Protein AF-A0A2D9C4X8-F1 (afdb_monomer)

Foldseek 3Di:
DDDDDDDDPVVVVVVVVVVVVVVVVVVVVVVPVPPVVVVVVVVVLLVVLVVVLVVVVVVVVVVVVCVVPVLPCPQADPVLSVLVVVLVVVLVVQLVVLSVQLSPDDDCPDPSNVVSVVSNVQSVQLVVQLSVLSVVLSVVLVVLVVCVVVVFFFLLDDPVLNVVSCQDSVVDPNHFHWHADSSNWTWTQDPNDTHTSVNRDHGDTQPPVLLVLLVVLLVVLLQVLDADDPVNLVVVLVVLCVQPVDVNNLSNVLGPVDDDPLQHNPVQDCDPVCNVVSSVVNSVRSSRSSRVSNVNSNVVCCVVCVPVPPPPPPPDPFDADPVRDGDDDDPDPDDDPPDDDDDDDDDQLVVQLVLLVQQLVQQVVPWDWDWDWDQDPVRDTDTFIWTKGWGDWDDDPNWIKIKIATDGPPDDDDLQRIWIWTQDPPPRDIDIDGNVRSSVVSNVD

Nearest PDB structures (foldseek):
  4x2x-assembly1_A  TM=3.245E-01  e=1.559E+00  Murine norovirus 1
  3r42-assembly1_A  TM=3.635E-01  e=3.452E+00  Saccharomyces cerevisiae
  7o5y-assembly1_B  TM=2.317E-01  e=1.901E+00  Streptococcus sanguinis
  3clo-assembly2_C-2  TM=1.667E-01  e=1.343E+00  Bacteroides thetaiotaomicron VPI-5482
  3s84-assembly1_A  TM=1.620E-01  e=3.452E+00  Homo sapiens

Mean predicted aligned error: 19.65 Å

Structure (mmCIF, N/CA/C/O backbone):
data_AF-A0A2D9C4X8-F1
#
_entry.id   AF-A0A2D9C4X8-F1
#
loop_
_atom_site.group_PDB
_atom_site.id
_atom_site.type_symbol
_atom_site.label_atom_id
_atom_site.label_alt_id
_atom_site.label_comp_id
_atom_site.label_asym_id
_atom_site.label_entity_id
_atom_site.label_seq_id
_atom_site.pdbx_PDB_ins_code
_atom_site.Cartn_x
_atom_site.Cartn_y
_atom_site.Cartn_z
_atom_site.occupancy
_atom_site.B_iso_or_equiv
_atom_site.auth_seq_id
_atom_site.auth_comp_id
_atom_site.auth_asym_id
_atom_site.auth_atom_id
_atom_site.pdbx_PDB_model_num
ATOM 1 N N . MET A 1 1 ? 7.630 -9.279 120.474 1.00 41.59 1 MET A N 1
ATOM 2 C CA . MET A 1 1 ? 6.868 -8.124 119.950 1.00 41.59 1 MET A CA 1
ATOM 3 C C . MET A 1 1 ? 6.991 -8.110 118.432 1.00 41.59 1 MET A C 1
ATOM 5 O O . MET A 1 1 ? 8.093 -7.926 117.944 1.00 41.59 1 MET A O 1
ATOM 9 N N . ALA A 1 2 ? 5.901 -8.329 117.695 1.00 39.38 2 ALA A N 1
ATOM 10 C CA . ALA A 1 2 ? 5.823 -8.071 116.254 1.00 39.38 2 ALA A CA 1
ATOM 11 C C . ALA A 1 2 ? 4.389 -7.614 115.939 1.00 39.38 2 ALA A C 1
ATOM 13 O O . ALA A 1 2 ? 3.435 -8.362 116.146 1.00 39.38 2 ALA A O 1
ATOM 14 N N . LYS A 1 3 ? 4.237 -6.346 115.542 1.00 38.97 3 LYS A N 1
ATOM 15 C CA . LYS A 1 3 ? 2.954 -5.714 115.204 1.00 38.97 3 LYS A CA 1
ATOM 16 C C . LYS A 1 3 ? 2.494 -6.203 113.825 1.00 38.97 3 LYS A C 1
ATOM 18 O O . LYS A 1 3 ? 3.209 -6.009 112.848 1.00 38.97 3 LYS A O 1
ATOM 23 N N . LYS A 1 4 ? 1.290 -6.778 113.738 1.00 39.62 4 LYS A N 1
ATOM 24 C CA . LYS A 1 4 ? 0.553 -6.924 112.473 1.00 39.62 4 LYS A CA 1
ATOM 25 C C . LYS A 1 4 ? -0.030 -5.561 112.089 1.00 39.62 4 LYS A C 1
ATOM 27 O O . LYS A 1 4 ? -0.768 -4.968 112.870 1.00 39.62 4 LYS A O 1
ATOM 32 N N . GLN A 1 5 ? 0.317 -5.073 110.902 1.00 41.16 5 GLN A N 1
ATOM 33 C CA . GLN A 1 5 ? -0.277 -3.893 110.278 1.00 41.16 5 GLN A CA 1
ATOM 34 C C . GLN A 1 5 ? -1.594 -4.309 109.608 1.00 41.16 5 GLN A C 1
ATOM 36 O O . GLN A 1 5 ? -1.617 -5.203 108.765 1.00 41.16 5 GLN A O 1
ATOM 41 N N . GLN A 1 6 ? -2.693 -3.693 110.032 1.00 39.34 6 GLN A N 1
ATOM 42 C CA . GLN A 1 6 ? -4.042 -3.907 109.515 1.00 39.34 6 GLN A CA 1
ATOM 43 C C . GLN A 1 6 ? -4.273 -2.900 108.376 1.00 39.34 6 GLN A C 1
ATOM 45 O O . GLN A 1 6 ? -4.170 -1.692 108.593 1.00 39.34 6 GLN A O 1
ATOM 50 N N . ALA A 1 7 ? -4.514 -3.381 107.155 1.00 42.59 7 ALA A N 1
ATOM 51 C CA . ALA A 1 7 ? -4.793 -2.532 105.998 1.00 42.59 7 ALA A CA 1
ATOM 52 C C . ALA A 1 7 ? -6.215 -1.948 106.086 1.00 42.59 7 ALA A C 1
ATOM 54 O O . ALA A 1 7 ? -7.179 -2.663 106.357 1.00 42.59 7 ALA A O 1
ATOM 55 N N . ASN A 1 8 ? -6.326 -0.638 105.870 1.00 46.34 8 ASN A N 1
ATOM 56 C CA . ASN A 1 8 ? -7.557 0.143 105.961 1.00 46.34 8 ASN A CA 1
ATOM 57 C C . ASN A 1 8 ? -8.432 -0.052 104.694 1.00 46.34 8 ASN A C 1
ATOM 59 O O . ASN A 1 8 ? -7.957 0.242 103.594 1.00 46.34 8 ASN A O 1
ATOM 63 N N . PRO A 1 9 ? -9.694 -0.516 104.800 1.00 49.56 9 PRO A N 1
ATOM 64 C CA . PRO A 1 9 ? -10.560 -0.812 103.649 1.00 49.56 9 PRO A CA 1
ATOM 65 C C . PRO A 1 9 ? -11.068 0.426 102.883 1.00 49.56 9 PRO A C 1
ATOM 67 O O . PRO A 1 9 ? -11.592 0.285 101.778 1.00 49.56 9 PRO A O 1
ATOM 70 N N . ALA A 1 10 ? -10.881 1.643 103.405 1.00 44.94 10 ALA A N 1
ATOM 71 C CA . ALA A 1 10 ? -11.314 2.875 102.734 1.00 44.94 10 ALA A CA 1
ATOM 72 C C . ALA A 1 10 ? -10.484 3.225 101.476 1.00 44.94 10 ALA A C 1
ATOM 74 O O . ALA A 1 10 ? -10.990 3.862 100.553 1.00 44.94 10 ALA A O 1
ATOM 75 N N . SER A 1 11 ? -9.231 2.766 101.391 1.00 46.09 11 SER A N 1
ATOM 76 C CA . SER A 1 11 ? -8.328 3.080 100.271 1.00 46.09 11 SER A CA 1
ATOM 77 C C . SER A 1 11 ? -8.605 2.245 99.012 1.00 46.09 11 SER A C 1
ATOM 79 O O . SER A 1 11 ? -8.256 2.658 97.908 1.00 46.09 11 SER A O 1
ATOM 81 N N . ALA A 1 12 ? -9.250 1.083 99.158 1.00 47.03 12 ALA A N 1
ATOM 82 C CA . ALA A 1 12 ? -9.558 0.179 98.046 1.00 47.03 12 ALA A CA 1
ATOM 83 C C . ALA A 1 12 ? -10.814 0.605 97.259 1.00 47.03 12 ALA A C 1
ATOM 85 O O . ALA A 1 12 ? -10.907 0.365 96.056 1.00 47.03 12 ALA A O 1
ATOM 86 N N . VAL A 1 13 ? -11.760 1.291 97.909 1.00 48.62 13 VAL A N 1
ATOM 87 C CA . VAL A 1 13 ? -13.037 1.699 97.292 1.00 48.62 13 VAL A CA 1
ATOM 88 C C . VAL A 1 13 ? -12.885 2.974 96.447 1.00 48.62 13 VAL A C 1
ATOM 90 O O . VAL A 1 13 ? -13.512 3.096 95.396 1.00 48.62 13 VAL A O 1
ATOM 93 N N . ILE A 1 14 ? -11.986 3.890 96.825 1.00 45.97 14 ILE A N 1
ATOM 94 C CA . ILE A 1 14 ? -11.723 5.128 96.064 1.00 45.97 14 ILE A CA 1
ATOM 95 C C . ILE A 1 14 ? -10.913 4.837 94.786 1.00 45.97 14 ILE A C 1
ATOM 97 O O . ILE A 1 14 ? -11.194 5.410 93.731 1.00 45.97 14 ILE A O 1
ATOM 101 N N . GLY A 1 15 ? -9.973 3.883 94.839 1.00 47.38 15 GLY A N 1
ATOM 102 C CA . GLY A 1 15 ? -9.211 3.444 93.665 1.00 47.38 15 GLY A CA 1
ATOM 103 C C . GLY A 1 15 ? -10.059 2.696 92.627 1.00 47.38 15 GLY A C 1
ATOM 104 O O . GLY A 1 15 ? -9.842 2.860 91.428 1.00 47.38 15 GLY A O 1
ATOM 105 N N . ALA A 1 16 ? -11.080 1.940 93.044 1.00 46.09 16 ALA A N 1
ATOM 106 C CA . ALA A 1 16 ? -11.965 1.234 92.114 1.00 46.09 16 ALA A CA 1
ATOM 107 C C . ALA A 1 16 ? -12.921 2.187 91.362 1.00 46.09 16 ALA A C 1
ATOM 109 O O . ALA A 1 16 ? -13.071 2.069 90.146 1.00 46.09 16 ALA A O 1
ATOM 110 N N . TYR A 1 17 ? -13.487 3.194 92.040 1.00 47.78 17 TYR A N 1
ATOM 111 C CA . TYR A 1 17 ? -14.413 4.159 91.423 1.00 47.78 17 TYR A CA 1
ATOM 112 C C . TYR A 1 17 ? -13.737 5.127 90.435 1.00 47.78 17 TYR A C 1
ATOM 114 O O . TYR A 1 17 ? -14.307 5.446 89.389 1.00 47.78 17 TYR A O 1
ATOM 122 N N . GLN A 1 18 ? -12.505 5.572 90.709 1.00 51.53 18 GLN A N 1
ATOM 123 C CA . GLN A 1 18 ? -11.770 6.453 89.787 1.00 51.53 18 GLN A CA 1
ATOM 124 C C . GLN A 1 18 ? -11.265 5.716 88.536 1.00 51.53 18 GLN A C 1
ATOM 126 O O . GLN A 1 18 ? -11.195 6.309 87.457 1.00 51.53 18 GLN A O 1
ATOM 131 N N . THR A 1 19 ? -10.978 4.417 88.645 1.00 49.31 19 THR A N 1
ATOM 132 C CA . THR A 1 19 ? -10.531 3.595 87.508 1.00 49.31 19 THR A CA 1
ATOM 133 C C . THR A 1 19 ? -11.698 3.210 86.589 1.00 49.31 19 THR A C 1
ATOM 135 O O . THR A 1 19 ? -11.555 3.212 85.366 1.00 49.31 19 THR A O 1
ATOM 138 N N . GLN A 1 20 ? -12.891 2.975 87.148 1.00 47.34 20 GLN A N 1
ATOM 139 C CA . GLN A 1 20 ? -14.089 2.610 86.382 1.00 47.34 20 GLN A CA 1
ATOM 140 C C . GLN A 1 20 ? -14.682 3.793 85.591 1.00 47.34 20 GLN A C 1
ATOM 142 O O . GLN A 1 20 ? -15.156 3.605 84.469 1.00 47.34 20 GLN A O 1
ATOM 147 N N . ASN A 1 21 ? -14.593 5.020 86.122 1.00 48.50 21 ASN A N 1
ATOM 148 C CA . ASN A 1 21 ? -15.037 6.225 85.409 1.00 48.50 21 ASN A CA 1
ATOM 149 C C . ASN A 1 21 ? -14.059 6.653 84.302 1.00 48.50 21 ASN A C 1
ATOM 151 O O . ASN A 1 21 ? -14.508 7.024 83.221 1.00 48.50 21 ASN A O 1
ATOM 155 N N . ARG A 1 22 ? -12.739 6.496 84.491 1.00 49.00 22 ARG A N 1
ATOM 156 C CA . ARG A 1 22 ? -11.762 6.729 83.407 1.00 49.00 22 ARG A CA 1
ATOM 157 C C . ARG A 1 22 ? -11.893 5.716 82.264 1.00 49.00 22 ARG A C 1
ATOM 159 O O . ARG A 1 22 ? -11.755 6.096 81.109 1.00 49.00 22 ARG A O 1
ATOM 166 N N . ALA A 1 23 ? -12.217 4.454 82.552 1.00 48.19 23 ALA A N 1
ATOM 167 C CA . ALA A 1 23 ? -12.447 3.445 81.513 1.00 48.19 23 ALA A CA 1
ATOM 168 C C . ALA A 1 23 ? -13.754 3.675 80.721 1.00 48.19 23 ALA A C 1
ATOM 170 O O . ALA A 1 23 ? -13.810 3.374 79.528 1.00 48.19 23 ALA A O 1
ATOM 171 N N . ARG A 1 24 ? -14.795 4.244 81.350 1.00 48.12 24 ARG A N 1
ATOM 172 C CA . ARG A 1 24 ? -16.044 4.619 80.662 1.00 48.12 24 ARG A CA 1
ATOM 173 C C . ARG A 1 24 ? -15.892 5.860 79.774 1.00 48.12 24 ARG A C 1
ATOM 175 O O . ARG A 1 24 ? -16.420 5.844 78.665 1.00 48.12 24 ARG A O 1
ATOM 182 N N . ASP A 1 25 ? -15.123 6.867 80.194 1.00 48.88 25 ASP A N 1
ATOM 183 C CA . ASP A 1 25 ? -14.865 8.071 79.381 1.00 48.88 25 ASP A CA 1
ATOM 184 C C . ASP A 1 25 ? -13.936 7.811 78.182 1.00 48.88 25 ASP A C 1
ATOM 186 O O . ASP A 1 25 ? -14.136 8.367 77.101 1.00 48.88 25 ASP A O 1
ATOM 190 N N . PHE A 1 26 ? -12.962 6.903 78.315 1.00 48.06 26 PHE A N 1
ATOM 191 C CA . PHE A 1 26 ? -12.140 6.476 77.174 1.00 48.06 26 PHE A CA 1
ATOM 192 C C . PHE A 1 26 ? -12.931 5.629 76.159 1.00 48.06 26 PHE A C 1
ATOM 194 O O . PHE A 1 26 ? -12.712 5.752 74.956 1.00 48.06 26 PHE A O 1
ATOM 201 N N . GLY A 1 27 ? -13.890 4.810 76.609 1.00 43.38 27 GLY A N 1
ATOM 202 C CA . GLY A 1 27 ? -14.725 3.982 75.727 1.00 43.38 27 GLY A CA 1
ATOM 203 C C . GLY A 1 27 ? -15.800 4.752 74.946 1.00 43.38 27 GLY A C 1
ATOM 204 O O . GLY A 1 27 ? -16.177 4.331 73.851 1.00 43.38 27 GLY A O 1
ATOM 205 N N . ALA A 1 28 ? -16.277 5.885 75.474 1.00 47.06 28 ALA A N 1
ATOM 206 C CA . ALA A 1 28 ? -17.262 6.738 74.803 1.00 47.06 28 ALA A CA 1
ATOM 207 C C . ALA A 1 28 ? -16.630 7.627 73.714 1.00 47.06 28 ALA A C 1
ATOM 209 O O . ALA A 1 28 ? -17.217 7.796 72.645 1.00 47.06 28 ALA A O 1
ATOM 210 N N . ASN A 1 29 ? -15.402 8.115 73.931 1.00 43.69 29 ASN A N 1
ATOM 211 C CA . ASN A 1 29 ? -14.680 8.932 72.948 1.00 43.69 29 ASN A CA 1
ATOM 212 C C . ASN A 1 29 ? -13.975 8.115 71.848 1.00 43.69 29 ASN A C 1
ATOM 214 O O . ASN A 1 29 ? -13.731 8.648 70.768 1.00 43.69 29 ASN A O 1
ATOM 218 N N . LEU A 1 30 ? -13.714 6.815 72.051 1.00 45.66 30 LEU A N 1
ATOM 219 C CA . LEU A 1 30 ? -13.170 5.949 70.991 1.00 45.66 30 LEU A CA 1
ATOM 220 C C . LEU A 1 30 ? -14.213 5.507 69.946 1.00 45.66 30 LEU A C 1
ATOM 222 O O . LEU A 1 30 ? -13.835 5.161 68.832 1.00 45.66 30 LEU A O 1
ATOM 226 N N . LYS A 1 31 ? -15.516 5.517 70.264 1.00 45.06 31 LYS A N 1
ATOM 227 C CA . LYS A 1 31 ? -16.571 5.036 69.345 1.00 45.06 31 LYS A CA 1
ATOM 228 C C . LYS A 1 31 ? -17.149 6.098 68.402 1.00 45.06 31 LYS A C 1
ATOM 230 O O . LYS A 1 31 ? -17.848 5.741 67.457 1.00 45.06 31 LYS A O 1
ATOM 235 N N . LEU A 1 32 ? -16.861 7.382 68.618 1.00 46.22 32 LEU A N 1
ATOM 236 C CA . LEU A 1 32 ? -17.384 8.483 67.789 1.00 46.22 32 LEU A CA 1
ATOM 237 C C . LEU A 1 32 ? -16.374 9.018 66.758 1.00 46.22 32 LEU A C 1
ATOM 239 O O . LEU A 1 32 ? -16.787 9.588 65.743 1.00 46.22 32 LEU A O 1
ATOM 243 N N . LEU A 1 33 ? -15.074 8.771 66.959 1.00 45.81 33 LEU A N 1
ATOM 244 C CA . LEU A 1 33 ? -14.037 9.056 65.957 1.00 45.81 33 LEU A CA 1
ATOM 245 C C . LEU A 1 33 ? -14.000 8.027 64.814 1.00 45.81 33 LEU A C 1
ATOM 247 O O . LEU A 1 33 ? -13.408 8.301 63.775 1.00 45.81 33 LEU A O 1
ATOM 251 N N . ASP A 1 34 ? -14.653 6.875 64.967 1.00 56.41 34 ASP A N 1
ATOM 252 C CA . ASP A 1 34 ? -14.609 5.790 63.983 1.00 56.41 34 ASP A CA 1
ATOM 253 C C . ASP A 1 34 ? -15.699 5.937 62.902 1.00 56.41 34 ASP A C 1
ATOM 255 O O . ASP A 1 34 ? -15.421 5.973 61.707 1.00 56.41 34 ASP A O 1
ATOM 259 N N . ALA A 1 35 ? -16.953 6.174 63.297 1.00 52.19 35 ALA A N 1
ATOM 260 C CA . ALA A 1 35 ? -18.069 6.246 62.347 1.00 52.19 35 ALA A CA 1
ATOM 261 C C . ALA A 1 35 ? -18.087 7.527 61.487 1.00 52.19 35 ALA A C 1
ATOM 263 O O . ALA A 1 35 ? -18.539 7.502 60.340 1.00 52.19 35 ALA A O 1
ATOM 264 N N . SER A 1 36 ? -17.624 8.658 62.029 1.00 54.81 36 SER A N 1
ATOM 265 C CA . SER A 1 36 ? -17.565 9.942 61.313 1.00 54.81 36 SER A CA 1
ATOM 266 C C . SER A 1 36 ? -16.420 9.968 60.297 1.00 54.81 36 SER A C 1
ATOM 268 O O . SER A 1 36 ? -16.627 10.378 59.156 1.00 54.81 36 SER A O 1
ATOM 270 N N . THR A 1 37 ? -15.255 9.438 60.672 1.00 59.31 37 THR A N 1
ATOM 271 C CA . THR A 1 37 ? -14.082 9.307 59.798 1.00 59.31 37 THR A CA 1
ATOM 272 C C . THR A 1 37 ? -14.309 8.261 58.705 1.00 59.31 37 THR A C 1
ATOM 274 O O . THR A 1 37 ? -14.016 8.535 57.543 1.00 59.31 37 THR A O 1
ATOM 277 N N . GLN A 1 38 ? -14.925 7.115 59.024 1.00 55.00 38 GLN A N 1
ATOM 278 C CA . GLN A 1 38 ? -15.313 6.116 58.020 1.00 55.00 38 GLN A CA 1
ATOM 279 C C . GLN A 1 38 ? -16.374 6.647 57.045 1.00 55.00 38 GLN A C 1
ATOM 281 O O . GLN A 1 38 ? -16.271 6.416 55.843 1.00 55.00 38 GLN A O 1
ATOM 286 N N . ARG A 1 39 ? -17.377 7.404 57.519 1.00 54.31 39 ARG A N 1
ATOM 287 C CA . ARG A 1 39 ? -18.354 8.056 56.627 1.00 54.31 39 ARG A CA 1
ATOM 288 C C . ARG A 1 39 ? -17.714 9.130 55.759 1.00 54.31 39 ARG A C 1
ATOM 290 O O . ARG A 1 39 ? -18.047 9.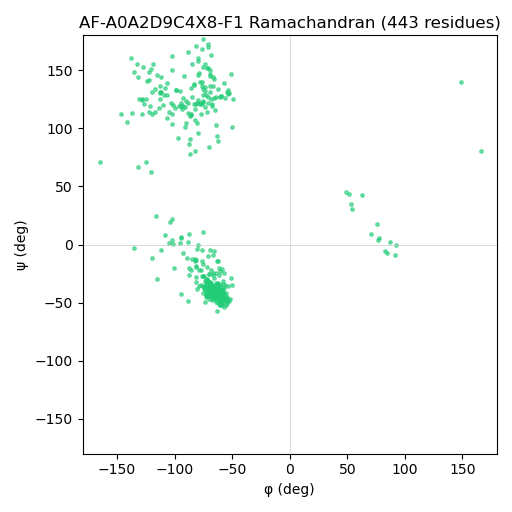205 54.582 1.00 54.31 39 ARG A O 1
ATOM 297 N N . ALA A 1 40 ? -16.802 9.931 56.306 1.00 58.28 40 ALA A N 1
ATOM 298 C CA . ALA A 1 40 ? -16.070 10.925 55.532 1.00 58.28 40 ALA A CA 1
ATOM 299 C C . ALA A 1 40 ? -15.235 10.252 54.434 1.00 58.28 40 ALA A C 1
ATOM 301 O O . ALA A 1 40 ? -15.362 10.628 53.276 1.00 58.28 40 ALA A O 1
ATOM 302 N N . GLN A 1 41 ? -14.486 9.193 54.757 1.00 55.00 41 GLN A N 1
ATOM 303 C CA . GLN A 1 41 ? -13.733 8.407 53.772 1.00 55.00 41 GLN A CA 1
ATOM 304 C C . GLN A 1 41 ? -14.643 7.751 52.726 1.00 55.00 41 GLN A C 1
ATOM 306 O O . GLN A 1 41 ? -14.354 7.830 51.535 1.00 55.00 41 GLN A O 1
ATOM 311 N N . ALA A 1 42 ? -15.774 7.170 53.131 1.00 51.84 42 ALA A N 1
ATOM 312 C CA . ALA A 1 42 ? -16.739 6.576 52.208 1.00 51.84 42 ALA A CA 1
ATOM 313 C C . ALA A 1 42 ? -17.361 7.614 51.256 1.00 51.84 42 ALA A C 1
ATOM 315 O O . ALA A 1 42 ? -17.570 7.321 50.080 1.00 51.84 42 ALA A O 1
ATOM 316 N N . VAL A 1 43 ? -17.621 8.834 51.735 1.00 56.09 43 VAL A N 1
ATOM 317 C CA . VAL A 1 43 ? -18.106 9.949 50.909 1.00 56.09 43 VAL A CA 1
ATOM 318 C C . VAL A 1 43 ? -17.016 10.444 49.959 1.00 56.09 43 VAL A C 1
ATOM 320 O O . VAL A 1 43 ? -17.312 10.676 48.791 1.00 56.09 43 VAL A O 1
ATOM 323 N N . THR A 1 44 ? -15.759 10.543 50.395 1.00 60.16 44 THR A N 1
ATOM 324 C CA . THR A 1 44 ? -14.643 10.924 49.513 1.00 60.16 44 THR A CA 1
ATOM 325 C C . THR A 1 44 ? -14.428 9.886 48.414 1.00 60.16 44 THR A C 1
ATOM 327 O O . THR A 1 44 ? -14.375 10.245 47.243 1.00 60.16 44 THR A O 1
ATOM 330 N N . ILE A 1 45 ? -14.428 8.594 48.759 1.00 57.53 45 ILE A N 1
ATOM 331 C CA . ILE A 1 45 ? -14.319 7.489 47.794 1.00 57.53 45 ILE A CA 1
ATOM 332 C C . ILE A 1 45 ? -15.507 7.496 46.823 1.00 57.53 45 ILE A C 1
ATOM 334 O O . ILE A 1 45 ? -15.324 7.319 45.621 1.00 57.53 45 ILE A O 1
ATOM 338 N N . LYS A 1 46 ? -16.730 7.737 47.312 1.00 49.41 46 LYS A N 1
ATOM 339 C CA . LYS A 1 46 ? -17.925 7.882 46.467 1.00 49.41 46 LYS A CA 1
ATOM 340 C C . LYS A 1 46 ? -17.798 9.066 45.504 1.00 49.41 46 LYS A C 1
ATOM 342 O O . LYS A 1 46 ? -18.070 8.904 44.320 1.00 49.41 46 LYS A O 1
ATOM 347 N N . ASN A 1 47 ? -17.348 10.221 45.983 1.00 50.28 47 ASN A N 1
ATOM 348 C CA . ASN A 1 47 ? -17.192 11.423 45.167 1.00 50.28 47 ASN A CA 1
ATOM 349 C C . ASN A 1 47 ? -16.064 11.271 44.135 1.00 50.28 47 ASN A C 1
ATOM 351 O O . ASN A 1 47 ? -16.211 11.716 43.003 1.00 50.28 47 ASN A O 1
ATOM 355 N N . GLU A 1 48 ? -14.966 10.594 44.478 1.00 54.56 48 GLU A N 1
ATOM 356 C CA . GLU A 1 48 ? -13.898 10.250 43.532 1.00 54.56 48 GLU A CA 1
ATOM 357 C C . GLU A 1 48 ? -14.372 9.255 42.467 1.00 54.56 48 GLU A C 1
ATOM 359 O O . GLU A 1 48 ? -14.009 9.381 41.296 1.00 54.56 48 GLU A O 1
ATOM 364 N N . LYS A 1 49 ? -15.215 8.287 42.844 1.00 54.47 49 LYS A N 1
ATOM 365 C CA . LYS A 1 49 ? -15.865 7.356 41.910 1.00 54.47 49 LYS A CA 1
ATOM 366 C C . LYS A 1 49 ? -16.814 8.085 40.963 1.00 54.47 49 LYS A C 1
ATOM 368 O O . LYS A 1 49 ? -16.708 7.911 39.753 1.00 54.47 49 LYS A O 1
ATOM 373 N N . GLU A 1 50 ? -17.690 8.937 41.488 1.00 50.25 50 GLU A N 1
ATOM 374 C CA . GLU A 1 50 ? -18.615 9.750 40.690 1.00 50.25 50 GLU A CA 1
ATOM 375 C C . GLU A 1 50 ? -17.858 10.729 39.783 1.00 50.25 50 GLU A C 1
ATOM 377 O O . GLU A 1 50 ? -18.224 10.883 38.621 1.00 50.25 50 GLU A O 1
ATOM 382 N N . ALA A 1 51 ? -16.745 11.307 40.247 1.00 55.44 51 ALA A N 1
ATOM 383 C CA . ALA A 1 51 ? -15.883 12.168 39.441 1.00 55.44 51 ALA A CA 1
ATOM 384 C C . ALA A 1 51 ? -15.148 11.400 38.332 1.00 55.44 51 ALA A C 1
ATOM 386 O O . ALA A 1 51 ? -15.057 11.900 37.214 1.00 55.44 51 ALA A O 1
ATOM 387 N N . LYS A 1 52 ? -14.667 10.175 38.590 1.00 53.19 52 LYS A N 1
ATOM 388 C CA . LYS A 1 52 ? -14.051 9.317 37.561 1.00 53.19 52 LYS A CA 1
ATOM 389 C C . LYS A 1 52 ? -15.076 8.849 36.528 1.00 53.19 52 LYS A C 1
ATOM 391 O O . LYS A 1 52 ? -14.797 8.916 35.334 1.00 53.19 52 LYS A O 1
ATOM 396 N N . VAL A 1 53 ? -16.276 8.450 36.957 1.00 50.22 53 VAL A N 1
ATOM 397 C CA . VAL A 1 53 ? -17.389 8.098 36.057 1.00 50.22 53 VAL A CA 1
ATOM 398 C C . VAL A 1 53 ? -17.831 9.312 35.241 1.00 50.22 53 VAL A C 1
ATOM 400 O O . VAL A 1 53 ? -18.018 9.192 34.032 1.00 50.22 53 VAL A O 1
ATOM 403 N N . ALA A 1 54 ? -17.939 10.493 35.851 1.00 53.19 54 ALA A N 1
ATOM 404 C CA . ALA A 1 54 ? -18.283 11.730 35.154 1.00 53.19 54 ALA A CA 1
ATOM 405 C C . ALA A 1 54 ? -17.184 12.167 34.173 1.00 53.19 54 ALA A C 1
ATOM 407 O O . ALA A 1 54 ? -17.500 12.532 33.044 1.00 53.19 54 ALA A O 1
ATOM 408 N N . ALA A 1 55 ? -15.905 12.065 34.548 1.00 54.66 55 ALA A N 1
ATOM 409 C CA . ALA A 1 55 ? -14.773 12.357 33.669 1.00 54.66 55 ALA A CA 1
ATOM 410 C C . ALA A 1 55 ? -14.723 11.393 32.474 1.00 54.66 55 ALA A C 1
ATOM 412 O O . ALA A 1 55 ? -14.565 11.832 31.338 1.00 54.66 55 ALA A O 1
ATOM 413 N N . LYS A 1 56 ? -14.963 10.094 32.693 1.00 49.53 56 LYS A N 1
ATOM 414 C CA . LYS A 1 56 ? -15.048 9.098 31.614 1.00 49.53 56 LYS A CA 1
ATOM 415 C C . LYS A 1 56 ? -16.309 9.247 30.761 1.00 49.53 56 LYS A C 1
ATOM 417 O O . LYS A 1 56 ? -16.241 9.088 29.548 1.00 49.53 56 LYS A O 1
ATOM 422 N N . THR A 1 57 ? -17.430 9.668 31.342 1.00 49.94 57 THR A N 1
ATOM 423 C CA . THR A 1 57 ? -18.646 10.056 30.602 1.00 49.94 57 THR A CA 1
ATOM 424 C C . THR A 1 57 ? -18.421 11.319 29.766 1.00 49.94 57 THR A C 1
ATOM 426 O O . THR A 1 57 ? -18.929 11.422 28.651 1.00 49.94 57 THR A O 1
ATOM 429 N N . ALA A 1 58 ? -17.626 12.271 30.255 1.00 56.50 58 ALA A N 1
ATOM 430 C CA . ALA A 1 58 ? -17.223 13.457 29.508 1.00 56.50 58 ALA A CA 1
ATOM 431 C C . ALA A 1 58 ? -16.238 13.118 28.377 1.00 56.50 58 ALA A C 1
ATOM 433 O O . ALA A 1 58 ? -16.381 13.652 27.277 1.00 56.50 58 ALA A O 1
ATOM 434 N N . GLU A 1 59 ? -15.305 12.185 28.596 1.00 54.22 59 GLU A N 1
ATOM 435 C CA . GLU A 1 59 ? -14.480 11.611 27.528 1.00 54.22 59 GLU A CA 1
ATOM 436 C C . GLU A 1 59 ? -15.376 10.945 26.475 1.00 54.22 59 GLU A C 1
ATOM 438 O O . GLU A 1 59 ? -15.269 11.294 25.307 1.00 54.22 59 GLU A O 1
ATOM 443 N N . ILE A 1 60 ? -16.337 10.094 26.860 1.00 51.84 60 ILE A N 1
ATOM 444 C CA . ILE A 1 60 ? -17.322 9.491 25.940 1.00 51.84 60 ILE A CA 1
ATOM 445 C C . ILE A 1 60 ? -18.091 10.559 25.171 1.00 51.84 60 ILE A C 1
ATOM 447 O O . ILE A 1 60 ? -18.226 10.446 23.962 1.00 51.84 60 ILE A O 1
ATOM 451 N N . ASN A 1 61 ? -18.600 11.599 25.827 1.00 52.47 61 ASN A N 1
ATOM 452 C CA . ASN A 1 61 ? -19.322 12.671 25.142 1.00 52.47 61 ASN A CA 1
ATOM 453 C C . ASN A 1 61 ? -18.410 13.466 24.201 1.00 52.47 61 ASN A C 1
ATOM 455 O O . ASN A 1 61 ? -18.883 13.931 23.169 1.00 52.47 61 ASN A O 1
ATOM 459 N N . THR A 1 62 ? -17.115 13.550 24.507 1.00 59.00 62 THR A N 1
ATOM 460 C CA . THR A 1 62 ? -16.086 14.107 23.622 1.00 59.00 62 THR A CA 1
ATOM 461 C C . THR A 1 62 ? -15.817 13.182 22.434 1.00 59.00 62 THR A C 1
ATOM 463 O O . THR A 1 62 ? -15.734 13.649 21.308 1.00 59.00 62 THR A O 1
ATOM 466 N N . TRP A 1 63 ? -15.738 11.866 22.630 1.00 48.53 63 TRP A N 1
ATOM 467 C CA . TRP A 1 63 ? -15.613 10.894 21.539 1.00 48.53 63 TRP A CA 1
ATOM 468 C C . TRP A 1 63 ? -16.890 10.814 20.696 1.00 48.53 63 TRP A C 1
ATOM 470 O O . TRP A 1 63 ? -16.805 10.706 19.483 1.00 48.53 63 TRP A O 1
ATOM 480 N N . MET A 1 64 ? -18.072 10.936 21.303 1.00 52.47 64 MET A N 1
ATOM 481 C CA . MET A 1 64 ? -19.388 10.958 20.655 1.00 52.47 64 MET A CA 1
ATOM 482 C C . MET A 1 64 ? -19.639 12.264 19.895 1.00 52.47 64 MET A C 1
ATOM 484 O O . MET A 1 64 ? -20.267 12.237 18.834 1.00 52.47 64 MET A O 1
ATOM 488 N N . SER A 1 65 ? -19.167 13.402 20.416 1.00 52.78 65 SER A N 1
ATOM 489 C CA . SER A 1 65 ? -19.204 14.678 19.700 1.00 52.78 65 SER A CA 1
ATOM 490 C C . SER A 1 65 ? -18.233 14.646 18.523 1.00 52.78 65 SER A C 1
ATOM 492 O O . SER A 1 65 ? -18.658 14.949 17.413 1.00 52.78 65 SER A O 1
ATOM 494 N N . LYS A 1 66 ? -17.016 14.119 18.723 1.00 46.91 66 LYS A N 1
ATOM 495 C CA . LYS A 1 66 ? -16.033 13.854 17.660 1.00 46.91 66 LYS A CA 1
ATOM 496 C C . LYS A 1 66 ? -16.471 12.763 16.678 1.00 46.91 66 LYS A C 1
ATOM 498 O O . LYS A 1 66 ? -16.110 12.803 15.518 1.00 46.91 66 LYS A O 1
ATOM 503 N N . LEU A 1 67 ? -17.314 11.811 17.059 1.00 49.59 67 LEU A N 1
ATOM 504 C CA . LEU A 1 67 ? -17.897 10.830 16.132 1.00 49.59 67 LEU A CA 1
ATOM 505 C C . LEU A 1 67 ? -18.973 11.454 15.239 1.00 49.59 67 LEU A C 1
ATOM 507 O O . LEU A 1 67 ? -19.143 11.037 14.096 1.00 49.59 67 LEU A O 1
ATOM 511 N N . LYS A 1 68 ? -19.689 12.464 15.748 1.00 42.69 68 LYS A N 1
ATOM 512 C CA . LYS A 1 68 ? -20.644 13.259 14.967 1.00 42.69 68 LYS A CA 1
ATOM 513 C C . LYS A 1 68 ? -19.980 14.369 14.139 1.00 42.69 68 LYS A C 1
ATOM 515 O O . LYS A 1 68 ? -20.626 14.831 13.202 1.00 42.69 68 LYS A O 1
ATOM 520 N N . SER A 1 69 ? -18.743 14.778 14.447 1.00 39.53 69 SER A N 1
ATOM 521 C CA . SER A 1 69 ? -18.039 15.875 13.755 1.00 39.53 69 SER A CA 1
ATOM 522 C C . SER A 1 69 ? -16.769 15.478 12.982 1.00 39.53 69 SER A C 1
ATOM 524 O O . SER A 1 69 ? -16.484 16.099 11.963 1.00 39.53 69 SER A O 1
ATOM 526 N N . ASP A 1 70 ? -16.041 14.437 13.401 1.00 42.38 70 ASP A N 1
ATOM 527 C CA . ASP A 1 70 ? -14.664 14.130 12.957 1.00 42.38 70 ASP A CA 1
ATOM 528 C C . ASP A 1 70 ? -14.517 12.759 12.271 1.00 42.38 70 ASP A C 1
ATOM 530 O O . ASP A 1 70 ? -13.495 12.492 11.639 1.00 42.38 70 ASP A O 1
ATOM 534 N N . LEU A 1 71 ? -15.527 11.884 12.334 1.00 51.41 71 LEU A N 1
ATOM 535 C CA . LEU A 1 71 ? -15.632 10.734 11.432 1.00 51.41 71 LEU A CA 1
ATOM 536 C C . LEU A 1 71 ? -16.572 11.129 10.289 1.00 51.41 71 LEU A C 1
ATOM 538 O O . LEU A 1 71 ? -17.785 10.966 10.420 1.00 51.41 71 LEU A O 1
ATOM 542 N N . PRO A 1 72 ? -16.057 11.668 9.163 1.00 53.00 72 PRO A N 1
ATOM 543 C CA . PRO A 1 72 ? -16.923 12.154 8.098 1.00 53.00 72 PRO A CA 1
ATOM 544 C C . PRO A 1 72 ? -17.707 10.978 7.518 1.00 53.00 72 PRO A C 1
ATOM 546 O O . PRO A 1 72 ? -17.154 10.175 6.782 1.00 53.00 72 PRO A O 1
ATOM 549 N N . LEU A 1 73 ? -18.985 10.818 7.861 1.00 58.25 73 LEU A N 1
ATOM 550 C CA . LEU A 1 73 ? -19.849 9.818 7.213 1.00 58.25 73 LEU A CA 1
ATOM 551 C C . LEU A 1 73 ? -19.985 10.100 5.707 1.00 58.25 73 LEU A C 1
ATOM 553 O O . LEU A 1 73 ? -20.311 9.213 4.923 1.00 58.25 73 LEU A O 1
ATOM 557 N N . THR A 1 74 ? -19.700 11.341 5.319 1.00 60.75 74 THR A N 1
ATOM 558 C CA . THR A 1 74 ? -19.490 11.810 3.955 1.00 60.75 74 THR A CA 1
ATOM 559 C C . THR A 1 74 ? -18.494 10.916 3.212 1.00 60.75 74 THR A C 1
ATOM 561 O O . THR A 1 74 ? -17.380 10.678 3.675 1.00 60.75 74 THR A O 1
ATOM 564 N N . GLY A 1 75 ? -18.914 10.403 2.053 1.00 63.06 75 GLY A N 1
ATOM 565 C CA . GLY A 1 75 ? -18.126 9.488 1.216 1.00 63.06 75 GLY A CA 1
ATOM 566 C C . GLY A 1 75 ? -18.344 7.991 1.489 1.00 63.06 75 GLY A C 1
ATOM 567 O O . GLY A 1 75 ? -17.889 7.167 0.691 1.00 63.06 75 GLY A O 1
ATOM 568 N N . LEU A 1 76 ? -19.063 7.631 2.563 1.00 75.75 76 LEU A N 1
ATOM 569 C CA . LEU A 1 76 ? -19.533 6.263 2.815 1.00 75.75 76 LEU A CA 1
ATOM 570 C C . LEU A 1 76 ? -20.939 6.058 2.240 1.00 75.75 76 LEU A C 1
ATOM 572 O O . LEU A 1 76 ? -21.778 6.962 2.315 1.00 75.75 76 LEU A O 1
ATOM 576 N N . ASP A 1 77 ? -21.227 4.863 1.732 1.00 80.12 77 ASP A N 1
ATOM 577 C CA . ASP A 1 77 ? -22.581 4.489 1.327 1.00 80.12 77 ASP A CA 1
ATOM 578 C C . ASP A 1 77 ? -23.518 4.346 2.547 1.00 80.12 77 ASP A C 1
ATOM 580 O O . ASP A 1 77 ? -23.092 4.249 3.704 1.00 80.12 77 ASP A O 1
ATOM 584 N N . LYS A 1 78 ? -24.832 4.353 2.301 1.00 82.44 78 LYS A N 1
ATOM 585 C CA . LYS A 1 78 ? -25.847 4.344 3.368 1.00 82.44 78 LYS A CA 1
ATOM 586 C C . LYS A 1 78 ? -25.804 3.081 4.235 1.00 82.44 78 LYS A C 1
ATOM 588 O O . LYS A 1 78 ? -26.106 3.169 5.429 1.00 82.44 78 LYS A O 1
ATOM 593 N N . GLN A 1 79 ? -25.464 1.927 3.663 1.00 85.06 79 GLN A N 1
ATOM 594 C CA . GLN A 1 79 ? -25.411 0.669 4.405 1.00 85.06 79 GLN A CA 1
ATOM 595 C C . GLN A 1 79 ? -24.191 0.660 5.327 1.00 85.06 79 GLN A C 1
ATOM 597 O O . GLN A 1 79 ? -24.351 0.434 6.525 1.00 85.06 79 GLN A O 1
ATOM 602 N N . SER A 1 80 ? -23.025 1.070 4.830 1.00 84.81 80 SER A N 1
ATOM 603 C CA . SER A 1 80 ? -21.805 1.256 5.626 1.00 84.81 80 SER A CA 1
ATOM 604 C C . SER A 1 80 ? -21.982 2.271 6.764 1.00 84.81 80 SER A C 1
ATOM 606 O O . SER A 1 80 ? -21.577 2.034 7.906 1.00 84.81 80 SER A O 1
ATOM 608 N N . GLN A 1 81 ? -22.665 3.394 6.507 1.00 83.44 81 GLN A N 1
ATOM 609 C CA . GLN A 1 81 ? -23.013 4.354 7.565 1.00 83.44 81 GLN A CA 1
ATOM 610 C C . GLN A 1 81 ? -23.912 3.734 8.643 1.00 83.44 81 GLN A C 1
ATOM 612 O O . GLN A 1 81 ? -23.784 4.066 9.823 1.00 83.44 81 GLN A O 1
ATOM 617 N N . THR A 1 82 ? -24.841 2.864 8.248 1.00 84.94 82 THR A N 1
ATOM 618 C CA . THR A 1 82 ? -25.765 2.189 9.168 1.00 84.94 82 THR A CA 1
ATOM 619 C C . THR A 1 82 ? -25.038 1.138 10.002 1.00 84.94 82 THR A C 1
ATOM 621 O O . THR A 1 82 ? -25.197 1.129 11.223 1.00 84.94 82 THR A O 1
ATOM 624 N N . ALA A 1 83 ? -24.180 0.328 9.375 1.00 87.12 83 ALA A N 1
ATOM 625 C CA . ALA A 1 83 ? -23.327 -0.643 10.055 1.00 87.12 83 ALA A CA 1
ATOM 626 C C . ALA A 1 83 ? -22.479 0.031 11.143 1.00 87.12 83 ALA A C 1
ATOM 628 O O . ALA A 1 83 ? -22.490 -0.397 12.297 1.00 87.12 83 ALA A O 1
ATOM 629 N N . MET A 1 84 ? -21.844 1.161 10.813 1.00 85.75 84 MET A N 1
ATOM 630 C CA . MET A 1 84 ? -21.037 1.915 11.770 1.00 85.75 84 MET A CA 1
ATOM 631 C C . MET A 1 84 ? -21.860 2.488 12.928 1.00 85.75 84 MET A C 1
ATOM 633 O O . MET A 1 84 ? -21.460 2.358 14.084 1.00 85.75 84 MET A O 1
ATOM 637 N N . LYS A 1 85 ? -23.032 3.078 12.656 1.00 83.81 85 LYS A N 1
ATOM 638 C CA . LYS A 1 85 ? -23.920 3.595 13.714 1.00 83.81 85 LYS A CA 1
ATOM 639 C C . LYS A 1 85 ? -24.364 2.495 14.678 1.00 83.81 85 LYS A C 1
ATOM 641 O O . LYS A 1 85 ? -24.324 2.708 15.889 1.00 83.81 85 LYS A O 1
ATOM 646 N N . ASN A 1 86 ? -24.765 1.340 14.151 1.00 86.81 86 ASN A N 1
ATOM 647 C CA . ASN A 1 86 ? -25.238 0.217 14.957 1.00 86.81 86 ASN A CA 1
ATOM 648 C C . ASN A 1 86 ? -24.115 -0.370 15.816 1.00 86.81 86 ASN A C 1
ATOM 650 O O . ASN A 1 86 ? -24.304 -0.565 17.016 1.00 86.81 86 ASN A O 1
ATOM 654 N N . TRP A 1 87 ? -22.936 -0.585 15.229 1.00 90.81 87 TRP A N 1
ATOM 655 C CA . TRP A 1 87 ? -21.780 -1.118 15.947 1.00 90.81 87 TRP A CA 1
ATOM 656 C C . TRP A 1 87 ? -21.339 -0.195 17.091 1.00 90.81 87 TRP A C 1
ATOM 658 O O . TRP A 1 87 ? -21.188 -0.632 18.232 1.00 90.81 87 TRP A O 1
ATOM 668 N N . LEU A 1 88 ? -21.229 1.111 16.821 1.00 84.69 88 LEU A N 1
ATOM 669 C CA . LEU A 1 88 ? -20.871 2.109 17.834 1.00 84.69 88 LEU A CA 1
ATOM 670 C C . LEU A 1 88 ? -21.901 2.184 18.963 1.00 84.69 88 LEU A C 1
ATOM 672 O O . LEU A 1 88 ? -21.539 2.356 20.126 1.00 84.69 88 LEU A O 1
ATOM 676 N N . PHE A 1 89 ? -23.188 2.062 18.634 1.00 81.81 89 PHE A N 1
ATOM 677 C CA . PHE A 1 89 ? -24.245 2.032 19.638 1.00 81.81 89 PHE A CA 1
ATOM 678 C C . PHE A 1 89 ? -24.131 0.803 20.548 1.00 81.81 89 PHE A C 1
ATOM 680 O O . PHE A 1 89 ? -24.236 0.959 21.764 1.00 81.81 89 PHE A O 1
ATOM 687 N N . GLY A 1 90 ? -23.847 -0.378 19.990 1.00 85.44 90 GLY A N 1
ATOM 688 C CA . GLY A 1 90 ? -23.581 -1.593 20.767 1.00 85.44 90 GLY A CA 1
ATOM 689 C C . GLY A 1 90 ? -22.397 -1.420 21.721 1.00 85.44 90 GLY A C 1
ATOM 690 O O . GLY A 1 90 ? -22.548 -1.568 22.933 1.00 85.44 90 GLY A O 1
ATOM 691 N N . LYS A 1 91 ? -21.249 -0.958 21.208 1.00 83.06 91 LYS A N 1
ATOM 692 C CA . LYS A 1 91 ? -20.053 -0.709 22.032 1.00 83.06 91 LYS A CA 1
ATOM 693 C C . LYS A 1 91 ? -20.276 0.334 23.122 1.00 83.06 91 LYS A C 1
ATOM 695 O O . LYS A 1 91 ? -19.767 0.191 24.232 1.00 83.06 91 LYS A O 1
ATOM 700 N N . LYS A 1 92 ? -21.097 1.352 22.851 1.00 77.75 92 LYS A N 1
ATOM 701 C CA . LYS A 1 92 ? -21.498 2.335 23.864 1.00 77.75 92 LYS A CA 1
ATOM 702 C C . LYS A 1 92 ? -22.274 1.690 25.017 1.00 77.75 92 LYS A C 1
ATOM 704 O O . LYS A 1 92 ? -22.064 2.078 26.166 1.00 77.75 92 LYS A O 1
ATOM 709 N N . GLN A 1 93 ? -23.169 0.745 24.733 1.00 80.25 93 GLN A N 1
ATOM 710 C CA . GLN A 1 93 ? -23.912 0.033 25.776 1.00 80.25 93 GLN A CA 1
ATOM 711 C C . GLN A 1 93 ? -22.993 -0.864 26.610 1.00 80.25 93 GLN A C 1
ATOM 713 O O . GLN A 1 93 ? -23.054 -0.801 27.838 1.00 80.25 93 GLN A O 1
ATO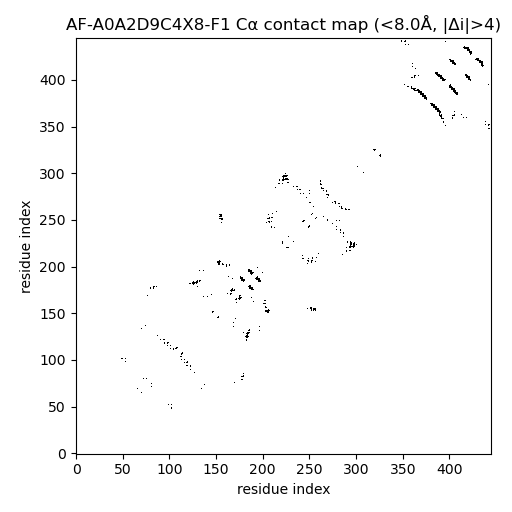M 718 N N . GLU A 1 94 ? -22.107 -1.627 25.961 1.00 84.44 94 GLU A N 1
ATOM 719 C CA . GLU A 1 94 ? -21.112 -2.476 26.637 1.00 84.44 94 GLU A CA 1
ATOM 720 C C . GLU A 1 94 ? -20.229 -1.652 27.586 1.00 84.44 94 GLU A C 1
ATOM 722 O O . GLU A 1 94 ? -20.056 -2.007 28.752 1.00 84.44 94 GLU A O 1
ATOM 727 N N . TYR A 1 95 ? -19.740 -0.497 27.121 1.00 81.69 95 TYR A N 1
ATOM 728 C CA . TYR A 1 95 ? -18.888 0.381 27.922 1.00 81.69 95 TYR A CA 1
ATOM 729 C C . TYR A 1 95 ? -19.638 0.972 29.120 1.00 81.69 95 TYR A C 1
ATOM 731 O O . TYR A 1 95 ? -19.101 1.022 30.229 1.00 81.69 95 TYR A O 1
ATOM 739 N N . ALA A 1 96 ? -20.881 1.429 28.915 1.00 73.81 96 ALA A N 1
ATOM 740 C CA . ALA A 1 96 ? -21.713 1.977 29.985 1.00 73.81 96 ALA A CA 1
ATOM 741 C C . ALA A 1 96 ? -21.994 0.927 31.071 1.00 73.81 96 ALA A C 1
ATOM 743 O O . ALA A 1 96 ? -21.924 1.240 32.261 1.00 73.81 96 ALA A O 1
ATOM 744 N N . TYR A 1 97 ? -22.248 -0.319 30.664 1.00 81.31 97 TYR A N 1
ATOM 745 C CA . TYR A 1 97 ? -22.410 -1.440 31.582 1.00 81.31 97 TYR A CA 1
ATOM 746 C C . TYR A 1 97 ? -21.124 -1.707 32.375 1.00 81.31 97 TYR A C 1
ATOM 748 O O . TYR A 1 97 ? -21.149 -1.606 33.601 1.00 81.31 97 TYR A O 1
ATOM 756 N N . ALA A 1 98 ? -19.992 -1.955 31.707 1.00 78.06 98 ALA A N 1
ATOM 757 C CA . ALA A 1 98 ? -18.717 -2.252 32.372 1.00 78.06 98 ALA A CA 1
ATOM 758 C C . ALA A 1 98 ? -18.265 -1.118 33.313 1.00 78.06 98 ALA A C 1
ATOM 760 O O . ALA A 1 98 ? -17.840 -1.364 34.443 1.00 78.06 98 ALA A O 1
ATOM 761 N N . SER A 1 99 ? -18.455 0.139 32.897 1.00 71.06 99 SER A N 1
ATOM 762 C CA . SER A 1 99 ? -18.165 1.318 33.725 1.00 71.06 99 SER A CA 1
ATOM 763 C C . SER A 1 99 ? -19.027 1.366 34.986 1.00 71.06 99 SER A C 1
ATOM 765 O O . SER A 1 99 ? -18.526 1.670 36.070 1.00 71.06 99 SER A O 1
ATOM 767 N N . SER A 1 100 ? -20.323 1.055 34.864 1.00 73.69 100 SER A N 1
ATOM 768 C CA . SER A 1 100 ? -21.226 0.987 36.014 1.00 73.69 100 SER A CA 1
ATOM 769 C C . SER A 1 100 ? -20.823 -0.120 36.985 1.00 73.69 100 SER A C 1
ATOM 771 O O . SER A 1 100 ? -20.965 0.061 38.192 1.00 73.69 100 SER A O 1
ATOM 773 N N . GLN A 1 101 ? -20.340 -1.259 36.485 1.00 80.44 101 GLN A N 1
ATOM 774 C CA . GLN A 1 101 ? -19.905 -2.361 37.338 1.00 80.44 101 GLN A CA 1
ATOM 775 C C . GLN A 1 101 ? -18.611 -2.014 38.086 1.00 80.44 101 GLN A C 1
ATOM 777 O O . GLN A 1 101 ? -18.577 -2.133 39.310 1.00 80.44 101 GLN A O 1
ATOM 782 N N . ILE A 1 102 ? -17.599 -1.463 37.400 1.00 72.69 102 ILE A N 1
ATOM 783 C CA . ILE A 1 102 ? -16.353 -0.984 38.035 1.00 72.69 102 ILE A CA 1
ATOM 784 C C . ILE A 1 102 ? -16.621 0.023 39.146 1.00 72.69 102 ILE A C 1
ATOM 786 O O . ILE A 1 102 ? -16.003 -0.050 40.208 1.00 72.69 102 ILE A O 1
ATOM 790 N N . ALA A 1 103 ? -17.551 0.957 38.932 1.00 68.06 103 ALA A N 1
ATOM 791 C CA . ALA A 1 103 ? -17.869 1.980 39.923 1.00 68.06 103 ALA A CA 1
ATOM 792 C C . ALA A 1 103 ? -18.326 1.375 41.267 1.00 68.06 103 ALA A C 1
ATOM 794 O O . ALA A 1 103 ? -18.043 1.930 42.337 1.00 68.06 103 ALA A O 1
ATOM 795 N N . ASN A 1 104 ? -18.975 0.211 41.226 1.00 72.62 104 ASN A N 1
ATOM 796 C CA . ASN A 1 104 ? -19.508 -0.471 42.402 1.00 72.62 104 ASN A CA 1
ATOM 797 C C . ASN A 1 104 ? -18.476 -1.352 43.125 1.00 72.62 104 ASN A C 1
ATOM 799 O O . ASN A 1 104 ? -18.704 -1.716 44.278 1.00 72.62 104 ASN A O 1
ATOM 803 N N . ILE A 1 105 ? -17.320 -1.633 42.519 1.00 69.94 105 ILE A N 1
ATOM 804 C CA . ILE A 1 105 ? -16.274 -2.469 43.122 1.00 69.94 105 ILE A CA 1
ATOM 805 C C . ILE A 1 105 ? -15.369 -1.606 44.018 1.00 69.94 105 ILE A C 1
ATOM 807 O O . ILE A 1 105 ? -15.026 -0.467 43.685 1.00 69.94 105 ILE A O 1
ATOM 811 N N . GLN A 1 106 ? -15.058 -2.089 45.224 1.00 66.75 106 GLN A N 1
ATOM 812 C CA . GLN A 1 106 ? -14.222 -1.367 46.198 1.00 66.75 106 GLN A CA 1
ATOM 813 C C . GLN A 1 106 ? -12.750 -1.771 46.110 1.00 66.75 106 GLN A C 1
ATOM 815 O O . GLN A 1 106 ? -11.881 -0.904 46.156 1.00 66.75 106 GLN A O 1
ATOM 820 N N . ASP A 1 107 ? -12.488 -3.067 45.963 1.00 73.06 107 ASP A N 1
ATOM 821 C CA . ASP A 1 107 ? -11.144 -3.614 45.828 1.00 73.06 107 ASP A CA 1
ATOM 822 C C . ASP A 1 107 ? -10.703 -3.583 44.359 1.00 73.06 107 ASP A C 1
ATOM 824 O O . ASP A 1 107 ? -11.220 -4.314 43.522 1.00 73.06 107 ASP A O 1
ATOM 828 N N . GLN A 1 108 ? -9.735 -2.722 44.044 1.00 71.81 108 GLN A N 1
ATOM 829 C CA . GLN A 1 108 ? -9.201 -2.562 42.685 1.00 71.81 108 GLN A CA 1
ATOM 830 C C . GLN A 1 108 ? -8.254 -3.691 42.263 1.00 71.81 108 GLN A C 1
ATOM 832 O O . GLN A 1 108 ? -7.786 -3.712 41.128 1.00 71.81 108 GLN A O 1
ATOM 837 N N . THR A 1 109 ? -7.948 -4.611 43.173 1.00 73.06 109 THR A N 1
ATOM 838 C CA . THR A 1 109 ? -7.160 -5.812 42.893 1.00 73.06 109 THR A CA 1
ATOM 839 C C . THR A 1 109 ? -8.036 -7.051 42.749 1.00 73.06 109 THR A C 1
ATOM 841 O O . THR A 1 109 ? -7.521 -8.139 42.495 1.00 73.06 109 THR A O 1
ATOM 844 N N . SER A 1 110 ? -9.359 -6.896 42.884 1.00 77.06 110 SER A N 1
ATOM 845 C CA . SER A 1 110 ? -10.279 -8.018 42.769 1.00 77.06 110 SER A CA 1
ATOM 846 C C . SER A 1 110 ? -10.351 -8.528 41.321 1.00 77.06 110 SER A C 1
ATOM 848 O O . SER A 1 110 ? -10.273 -7.729 40.375 1.00 77.06 110 SER A O 1
ATOM 850 N N . PRO A 1 111 ? -10.550 -9.844 41.118 1.00 85.44 111 PRO A N 1
ATOM 851 C CA . PRO A 1 111 ? -10.755 -10.416 39.787 1.00 85.44 111 PRO A CA 1
ATOM 852 C C . PRO A 1 111 ? -11.884 -9.733 39.002 1.00 85.44 111 PRO A C 1
ATOM 854 O O . PRO A 1 111 ? -11.780 -9.540 37.794 1.00 85.44 111 PRO A O 1
ATOM 857 N N . GLU A 1 112 ? -12.949 -9.313 39.686 1.00 78.81 112 GLU A N 1
ATOM 858 C CA . GLU A 1 112 ? -14.086 -8.621 39.079 1.00 78.81 112 GLU A CA 1
ATOM 859 C C . GLU A 1 112 ? -13.701 -7.222 38.586 1.00 78.81 112 GLU A C 1
ATOM 861 O O . GLU A 1 112 ? -14.133 -6.818 37.507 1.00 78.81 112 GLU A O 1
ATOM 866 N N . TYR A 1 113 ? -12.877 -6.482 39.341 1.00 80.88 113 TYR A N 1
ATOM 867 C CA . TYR A 1 113 ? -12.381 -5.177 38.898 1.00 80.88 113 TYR A CA 1
ATOM 868 C C . TYR A 1 113 ? -11.533 -5.322 37.633 1.00 80.88 113 TYR A C 1
ATOM 870 O O . TYR A 1 113 ? -11.725 -4.573 36.673 1.00 80.88 113 TYR A O 1
ATOM 878 N N . MET A 1 114 ? -10.626 -6.304 37.625 1.00 75.50 114 MET A N 1
ATOM 879 C CA . MET A 1 114 ? -9.754 -6.582 36.485 1.00 75.50 114 MET A CA 1
ATOM 880 C C . MET A 1 114 ? -10.560 -6.944 35.236 1.00 75.50 114 MET A C 1
ATOM 882 O O . MET A 1 114 ? -10.365 -6.319 34.201 1.00 75.50 114 MET A O 1
ATOM 886 N N . MET A 1 115 ? -11.537 -7.847 35.353 1.00 89.31 115 MET A N 1
ATOM 887 C CA . MET A 1 115 ? -12.385 -8.269 34.232 1.00 89.31 115 MET A CA 1
ATOM 888 C C . MET A 1 115 ? -13.070 -7.085 33.535 1.00 89.31 115 MET A C 1
ATOM 890 O O . MET A 1 115 ? -13.013 -6.948 32.315 1.00 89.31 115 MET A O 1
ATOM 894 N N . TYR A 1 116 ? -13.717 -6.202 34.299 1.00 81.19 116 TYR A N 1
ATOM 895 C CA . TYR A 1 116 ? -14.374 -5.040 33.704 1.00 81.19 116 TYR A CA 1
ATOM 896 C C . TYR A 1 116 ? -13.368 -3.997 33.206 1.00 81.19 116 TYR A C 1
ATOM 898 O O . TYR A 1 116 ? -13.663 -3.284 32.249 1.00 81.19 116 TYR A O 1
ATOM 906 N N . SER A 1 117 ? -12.188 -3.894 33.825 1.00 75.25 117 SER A N 1
ATOM 907 C CA . SER A 1 117 ? -11.121 -3.001 33.361 1.00 75.25 117 SER A CA 1
ATOM 908 C C . SER A 1 117 ? -10.606 -3.448 31.995 1.00 75.25 117 SER A C 1
ATOM 910 O O . SER A 1 117 ? -10.456 -2.621 31.094 1.00 75.25 117 SER A O 1
ATOM 912 N N . ASP A 1 118 ? -10.406 -4.751 31.819 1.00 81.50 118 ASP A N 1
ATOM 913 C CA . ASP A 1 118 ? -10.021 -5.355 30.548 1.00 81.50 118 ASP A CA 1
ATOM 914 C C . ASP A 1 118 ? -11.110 -5.130 29.494 1.00 81.50 118 ASP A C 1
ATOM 916 O O . ASP A 1 118 ? -10.809 -4.622 28.416 1.00 81.50 118 ASP A O 1
ATOM 920 N N . GLN A 1 119 ? -12.387 -5.328 29.841 1.00 86.25 119 GLN A N 1
ATOM 921 C CA . GLN A 1 119 ? -13.507 -5.040 28.939 1.00 86.25 119 GLN A CA 1
ATOM 922 C C . GLN A 1 119 ? -13.527 -3.571 28.470 1.00 86.25 119 GLN A C 1
ATOM 924 O O . GLN A 1 119 ? -13.761 -3.290 27.293 1.00 86.25 119 GLN A O 1
ATOM 929 N N . LEU A 1 120 ? -13.264 -2.605 29.359 1.00 79.62 120 LEU A N 1
ATOM 930 C CA . LEU A 1 120 ? -13.167 -1.193 28.965 1.00 79.62 120 LEU A CA 1
ATOM 931 C C . LEU A 1 120 ? -11.984 -0.942 28.017 1.00 79.62 120 LEU A C 1
ATOM 933 O O . LEU A 1 120 ? -12.114 -0.176 27.058 1.00 79.62 120 LEU A O 1
ATOM 937 N N . ASN A 1 121 ? -10.841 -1.582 28.268 1.00 80.94 121 ASN A N 1
ATOM 938 C CA . ASN A 1 121 ? -9.652 -1.469 27.425 1.00 80.94 121 ASN A CA 1
ATOM 939 C C . ASN A 1 121 ? -9.863 -2.094 26.038 1.00 80.94 121 ASN A C 1
ATOM 941 O O . ASN A 1 121 ? -9.479 -1.487 25.033 1.00 80.94 121 ASN A O 1
ATOM 945 N N . GLU A 1 122 ? -10.521 -3.249 25.966 1.00 88.00 122 GLU A N 1
ATOM 946 C CA . GLU A 1 122 ? -10.905 -3.914 24.717 1.00 88.00 122 GLU A CA 1
ATOM 947 C C . GLU A 1 122 ? -11.817 -3.018 23.876 1.00 88.00 122 GLU A C 1
ATOM 949 O O . GLU A 1 122 ? -11.554 -2.791 22.694 1.00 88.00 122 GLU A O 1
ATOM 954 N N . ILE A 1 123 ? -12.846 -2.421 24.489 1.00 83.75 123 ILE A N 1
ATOM 955 C CA . ILE A 1 123 ? -13.761 -1.510 23.788 1.00 83.75 123 ILE A CA 1
ATOM 956 C C . ILE A 1 123 ? -13.016 -0.279 23.255 1.00 83.75 123 ILE A C 1
ATOM 958 O O . ILE A 1 123 ? -13.223 0.115 22.105 1.00 83.75 123 ILE A O 1
ATOM 962 N N . ASN A 1 124 ? -12.132 0.321 24.059 1.00 76.94 124 ASN A N 1
ATOM 963 C CA . ASN A 1 124 ? -11.330 1.470 23.628 1.00 76.94 124 ASN A CA 1
ATOM 964 C C . ASN A 1 124 ? -10.413 1.116 22.451 1.00 76.94 124 ASN A C 1
ATOM 966 O O . ASN A 1 124 ? -10.316 1.878 21.487 1.00 76.94 124 ASN A O 1
ATOM 970 N N . THR A 1 125 ? -9.781 -0.056 22.508 1.00 84.44 125 THR A N 1
ATOM 971 C CA . THR A 1 125 ? -8.931 -0.576 21.430 1.00 84.44 125 THR A CA 1
ATOM 972 C C . THR A 1 125 ? -9.740 -0.774 20.155 1.00 84.44 125 THR A C 1
ATOM 974 O O . THR A 1 125 ? -9.349 -0.277 19.100 1.00 84.44 125 THR A O 1
ATOM 977 N N . ALA A 1 126 ? -10.915 -1.397 20.258 1.00 89.12 126 ALA A N 1
ATOM 978 C CA . ALA A 1 126 ? -11.788 -1.631 19.117 1.00 89.12 126 ALA A CA 1
ATOM 979 C C . ALA A 1 126 ? -12.238 -0.324 18.444 1.00 89.12 126 ALA A C 1
ATOM 981 O O . ALA A 1 126 ? -12.195 -0.186 17.223 1.00 89.12 126 ALA A O 1
ATOM 982 N N . ILE A 1 127 ? -12.626 0.685 19.229 1.00 82.38 127 ILE A N 1
ATOM 983 C CA . ILE A 1 127 ? -13.006 2.000 18.690 1.00 82.38 127 ILE A CA 1
ATOM 984 C C . ILE A 1 127 ? -11.810 2.682 18.007 1.00 82.38 127 ILE A C 1
ATOM 986 O O . ILE A 1 127 ? -11.968 3.281 16.938 1.00 82.38 127 ILE A O 1
ATOM 990 N N . SER A 1 128 ? -10.616 2.586 18.598 1.00 82.12 128 SER A N 1
ATOM 991 C CA . SER A 1 128 ? -9.381 3.130 18.022 1.00 82.12 128 SER A CA 1
ATOM 992 C C . SER A 1 128 ? -9.045 2.472 16.678 1.00 82.12 128 SER A C 1
ATOM 994 O O . SER A 1 128 ? -8.793 3.177 15.696 1.00 82.12 128 SER A O 1
ATOM 996 N N . ASN A 1 129 ? -9.129 1.140 16.605 1.00 87.19 129 ASN A N 1
ATOM 997 C CA . ASN A 1 129 ? -8.917 0.365 15.381 1.00 87.19 129 ASN A CA 1
ATOM 998 C C . ASN A 1 129 ? -9.892 0.787 14.279 1.00 87.19 129 ASN A C 1
ATOM 1000 O O . ASN A 1 129 ? -9.461 1.122 13.173 1.00 87.19 129 ASN A O 1
ATOM 1004 N N . LEU A 1 130 ? -11.186 0.868 14.605 1.00 87.56 130 LEU A N 1
ATOM 1005 C CA . LEU A 1 130 ? -12.217 1.278 13.654 1.00 87.56 130 LEU A CA 1
ATOM 1006 C C . LEU A 1 130 ? -11.952 2.684 13.112 1.00 87.56 130 LEU A C 1
ATOM 1008 O O . LEU A 1 130 ? -12.030 2.917 11.907 1.00 87.56 130 LEU A O 1
ATOM 1012 N N . SER A 1 131 ? -11.610 3.627 13.991 1.00 82.38 131 SER A N 1
ATOM 1013 C CA . SER A 1 131 ? -11.283 4.999 13.596 1.00 82.38 131 SER A CA 1
ATOM 1014 C C . SER A 1 131 ? -10.097 5.043 12.624 1.00 82.38 131 SER A C 1
ATOM 1016 O O . SER A 1 131 ? -10.174 5.683 11.568 1.00 82.38 131 SER A O 1
ATOM 1018 N N . GLY A 1 132 ? -9.021 4.313 12.942 1.00 83.81 132 GLY A N 1
ATOM 1019 C CA . GLY A 1 132 ? -7.836 4.199 12.093 1.00 83.81 132 GLY A CA 1
ATOM 1020 C C . GLY A 1 132 ? -8.155 3.611 10.718 1.00 83.81 132 GLY A C 1
ATOM 1021 O O . GLY A 1 132 ? -7.791 4.198 9.696 1.00 83.81 132 GLY A O 1
ATOM 1022 N N . GLN A 1 133 ? -8.899 2.506 10.679 1.00 90.94 133 GLN A N 1
ATOM 1023 C CA . GLN A 1 133 ? -9.236 1.831 9.427 1.00 90.94 133 GLN A CA 1
ATOM 1024 C C . GLN A 1 133 ? -10.237 2.610 8.581 1.00 90.94 133 GLN A C 1
ATOM 1026 O O . GLN A 1 133 ? -10.042 2.707 7.377 1.00 90.94 133 GLN A O 1
ATOM 1031 N N . VAL A 1 134 ? -11.247 3.259 9.166 1.00 86.69 134 VAL A N 1
ATOM 1032 C CA . VAL A 1 134 ? -12.174 4.109 8.395 1.00 86.69 134 VAL A CA 1
ATOM 1033 C C . VAL A 1 134 ? -11.445 5.303 7.774 1.00 86.69 134 VAL A C 1
ATOM 1035 O O . VAL A 1 134 ? -11.768 5.716 6.655 1.00 86.69 134 VAL A O 1
ATOM 1038 N N . LYS A 1 135 ? -10.447 5.867 8.467 1.00 84.56 135 LYS A N 1
ATOM 1039 C CA . LYS A 1 135 ? -9.586 6.914 7.902 1.00 84.56 135 LYS A CA 1
ATOM 1040 C C . LYS A 1 135 ? -8.747 6.377 6.739 1.00 84.56 135 LYS A C 1
ATOM 1042 O O . LYS A 1 135 ? -8.712 7.020 5.689 1.00 84.56 135 LYS A O 1
ATOM 1047 N N . GLY A 1 136 ? -8.110 5.218 6.914 1.00 88.56 136 GLY A N 1
ATOM 1048 C CA . GLY A 1 136 ? -7.343 4.540 5.864 1.00 88.56 136 GLY A CA 1
ATOM 1049 C C . GLY A 1 136 ? -8.203 4.216 4.643 1.00 88.56 136 GLY A C 1
ATOM 1050 O O . GLY A 1 136 ? -7.877 4.626 3.537 1.00 88.56 136 GLY A O 1
ATOM 1051 N N . TYR A 1 137 ? -9.363 3.600 4.856 1.00 91.50 137 TYR A N 1
ATOM 1052 C CA . TYR A 1 137 ? -10.343 3.271 3.824 1.00 91.50 137 TYR A CA 1
ATOM 1053 C C . TYR A 1 137 ? -10.727 4.486 2.973 1.00 91.50 137 TYR A C 1
ATOM 1055 O O . TYR A 1 137 ? -10.675 4.423 1.749 1.00 91.50 137 TYR A O 1
ATOM 1063 N N . LYS A 1 138 ? -11.064 5.623 3.597 1.00 85.50 138 LYS A N 1
ATOM 1064 C CA . LYS A 1 138 ? -11.421 6.847 2.856 1.00 85.50 138 LYS A CA 1
ATOM 1065 C C . LYS A 1 138 ? -10.258 7.399 2.046 1.00 85.50 138 LYS A C 1
ATOM 1067 O O . LYS A 1 138 ? -10.472 7.832 0.918 1.00 85.50 138 LYS A O 1
ATOM 1072 N N . LYS A 1 139 ? -9.050 7.405 2.621 1.00 87.62 139 LYS A N 1
ATOM 1073 C CA . LYS A 1 139 ? -7.846 7.839 1.908 1.00 87.62 139 LYS A CA 1
ATOM 1074 C C . LYS A 1 139 ? -7.621 6.951 0.684 1.00 87.62 139 LYS A C 1
ATOM 1076 O O . LYS A 1 139 ? -7.524 7.478 -0.416 1.00 87.62 139 LYS A O 1
ATOM 1081 N N . ASN A 1 140 ? -7.621 5.635 0.877 1.00 90.00 140 ASN A N 1
ATOM 1082 C CA . ASN A 1 140 ? -7.354 4.675 -0.187 1.00 90.00 140 ASN A CA 1
ATOM 1083 C C . ASN A 1 140 ? -8.450 4.704 -1.261 1.00 90.00 140 ASN A C 1
ATOM 1085 O O . ASN A 1 140 ? -8.134 4.628 -2.435 1.00 90.00 140 ASN A O 1
ATOM 1089 N N . LYS A 1 141 ? -9.722 4.909 -0.890 1.00 89.00 141 LYS A N 1
ATOM 1090 C CA . LYS A 1 141 ? -10.820 5.131 -1.845 1.00 89.00 141 LYS A CA 1
ATOM 1091 C C . LYS A 1 141 ? -10.580 6.351 -2.739 1.00 89.00 141 LYS A C 1
ATOM 1093 O O . LYS A 1 141 ? -10.811 6.278 -3.942 1.00 89.00 141 LYS A O 1
ATOM 1098 N N . LEU A 1 142 ? -10.166 7.477 -2.153 1.00 85.81 142 LEU A N 1
ATOM 1099 C CA . LEU A 1 142 ? -9.891 8.708 -2.904 1.00 85.81 142 LEU A CA 1
ATOM 1100 C C . LEU A 1 142 ? -8.669 8.550 -3.806 1.00 85.81 142 LEU A C 1
ATOM 1102 O O . LEU A 1 142 ? -8.726 8.919 -4.972 1.00 85.81 142 LEU A O 1
ATOM 1106 N N . GLU A 1 143 ? -7.593 7.981 -3.265 1.00 85.94 143 GLU A N 1
ATOM 1107 C CA . GLU A 1 143 ? -6.385 7.656 -4.021 1.00 85.94 143 GLU A CA 1
ATOM 1108 C C . GLU A 1 143 ? -6.717 6.711 -5.174 1.00 85.94 143 GLU A C 1
ATOM 1110 O O . GLU A 1 143 ? -6.314 6.959 -6.303 1.00 85.94 143 GLU A O 1
ATOM 1115 N N . PHE A 1 144 ? -7.551 5.700 -4.931 1.00 89.06 144 PHE A N 1
ATOM 1116 C CA . PHE A 1 144 ? -7.949 4.767 -5.968 1.00 89.06 144 PHE A CA 1
ATOM 1117 C C . PHE A 1 144 ? -8.738 5.430 -7.095 1.00 89.06 144 PHE A C 1
ATOM 1119 O O . PHE A 1 144 ? -8.452 5.187 -8.266 1.00 89.06 144 PHE A O 1
ATOM 1126 N N . ALA A 1 145 ? -9.691 6.300 -6.753 1.00 85.50 145 ALA A N 1
ATOM 1127 C CA . ALA A 1 145 ? -10.442 7.065 -7.740 1.00 85.50 145 ALA A CA 1
ATOM 1128 C C . ALA A 1 145 ? -9.531 7.992 -8.570 1.00 85.50 145 ALA A C 1
ATOM 1130 O O . ALA A 1 145 ? -9.635 7.999 -9.794 1.00 85.50 145 ALA A O 1
ATOM 1131 N N . ASP A 1 146 ? -8.609 8.712 -7.922 1.00 84.88 146 ASP A N 1
ATOM 1132 C CA . ASP A 1 146 ? -7.658 9.624 -8.579 1.00 84.88 146 ASP A CA 1
ATOM 1133 C C . ASP A 1 146 ? -6.683 8.879 -9.508 1.00 84.88 146 ASP A C 1
ATOM 1135 O O . ASP A 1 146 ? -6.454 9.299 -10.642 1.00 84.88 146 ASP A O 1
ATOM 1139 N N . MET A 1 147 ? -6.141 7.739 -9.069 1.00 85.56 147 MET A N 1
ATOM 1140 C CA . MET A 1 147 ? -5.237 6.923 -9.890 1.00 85.56 147 MET A CA 1
ATOM 1141 C C . MET A 1 147 ? -5.957 6.252 -11.058 1.00 85.56 147 MET A C 1
ATOM 1143 O O . MET A 1 147 ? -5.369 6.113 -12.132 1.00 85.56 147 MET A O 1
ATOM 1147 N N . ASN A 1 148 ? -7.228 5.881 -10.879 1.00 84.75 148 ASN A N 1
ATOM 1148 C CA . ASN A 1 148 ? -8.052 5.351 -11.959 1.00 84.75 148 ASN A CA 1
ATOM 1149 C C . ASN A 1 148 ? -8.357 6.425 -13.016 1.00 84.75 148 ASN A C 1
ATOM 1151 O O . ASN A 1 148 ? -8.278 6.144 -14.206 1.00 84.75 148 ASN A O 1
ATOM 1155 N N . GLU A 1 149 ? -8.654 7.663 -12.603 1.00 84.94 149 GLU A N 1
ATOM 1156 C CA . GLU A 1 149 ? -8.853 8.794 -13.525 1.00 84.94 149 GLU A CA 1
ATOM 1157 C C . GLU A 1 149 ? -7.585 9.113 -14.336 1.00 84.94 149 GLU A C 1
ATOM 1159 O O . GLU A 1 149 ? -7.666 9.481 -15.507 1.00 84.94 149 GLU A O 1
ATOM 1164 N N . LYS A 1 150 ? -6.407 8.929 -13.731 1.00 87.06 150 LYS A N 1
ATOM 1165 C CA . LYS A 1 150 ? -5.101 9.194 -14.354 1.00 87.06 150 LYS A CA 1
ATOM 1166 C C . LYS A 1 150 ? -4.509 8.015 -15.131 1.00 87.06 150 LYS A C 1
ATOM 1168 O O . LYS A 1 150 ? -3.387 8.145 -15.612 1.00 87.06 150 LYS A O 1
ATOM 1173 N N . ASP A 1 151 ? -5.213 6.886 -15.231 1.00 86.25 151 ASP A N 1
ATOM 1174 C CA . ASP A 1 151 ? -4.698 5.649 -15.841 1.00 86.25 151 ASP A CA 1
ATOM 1175 C C . ASP A 1 151 ? -3.329 5.223 -15.263 1.00 86.25 151 ASP A C 1
ATOM 1177 O O . ASP A 1 151 ? -2.384 4.881 -15.973 1.00 86.25 151 ASP A O 1
ATOM 1181 N N . MET A 1 152 ? -3.180 5.296 -13.939 1.00 89.69 152 MET A N 1
ATOM 1182 C CA . MET A 1 152 ? -1.911 5.001 -13.258 1.00 89.69 152 MET A CA 1
ATOM 1183 C C . MET A 1 152 ? -1.788 3.543 -12.805 1.00 89.69 152 MET A C 1
ATOM 1185 O O . MET A 1 152 ? -0.725 3.135 -12.329 1.00 89.69 152 MET A O 1
ATOM 1189 N N . TRP A 1 153 ? -2.859 2.758 -12.920 1.00 90.25 153 TRP A N 1
ATOM 1190 C CA . TRP A 1 153 ? -2.869 1.350 -12.535 1.00 90.25 153 TRP A CA 1
ATOM 1191 C C . TRP A 1 153 ? -2.105 0.495 -13.531 1.00 90.25 153 TRP A C 1
ATOM 1193 O O . TRP A 1 153 ? -2.261 0.655 -14.737 1.00 90.25 153 TRP A O 1
ATOM 1203 N N . SER A 1 154 ? -1.279 -0.417 -13.022 1.00 92.50 154 SER A N 1
ATOM 1204 C CA . SER A 1 154 ? -0.513 -1.309 -13.884 1.00 92.50 154 SER A CA 1
ATOM 1205 C C . SER A 1 154 ? -1.423 -2.319 -14.587 1.00 92.50 154 SER A C 1
ATOM 1207 O O . SER A 1 154 ? -2.266 -2.956 -13.954 1.00 92.50 154 SER A O 1
ATOM 1209 N N . ALA A 1 155 ? -1.197 -2.546 -15.876 1.00 88.94 155 ALA A N 1
ATOM 1210 C CA . ALA A 1 155 ? -1.757 -3.653 -16.642 1.00 88.94 155 ALA A CA 1
ATOM 1211 C C . ALA A 1 155 ? -1.224 -5.023 -16.182 1.00 88.94 155 ALA A C 1
ATOM 1213 O O . ALA A 1 155 ? -1.731 -6.052 -16.616 1.00 88.94 155 ALA A O 1
ATOM 1214 N N . GLY A 1 156 ? -0.210 -5.049 -15.308 1.00 88.50 156 GLY A N 1
ATOM 1215 C CA . GLY A 1 156 ? 0.279 -6.256 -14.643 1.00 88.50 156 GLY A CA 1
ATOM 1216 C C . GLY A 1 156 ? -0.563 -6.691 -13.436 1.00 88.50 156 GLY A C 1
ATOM 1217 O O . GLY A 1 156 ? -0.260 -7.721 -12.834 1.00 88.50 156 GLY A O 1
ATOM 1218 N N . ASN A 1 157 ? -1.587 -5.921 -13.051 1.00 90.38 157 ASN A N 1
ATOM 1219 C CA . ASN A 1 157 ? -2.554 -6.345 -12.039 1.00 90.38 157 ASN A CA 1
ATOM 1220 C C . ASN A 1 157 ? -3.439 -7.484 -12.551 1.00 90.38 157 ASN A C 1
ATOM 1222 O O . ASN A 1 157 ? -3.791 -7.531 -13.728 1.00 90.38 157 ASN A O 1
ATOM 1226 N N . ASP A 1 158 ? -3.888 -8.342 -11.634 1.00 86.81 158 ASP A N 1
ATOM 1227 C CA . ASP A 1 158 ? -5.000 -9.248 -11.913 1.00 86.81 158 ASP A CA 1
ATOM 1228 C C . ASP A 1 158 ? -6.277 -8.413 -12.163 1.00 86.81 158 ASP A C 1
ATOM 1230 O O . ASP A 1 158 ? -6.630 -7.581 -11.316 1.00 86.81 158 ASP A O 1
ATOM 1234 N N . PRO A 1 159 ? -6.997 -8.607 -13.287 1.00 82.31 159 PRO A N 1
ATOM 1235 C CA . PRO A 1 159 ? -8.286 -7.958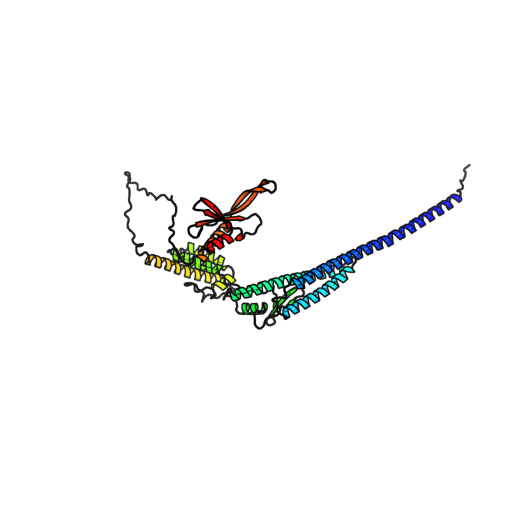 -13.521 1.00 82.31 159 PRO A CA 1
ATOM 1236 C C . PRO A 1 159 ? -9.272 -8.100 -12.351 1.00 82.31 159 PRO A C 1
ATOM 1238 O O . PRO A 1 159 ? -10.012 -7.157 -12.057 1.00 82.31 159 PRO A O 1
ATOM 1241 N N . ALA A 1 160 ? -9.257 -9.240 -11.651 1.00 86.00 160 ALA A N 1
ATOM 1242 C CA . ALA A 1 160 ? -10.097 -9.470 -10.481 1.00 86.00 160 ALA A CA 1
ATOM 1243 C C . ALA A 1 160 ? -9.745 -8.529 -9.318 1.00 86.00 160 ALA A C 1
ATOM 1245 O O . ALA A 1 160 ? -10.650 -8.045 -8.643 1.00 86.00 160 ALA A O 1
ATOM 1246 N N . SER A 1 161 ? -8.464 -8.192 -9.128 1.00 87.06 161 SER A N 1
ATOM 1247 C CA . SER A 1 161 ? -8.013 -7.275 -8.070 1.00 87.06 161 SER A CA 1
ATOM 1248 C C . SER A 1 161 ? -8.572 -5.861 -8.273 1.00 87.06 161 SER A C 1
ATOM 1250 O O . SER A 1 161 ? -9.096 -5.252 -7.339 1.00 87.06 161 SER A O 1
ATOM 1252 N N . ASN A 1 162 ? -8.577 -5.354 -9.511 1.00 85.06 162 ASN A N 1
ATOM 1253 C CA . ASN A 1 162 ? -9.177 -4.050 -9.820 1.00 85.06 162 ASN A CA 1
ATOM 1254 C C . ASN A 1 162 ? -10.701 -4.041 -9.617 1.00 85.06 162 ASN A C 1
ATOM 1256 O O . ASN A 1 162 ? -11.242 -3.093 -9.043 1.00 85.06 162 ASN A O 1
ATOM 1260 N N . ALA A 1 163 ? -11.400 -5.095 -10.046 1.00 86.31 163 ALA A N 1
ATOM 1261 C CA . ALA A 1 163 ? -12.845 -5.221 -9.834 1.00 86.31 163 ALA A CA 1
ATOM 1262 C C . ALA A 1 163 ? -13.199 -5.321 -8.337 1.00 86.31 163 ALA A C 1
ATOM 1264 O O . ALA A 1 163 ? -14.148 -4.692 -7.853 1.00 86.31 163 ALA A O 1
ATOM 1265 N N . GLN A 1 164 ? -12.393 -6.062 -7.579 1.00 90.12 164 GLN A N 1
ATOM 1266 C CA . GLN A 1 164 ? -12.506 -6.173 -6.132 1.00 90.12 164 GLN A CA 1
ATOM 1267 C C . GLN A 1 164 ? -12.292 -4.813 -5.455 1.00 90.12 164 GLN A C 1
ATOM 1269 O O . GLN A 1 164 ? -13.097 -4.420 -4.610 1.00 90.12 164 GLN A O 1
ATOM 1274 N N . ALA A 1 165 ? -11.272 -4.055 -5.864 1.00 91.12 165 ALA A N 1
ATOM 1275 C CA . ALA A 1 165 ? -11.005 -2.711 -5.361 1.00 91.12 165 ALA A CA 1
ATOM 1276 C C . ALA A 1 165 ? -12.189 -1.761 -5.592 1.00 91.12 165 ALA A C 1
ATOM 1278 O O . ALA A 1 165 ? -12.623 -1.062 -4.673 1.00 91.12 165 ALA A O 1
ATOM 1279 N N . GLN A 1 166 ? -12.762 -1.774 -6.799 1.00 88.81 166 GLN A N 1
ATOM 1280 C CA . GLN A 1 166 ? -13.955 -0.988 -7.129 1.00 88.81 166 GLN A CA 1
ATOM 1281 C C . GLN A 1 166 ? -15.148 -1.366 -6.243 1.00 88.81 166 GLN A C 1
ATOM 1283 O O . GLN A 1 166 ? -15.880 -0.486 -5.784 1.00 88.81 166 GLN A O 1
ATOM 1288 N N . THR A 1 167 ? -15.314 -2.657 -5.955 1.00 89.88 167 THR A N 1
ATOM 1289 C CA . THR A 1 167 ? -16.380 -3.172 -5.087 1.00 89.88 167 THR A CA 1
ATOM 1290 C C . THR A 1 167 ? -16.192 -2.733 -3.635 1.00 89.88 167 THR A C 1
ATOM 1292 O O . THR A 1 167 ? -17.127 -2.205 -3.029 1.00 89.88 167 THR A O 1
ATOM 1295 N N . ILE A 1 168 ? -14.978 -2.891 -3.094 1.00 91.62 168 ILE A N 1
ATOM 1296 C CA . ILE A 1 168 ? -14.596 -2.505 -1.726 1.00 91.62 168 ILE A CA 1
ATOM 1297 C C . ILE A 1 168 ? -14.771 -1.007 -1.517 1.00 91.62 168 ILE A C 1
ATOM 1299 O O . ILE A 1 168 ? -15.367 -0.583 -0.532 1.00 91.62 168 ILE A O 1
ATOM 1303 N N . TYR A 1 169 ? -14.276 -0.190 -2.447 1.00 90.06 169 TYR A N 1
ATOM 1304 C CA . TYR A 1 169 ? -14.335 1.266 -2.332 1.00 90.06 169 TYR A CA 1
ATOM 1305 C C . TYR A 1 169 ? -15.698 1.854 -2.702 1.00 90.06 169 TYR A C 1
ATOM 1307 O O . TYR A 1 169 ? -15.909 3.067 -2.598 1.00 90.06 169 TYR A O 1
ATOM 1315 N N . GLY A 1 170 ? -16.653 1.016 -3.091 1.00 87.25 170 GLY A N 1
ATOM 1316 C CA . GLY A 1 170 ? -17.988 1.437 -3.474 1.00 87.25 170 GLY A CA 1
ATOM 1317 C C . GLY A 1 170 ? -17.994 2.351 -4.700 1.00 87.25 170 GLY A C 1
ATOM 1318 O O . GLY A 1 170 ? -18.651 3.392 -4.689 1.00 87.25 170 GLY A O 1
ATOM 1319 N N . LEU A 1 171 ? -17.186 1.993 -5.697 1.00 85.94 171 LEU A N 1
ATOM 1320 C CA . LEU A 1 171 ? -17.038 2.659 -6.994 1.00 85.94 171 LEU A CA 1
ATOM 1321 C C . LEU A 1 171 ? -17.578 1.802 -8.156 1.00 85.94 171 LEU A C 1
ATOM 1323 O O . LEU A 1 171 ? -17.610 2.273 -9.286 1.00 85.94 171 LEU A O 1
ATOM 1327 N N . SER A 1 172 ? -18.004 0.565 -7.882 1.00 85.44 172 SER A N 1
ATOM 1328 C CA . SER A 1 172 ? -18.711 -0.322 -8.817 1.00 85.44 172 SER A CA 1
ATOM 1329 C C . SER A 1 172 ? -20.233 -0.133 -8.773 1.00 85.44 172 SER A C 1
ATOM 1331 O O . SER A 1 172 ? -20.765 0.336 -7.765 1.00 85.44 172 SER A O 1
ATOM 1333 N N . ASP A 1 173 ? -20.948 -0.661 -9.771 1.00 80.88 173 ASP A N 1
ATOM 1334 C CA . ASP A 1 173 ? -22.422 -0.696 -9.803 1.00 80.88 173 ASP A CA 1
ATOM 1335 C C . ASP A 1 173 ? -23.056 -1.546 -8.685 1.00 80.88 173 ASP A C 1
ATOM 1337 O O . ASP A 1 173 ? -24.202 -1.319 -8.298 1.00 80.88 173 ASP A O 1
ATOM 1341 N N . SER A 1 174 ? -22.321 -2.528 -8.150 1.00 83.38 174 SER A N 1
ATOM 1342 C CA . SER A 1 174 ? -22.761 -3.409 -7.054 1.00 83.38 174 SER A CA 1
ATOM 1343 C C . SER A 1 174 ? -21.766 -3.373 -5.887 1.00 83.38 174 SER A C 1
ATOM 1345 O O . SER A 1 174 ? -21.025 -4.330 -5.673 1.00 83.38 174 SER A O 1
ATOM 1347 N N . PRO A 1 175 ? -21.694 -2.253 -5.145 1.00 84.31 175 PRO A N 1
ATOM 1348 C CA . PRO A 1 175 ? -20.711 -2.073 -4.086 1.00 84.31 175 PRO A CA 1
ATOM 1349 C C . PRO A 1 175 ? -20.995 -2.995 -2.896 1.00 84.31 175 PRO A C 1
ATOM 1351 O O . PRO A 1 175 ? -22.152 -3.215 -2.532 1.00 84.31 175 PRO A O 1
ATOM 1354 N N . THR A 1 176 ? -19.941 -3.483 -2.242 1.00 87.50 176 THR A N 1
ATOM 1355 C CA . THR A 1 176 ? -20.075 -4.272 -1.011 1.00 87.50 176 THR A CA 1
ATOM 1356 C C . THR A 1 176 ? -19.939 -3.353 0.201 1.00 87.50 176 THR A C 1
ATOM 1358 O O . THR A 1 176 ? -18.884 -2.738 0.373 1.00 87.50 176 THR A O 1
ATOM 1361 N N . PRO A 1 177 ? -20.960 -3.243 1.072 1.00 87.38 177 PRO A N 1
ATOM 1362 C CA . PRO A 1 177 ? -20.816 -2.496 2.313 1.00 87.38 177 PRO A CA 1
ATOM 1363 C C . PRO A 1 177 ? -19.819 -3.200 3.235 1.00 87.38 177 PRO A C 1
ATOM 1365 O O . PRO A 1 177 ? -19.787 -4.432 3.310 1.00 87.38 177 PRO A O 1
ATOM 1368 N N . PHE A 1 178 ? -19.036 -2.429 3.989 1.00 91.56 178 PHE A N 1
ATOM 1369 C CA . PHE A 1 178 ? -18.174 -3.041 4.993 1.00 91.56 178 PHE A CA 1
ATOM 1370 C C . PHE A 1 178 ? -18.985 -3.566 6.185 1.00 91.56 178 PHE A C 1
ATOM 1372 O O . PHE A 1 178 ? -20.026 -3.028 6.575 1.00 91.56 178 PHE A O 1
ATOM 1379 N N . THR A 1 179 ? -18.442 -4.593 6.819 1.00 93.19 179 THR A N 1
ATOM 1380 C CA . THR A 1 179 ? -18.798 -5.078 8.148 1.00 93.19 179 THR A CA 1
ATOM 1381 C C . THR A 1 179 ? -17.754 -4.606 9.159 1.00 93.19 179 THR A C 1
ATOM 1383 O O . THR A 1 179 ? -16.664 -4.175 8.784 1.00 93.19 179 THR A O 1
ATOM 1386 N N . ILE A 1 180 ? -18.096 -4.645 10.448 1.00 94.19 180 ILE A N 1
ATOM 1387 C CA . ILE A 1 180 ? -17.186 -4.262 11.531 1.00 94.19 180 ILE A CA 1
ATOM 1388 C C . ILE A 1 180 ? -17.121 -5.418 12.524 1.00 94.19 180 ILE A C 1
ATOM 1390 O O . ILE A 1 180 ? -18.152 -5.821 13.070 1.00 94.19 180 ILE A O 1
ATOM 1394 N N . SER A 1 181 ? -15.922 -5.952 12.752 1.00 95.12 181 SER A N 1
ATOM 1395 C CA . SER A 1 181 ? -15.690 -7.026 13.718 1.00 95.12 181 SER A CA 1
ATOM 1396 C C . SER A 1 181 ? -15.834 -6.536 15.163 1.00 95.12 181 SER A C 1
ATOM 1398 O O . SER A 1 181 ? -15.905 -5.335 15.436 1.00 95.12 181 SER A O 1
ATOM 1400 N N . GLN A 1 182 ? -15.850 -7.461 16.125 1.00 93.50 182 GLN A N 1
ATOM 1401 C CA . GLN A 1 182 ? -15.881 -7.118 17.551 1.00 93.50 182 GLN A CA 1
ATOM 1402 C C . GLN A 1 182 ? -14.705 -6.213 17.964 1.00 93.50 182 GLN A C 1
ATOM 1404 O O . GLN A 1 182 ? -14.906 -5.289 18.755 1.00 93.50 182 GLN A O 1
ATOM 1409 N N . ASP A 1 183 ? -13.538 -6.425 17.352 1.00 93.62 183 ASP A N 1
ATOM 1410 C CA . ASP A 1 183 ? -12.287 -5.697 17.608 1.00 93.62 183 ASP A CA 1
ATOM 1411 C C . ASP A 1 183 ? -12.147 -4.416 16.772 1.00 93.62 183 ASP A C 1
ATOM 1413 O O . ASP A 1 183 ? -11.077 -3.804 16.727 1.00 93.62 183 ASP A O 1
ATOM 1417 N N . GLY A 1 184 ? -13.217 -4.013 16.079 1.00 92.25 184 GLY A N 1
ATOM 1418 C CA . GLY A 1 184 ? -13.262 -2.787 15.288 1.00 92.25 184 GLY A CA 1
ATOM 1419 C C . GLY A 1 184 ? -12.528 -2.856 13.950 1.00 92.25 184 GLY A C 1
ATOM 1420 O O . GLY A 1 184 ? -12.240 -1.814 13.370 1.00 92.25 184 GLY A O 1
ATOM 1421 N N . ASN A 1 185 ? -12.235 -4.054 13.441 1.00 95.75 185 ASN A N 1
ATOM 1422 C CA . ASN A 1 185 ? -11.653 -4.217 12.110 1.00 95.75 185 ASN A CA 1
ATOM 1423 C C . ASN A 1 185 ? -12.750 -4.185 11.038 1.00 95.75 185 ASN A C 1
ATOM 1425 O O . ASN A 1 185 ? -13.815 -4.779 11.213 1.00 95.75 185 ASN A O 1
ATOM 1429 N N . LEU A 1 186 ? -12.482 -3.505 9.927 1.00 95.38 186 LEU A N 1
ATOM 1430 C CA . LEU A 1 186 ? -13.326 -3.495 8.742 1.00 95.38 186 LEU A CA 1
ATOM 1431 C C . LEU A 1 186 ? -13.158 -4.806 7.970 1.00 95.38 186 LEU A C 1
ATOM 1433 O O . LEU A 1 186 ? -12.040 -5.280 7.766 1.00 95.38 186 LEU A O 1
ATOM 1437 N N . GLY A 1 187 ? -14.274 -5.361 7.512 1.00 95.50 187 GLY A N 1
ATOM 1438 C CA . GLY A 1 187 ? -14.306 -6.523 6.627 1.00 95.50 187 GLY A CA 1
ATOM 1439 C C . GLY A 1 187 ? -15.255 -6.308 5.455 1.00 95.50 187 GLY A C 1
ATOM 1440 O O . GLY A 1 187 ? -16.207 -5.542 5.564 1.00 95.50 187 GLY A O 1
ATOM 1441 N N . PHE A 1 188 ? -15.033 -6.997 4.345 1.00 93.94 188 PHE A N 1
ATOM 1442 C CA . PHE A 1 188 ? -15.857 -6.920 3.140 1.00 93.94 188 PHE A CA 1
ATOM 1443 C C . PHE A 1 188 ? -16.251 -8.329 2.722 1.00 93.94 188 PHE A C 1
ATOM 1445 O O . PHE A 1 188 ? -15.382 -9.175 2.539 1.00 93.94 188 PHE A O 1
ATOM 1452 N N . ASN A 1 189 ? -17.549 -8.592 2.578 1.00 90.94 189 ASN A N 1
ATOM 1453 C CA . ASN A 1 189 ? -18.024 -9.886 2.099 1.00 90.94 189 ASN A CA 1
ATOM 1454 C C . ASN A 1 189 ? -18.165 -9.843 0.577 1.00 90.94 189 ASN A C 1
ATOM 1456 O O . ASN A 1 189 ? -19.137 -9.291 0.068 1.00 90.94 189 ASN A O 1
ATOM 1460 N N . ILE A 1 190 ? -17.184 -10.402 -0.123 1.00 87.31 190 ILE A N 1
ATOM 1461 C CA . ILE A 1 190 ? -17.132 -10.437 -1.583 1.00 87.31 190 ILE A CA 1
ATOM 1462 C C . ILE A 1 190 ? -17.259 -11.895 -1.999 1.00 87.31 190 ILE A C 1
ATOM 1464 O O . ILE A 1 190 ? -16.438 -12.724 -1.612 1.00 87.31 190 ILE A O 1
ATOM 1468 N N . ASP A 1 191 ? -18.326 -12.217 -2.727 1.00 84.62 191 ASP A N 1
ATOM 1469 C CA . ASP A 1 191 ? -18.625 -13.575 -3.200 1.00 84.62 191 ASP A CA 1
ATOM 1470 C C . ASP A 1 191 ? -18.631 -14.642 -2.088 1.00 84.62 191 ASP A C 1
ATOM 1472 O O . ASP A 1 191 ? -18.227 -15.787 -2.282 1.00 84.62 191 ASP A O 1
ATOM 1476 N N . GLY A 1 192 ? -19.089 -14.268 -0.888 1.00 84.56 192 GLY A N 1
ATOM 1477 C CA . GLY A 1 192 ? -19.125 -15.152 0.279 1.00 84.56 192 GLY A CA 1
ATOM 1478 C C . GLY A 1 192 ? -17.814 -15.214 1.068 1.00 84.56 192 GLY A C 1
ATOM 1479 O O . GLY A 1 192 ? -17.805 -15.765 2.169 1.00 84.56 192 GLY A O 1
ATOM 1480 N N . ASN A 1 193 ? -16.736 -14.608 0.566 1.00 87.75 193 ASN A N 1
ATOM 1481 C CA . ASN A 1 193 ? -15.450 -14.525 1.248 1.00 87.75 193 ASN A CA 1
ATOM 1482 C C . ASN A 1 193 ? -15.356 -13.227 2.051 1.00 87.75 193 ASN A C 1
ATOM 1484 O O . ASN A 1 193 ? -15.543 -12.135 1.517 1.00 87.75 193 ASN A O 1
ATOM 1488 N N . ASN A 1 194 ? -15.046 -13.336 3.343 1.00 90.88 194 ASN A N 1
ATOM 1489 C CA . ASN A 1 194 ? -14.841 -12.167 4.190 1.00 90.88 194 ASN A CA 1
ATOM 1490 C C . ASN A 1 194 ? -13.381 -11.709 4.129 1.00 90.88 194 ASN A C 1
ATOM 1492 O O . ASN A 1 194 ? -12.488 -12.394 4.622 1.00 90.88 194 ASN A O 1
ATOM 1496 N N . ILE A 1 195 ? -13.161 -10.534 3.553 1.00 92.25 195 ILE A N 1
ATOM 1497 C CA . ILE A 1 195 ? -11.845 -9.945 3.331 1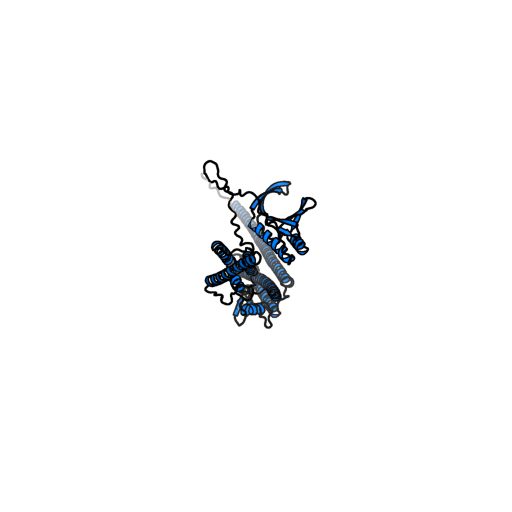.00 92.25 195 ILE A CA 1
ATOM 1498 C C . ILE A 1 195 ? -11.642 -8.839 4.352 1.00 92.25 195 ILE A C 1
ATOM 1500 O O . ILE A 1 195 ? -12.352 -7.834 4.356 1.00 92.25 195 ILE A O 1
ATOM 1504 N N . SER A 1 196 ? -10.684 -9.045 5.247 1.00 94.62 196 SER A N 1
ATOM 1505 C CA . SER A 1 196 ? -10.248 -8.045 6.217 1.00 94.62 196 SER A CA 1
ATOM 1506 C C . SER A 1 196 ? -9.573 -6.887 5.490 1.00 94.62 196 SER A C 1
ATOM 1508 O O . SER A 1 196 ? -8.751 -7.097 4.602 1.00 94.62 196 SER A O 1
ATOM 1510 N N . PHE A 1 197 ? -9.886 -5.652 5.879 1.00 94.44 197 PHE A N 1
ATOM 1511 C CA . PHE A 1 197 ? -9.246 -4.471 5.299 1.00 94.44 197 PHE A CA 1
ATOM 1512 C C . PHE A 1 197 ? -7.730 -4.439 5.544 1.00 94.44 197 PHE A C 1
ATOM 1514 O O . PHE A 1 197 ? -7.001 -3.843 4.759 1.00 94.44 197 PHE A O 1
ATOM 1521 N N . ASN A 1 198 ? -7.256 -5.084 6.614 1.00 92.88 198 ASN A N 1
ATOM 1522 C CA . ASN A 1 198 ? -5.827 -5.180 6.917 1.00 92.88 198 ASN A CA 1
ATOM 1523 C C . ASN A 1 198 ? -5.094 -6.178 6.011 1.00 92.88 198 ASN A C 1
ATOM 1525 O O . ASN A 1 198 ? -3.898 -6.019 5.796 1.00 92.88 198 ASN A O 1
ATOM 1529 N N . ASP A 1 199 ? -5.809 -7.182 5.504 1.00 91.31 199 ASP A N 1
ATOM 1530 C CA . ASP A 1 199 ? -5.255 -8.275 4.692 1.00 91.31 199 ASP A CA 1
ATOM 1531 C C . ASP A 1 199 ? -5.589 -8.105 3.202 1.00 91.31 199 ASP A C 1
ATOM 1533 O O . ASP A 1 199 ? -5.262 -8.950 2.372 1.00 91.31 199 ASP A O 1
ATOM 1537 N N . TYR A 1 200 ? -6.284 -7.021 2.863 1.00 90.62 200 TYR A N 1
ATOM 1538 C CA . TYR A 1 200 ? -6.635 -6.678 1.499 1.00 90.62 200 TYR A CA 1
ATOM 1539 C C . TYR A 1 200 ? -5.386 -6.239 0.730 1.00 90.62 200 TYR A C 1
ATOM 1541 O O . TYR A 1 200 ? -4.741 -5.259 1.104 1.00 90.62 200 TYR A O 1
ATOM 1549 N N . ASP A 1 201 ? -5.091 -6.944 -0.362 1.00 88.81 201 ASP A N 1
ATOM 1550 C CA . ASP A 1 201 ? -4.022 -6.604 -1.298 1.00 88.81 201 ASP A CA 1
ATOM 1551 C C . ASP A 1 201 ? -4.571 -5.688 -2.410 1.00 88.81 201 ASP A C 1
ATOM 1553 O O . ASP A 1 201 ? -5.333 -6.152 -3.268 1.00 88.81 201 ASP A O 1
ATOM 1557 N N . PRO A 1 202 ? -4.282 -4.372 -2.378 1.00 89.38 202 PRO A N 1
ATOM 1558 C CA . PRO A 1 202 ? -4.772 -3.453 -3.391 1.00 89.38 202 PRO A CA 1
ATOM 1559 C C . PRO A 1 202 ? -4.030 -3.636 -4.722 1.00 89.38 202 PRO A C 1
ATOM 1561 O O . PRO A 1 202 ? -2.856 -4.008 -4.731 1.00 89.38 202 PRO A O 1
ATOM 1564 N N . PRO A 1 203 ? -4.658 -3.257 -5.848 1.00 91.31 203 PRO A N 1
ATOM 1565 C CA . PRO A 1 203 ? -3.950 -3.105 -7.110 1.00 91.31 203 PRO A CA 1
ATOM 1566 C C . PRO A 1 203 ? -2.707 -2.221 -6.964 1.00 91.31 203 PRO A C 1
ATOM 1568 O O . PRO A 1 203 ? -2.699 -1.260 -6.189 1.00 91.31 203 PRO A O 1
ATOM 1571 N N . PHE A 1 204 ? -1.662 -2.519 -7.733 1.00 92.56 204 PHE A N 1
ATOM 1572 C CA . PHE A 1 204 ? -0.413 -1.761 -7.741 1.00 92.56 204 PHE A CA 1
ATOM 1573 C C . PHE A 1 204 ? -0.310 -0.829 -8.955 1.00 92.56 204 PHE A C 1
ATOM 1575 O O . PHE A 1 204 ? -0.851 -1.075 -10.036 1.00 92.56 204 PHE A O 1
ATOM 1582 N N . MET A 1 205 ? 0.391 0.286 -8.782 1.00 92.19 205 MET A N 1
ATOM 1583 C CA . MET A 1 205 ? 0.563 1.291 -9.832 1.00 92.19 205 MET A CA 1
ATOM 1584 C C . MET A 1 205 ? 1.649 0.893 -10.837 1.00 92.19 205 MET A C 1
ATOM 1586 O O . MET A 1 205 ? 2.534 0.096 -10.531 1.00 92.19 205 MET A O 1
ATOM 1590 N N . LYS A 1 206 ? 1.617 1.511 -12.018 1.00 92.31 206 LYS A N 1
ATOM 1591 C CA . LYS A 1 206 ? 2.698 1.450 -13.009 1.00 92.31 206 LYS A CA 1
ATOM 1592 C C . LYS A 1 206 ? 4.032 1.876 -12.379 1.00 92.31 206 LYS A C 1
ATOM 1594 O O . LYS A 1 206 ? 4.118 2.949 -11.773 1.00 92.31 206 LYS A O 1
ATOM 1599 N N . ASP A 1 207 ? 5.094 1.094 -12.568 1.00 93.25 207 ASP A N 1
ATOM 1600 C CA . ASP A 1 207 ? 6.431 1.444 -12.075 1.00 93.25 207 ASP A CA 1
ATOM 1601 C C . ASP A 1 207 ? 7.194 2.326 -13.072 1.00 93.25 207 ASP A C 1
ATOM 1603 O O . ASP A 1 207 ? 8.111 1.911 -13.790 1.00 93.25 207 ASP A O 1
ATOM 1607 N N . TYR A 1 208 ? 6.831 3.608 -13.079 1.00 89.44 208 TYR A N 1
ATOM 1608 C CA . TYR A 1 208 ? 7.512 4.620 -13.884 1.00 89.44 208 TYR A CA 1
ATOM 1609 C C . TYR A 1 208 ? 8.990 4.787 -13.523 1.00 89.44 208 TYR A C 1
ATOM 1611 O O . TYR A 1 208 ? 9.760 5.271 -14.353 1.00 89.44 208 TYR A O 1
ATOM 1619 N N . LYS A 1 209 ? 9.416 4.419 -12.308 1.00 91.19 209 LYS A N 1
ATOM 1620 C CA . LYS A 1 209 ? 10.819 4.539 -11.904 1.00 91.19 209 LYS A CA 1
ATOM 1621 C C . LYS A 1 209 ? 11.652 3.470 -12.601 1.00 91.19 209 LYS A C 1
ATOM 1623 O O . LYS A 1 209 ? 12.666 3.816 -13.212 1.00 91.19 209 LYS A O 1
ATOM 1628 N N . ALA A 1 210 ? 11.211 2.215 -12.559 1.00 90.44 210 ALA A N 1
ATOM 1629 C CA . ALA A 1 210 ? 11.854 1.130 -13.290 1.00 90.44 210 ALA A CA 1
ATOM 1630 C C . ALA A 1 210 ? 11.825 1.398 -14.805 1.00 90.44 210 ALA A C 1
ATOM 1632 O O . ALA A 1 210 ? 12.865 1.324 -15.461 1.00 90.44 210 ALA A O 1
ATOM 1633 N N . ALA A 1 211 ? 10.684 1.830 -15.354 1.00 88.38 211 ALA A N 1
ATOM 1634 C CA . ALA A 1 211 ? 10.566 2.132 -16.782 1.00 88.38 211 ALA A CA 1
ATOM 1635 C C . ALA A 1 211 ? 11.482 3.291 -17.212 1.00 88.38 211 ALA A C 1
ATOM 1637 O O . ALA A 1 211 ? 12.148 3.233 -18.250 1.00 88.38 211 ALA A O 1
ATOM 1638 N N . LYS A 1 212 ? 11.580 4.342 -16.387 1.00 88.12 212 LYS A N 1
ATOM 1639 C CA . LYS A 1 212 ? 12.497 5.463 -16.618 1.00 88.12 212 LYS A CA 1
ATOM 1640 C C . LYS A 1 212 ? 13.953 5.024 -16.566 1.00 88.12 212 LYS A C 1
ATOM 1642 O O . LYS A 1 212 ? 14.741 5.476 -17.394 1.00 88.12 212 LYS A O 1
ATOM 1647 N N . TYR A 1 213 ? 14.324 4.172 -15.611 1.00 90.81 213 TYR A N 1
ATOM 1648 C CA . TYR A 1 213 ? 15.676 3.622 -15.545 1.00 90.81 213 TYR A CA 1
ATOM 1649 C C . TYR A 1 213 ? 16.019 2.896 -16.847 1.00 90.81 213 TYR A C 1
ATOM 1651 O O . TYR A 1 213 ? 17.059 3.168 -17.450 1.00 90.81 213 TYR A O 1
ATOM 1659 N N . VAL A 1 214 ? 15.099 2.049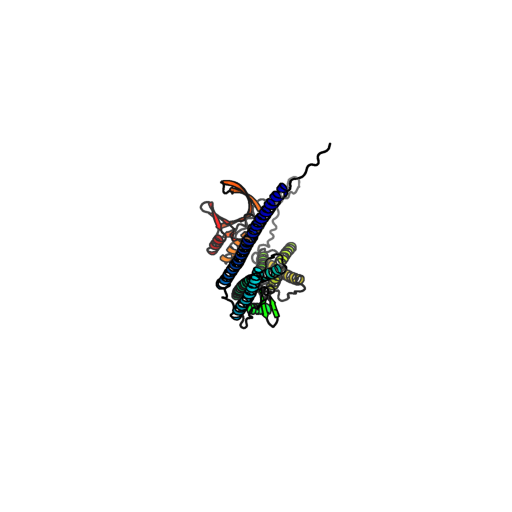 -17.317 1.00 89.25 214 VAL A N 1
ATOM 1660 C CA . VAL A 1 214 ? 15.304 1.255 -18.526 1.00 89.25 214 VAL A CA 1
ATOM 1661 C C . VAL A 1 214 ? 15.477 2.135 -19.773 1.00 89.25 214 VAL A C 1
ATOM 1663 O O . VAL A 1 214 ? 16.449 2.022 -20.520 1.00 89.25 214 VAL A O 1
ATOM 1666 N N . THR A 1 215 ? 14.569 3.086 -19.972 1.00 87.50 215 THR A N 1
ATOM 1667 C CA . THR A 1 215 ? 14.606 4.000 -21.127 1.00 87.50 215 THR A CA 1
ATOM 1668 C C . THR A 1 215 ? 15.793 4.969 -21.093 1.00 87.50 215 THR A C 1
ATOM 1670 O O . THR A 1 215 ? 16.375 5.276 -22.134 1.00 87.50 215 THR A O 1
ATOM 1673 N N . THR A 1 216 ? 16.204 5.433 -19.910 1.00 89.75 216 THR A N 1
ATOM 1674 C CA . THR A 1 216 ? 17.353 6.345 -19.762 1.00 89.75 216 THR A CA 1
ATOM 1675 C C . THR A 1 216 ? 18.670 5.651 -20.105 1.00 89.75 216 THR A C 1
ATOM 1677 O O . THR A 1 216 ? 19.510 6.237 -20.795 1.00 89.75 216 THR A O 1
ATOM 1680 N N . GLU A 1 217 ? 18.861 4.406 -19.660 1.00 90.19 217 GLU A N 1
ATOM 1681 C CA . GLU A 1 217 ? 20.067 3.646 -19.999 1.00 90.19 217 GLU A CA 1
ATOM 1682 C C . GLU A 1 217 ? 20.107 3.345 -21.505 1.00 90.19 217 GLU A C 1
ATOM 1684 O O . GLU A 1 217 ? 21.141 3.568 -22.130 1.00 90.19 217 GLU A O 1
ATOM 1689 N N . ALA A 1 218 ? 18.980 2.965 -22.122 1.00 89.50 218 ALA A N 1
ATOM 1690 C CA . ALA A 1 218 ? 18.897 2.779 -23.575 1.00 89.50 218 ALA A CA 1
ATOM 1691 C C . ALA A 1 218 ? 19.332 4.038 -24.354 1.00 89.50 218 ALA A C 1
ATOM 1693 O O . ALA A 1 218 ? 20.196 3.962 -25.228 1.00 89.50 218 ALA A O 1
ATOM 1694 N N . ASN A 1 219 ? 18.811 5.216 -23.990 1.00 86.81 219 ASN A N 1
ATOM 1695 C CA . ASN A 1 219 ? 19.202 6.487 -24.614 1.00 86.81 219 ASN A CA 1
ATOM 1696 C C . ASN A 1 219 ? 20.693 6.804 -24.418 1.00 86.81 219 ASN A C 1
ATOM 1698 O O . ASN A 1 219 ? 21.361 7.298 -25.330 1.00 86.81 219 ASN A O 1
ATOM 1702 N N . THR A 1 220 ? 21.232 6.499 -23.237 1.00 90.44 220 THR A N 1
ATOM 1703 C CA . THR A 1 220 ? 22.657 6.693 -22.931 1.00 90.44 220 THR A CA 1
ATOM 1704 C C . THR A 1 220 ? 23.531 5.813 -23.825 1.00 90.44 220 THR A C 1
ATOM 1706 O O . THR A 1 220 ? 24.536 6.274 -24.357 1.00 90.44 220 THR A O 1
ATOM 1709 N N . LEU A 1 221 ? 23.130 4.561 -24.040 1.00 90.00 221 LEU A N 1
ATOM 1710 C CA . LEU A 1 221 ? 23.847 3.611 -24.890 1.00 90.00 221 LEU A CA 1
ATOM 1711 C C . LEU A 1 221 ? 23.749 3.963 -26.381 1.00 90.00 221 LEU A C 1
ATOM 1713 O O . LEU A 1 221 ? 24.728 3.836 -27.110 1.00 90.00 221 LEU A O 1
ATOM 1717 N N . PHE A 1 222 ? 22.599 4.460 -26.840 1.00 89.38 222 PHE A N 1
ATOM 1718 C CA . PHE A 1 222 ? 22.453 4.956 -28.211 1.00 89.38 222 PHE A CA 1
ATOM 1719 C C . PHE A 1 222 ? 23.388 6.146 -28.488 1.00 89.38 222 PHE A C 1
ATOM 1721 O O . PHE A 1 222 ? 24.054 6.218 -29.523 1.00 89.38 222 PHE A O 1
ATOM 1728 N N . THR A 1 223 ? 23.456 7.087 -27.544 1.00 90.69 223 THR A N 1
ATOM 1729 C CA . THR A 1 223 ? 24.228 8.331 -27.687 1.00 90.69 223 THR A CA 1
ATOM 1730 C C . THR A 1 223 ? 25.716 8.181 -27.369 1.00 90.69 223 THR A C 1
ATOM 1732 O O . THR A 1 223 ? 26.498 9.046 -27.753 1.00 90.69 223 THR A O 1
ATOM 1735 N N . SER A 1 224 ? 26.147 7.086 -26.729 1.00 90.25 224 SER A N 1
ATOM 1736 C CA . SER A 1 224 ? 27.572 6.844 -26.465 1.00 90.25 224 SER A CA 1
ATOM 1737 C C . SER A 1 224 ? 28.366 6.478 -27.719 1.00 90.25 224 SER A C 1
ATOM 1739 O O . SER A 1 224 ? 29.592 6.583 -27.707 1.00 90.25 224 SER A O 1
ATOM 1741 N N . HIS A 1 225 ? 27.690 6.039 -28.789 1.00 89.81 225 HIS A N 1
ATOM 1742 C CA . HIS A 1 225 ? 28.299 5.611 -30.055 1.00 89.81 225 HIS A CA 1
ATOM 1743 C C . HIS A 1 225 ? 29.377 4.528 -29.883 1.00 89.81 225 HIS A C 1
ATOM 1745 O O . HIS A 1 225 ? 30.327 4.435 -30.666 1.00 89.81 225 HIS A O 1
ATOM 1751 N N . THR A 1 226 ? 29.220 3.697 -28.856 1.00 86.69 226 THR A N 1
ATOM 1752 C CA . THR A 1 226 ? 30.123 2.601 -28.507 1.00 86.69 226 THR A CA 1
ATOM 1753 C C . THR A 1 226 ? 29.325 1.329 -28.265 1.00 86.69 226 THR A C 1
ATOM 1755 O O . THR A 1 226 ? 28.219 1.364 -27.734 1.00 86.69 226 THR A O 1
ATOM 1758 N N . GLU A 1 227 ? 29.885 0.187 -28.657 1.00 87.50 227 GLU A N 1
ATOM 1759 C CA . GLU A 1 227 ? 29.289 -1.110 -28.331 1.00 87.50 227 GLU A CA 1
ATOM 1760 C C . GLU A 1 227 ? 29.436 -1.411 -26.828 1.00 87.50 227 GLU A C 1
ATOM 1762 O O . GLU A 1 227 ? 30.383 -0.956 -26.177 1.00 87.50 227 GLU A O 1
ATOM 1767 N N . LEU A 1 228 ? 28.511 -2.197 -26.265 1.00 90.12 228 LEU A N 1
ATOM 1768 C CA . LEU A 1 228 ? 28.584 -2.592 -24.856 1.00 90.12 228 LEU A CA 1
ATOM 1769 C C . LEU A 1 228 ? 29.726 -3.585 -24.624 1.00 90.12 228 LEU A C 1
ATOM 1771 O O . LEU A 1 228 ? 29.758 -4.658 -25.224 1.00 90.12 228 LEU A O 1
ATOM 1775 N N . SER A 1 229 ? 30.600 -3.270 -23.668 1.00 89.00 229 SER A N 1
ATOM 1776 C CA . SER A 1 229 ? 31.559 -4.230 -23.120 1.00 89.00 229 SER A CA 1
ATOM 1777 C C . SER A 1 229 ? 30.910 -5.163 -22.093 1.00 89.00 229 SER A C 1
ATOM 1779 O O . SER A 1 229 ? 29.924 -4.810 -21.442 1.00 89.00 229 SER A O 1
ATOM 1781 N N . GLU A 1 230 ? 31.518 -6.330 -21.875 1.00 88.25 230 GLU A N 1
ATOM 1782 C CA . GLU A 1 230 ? 31.083 -7.293 -20.851 1.00 88.25 230 GLU A CA 1
ATOM 1783 C C . GLU A 1 230 ? 31.059 -6.683 -19.439 1.00 88.25 230 GLU A C 1
ATOM 1785 O O . GLU A 1 230 ? 30.135 -6.918 -18.662 1.00 88.25 230 GLU A O 1
ATOM 1790 N N . GLN A 1 231 ? 32.023 -5.821 -19.104 1.00 85.50 231 GLN A N 1
ATOM 1791 C CA . GLN A 1 231 ? 32.049 -5.137 -17.809 1.00 85.50 231 GLN A CA 1
ATOM 1792 C C . GLN A 1 231 ? 30.844 -4.202 -17.641 1.00 85.50 231 GLN A C 1
ATOM 1794 O O . GLN A 1 231 ? 30.212 -4.204 -16.585 1.00 85.50 231 GLN A O 1
ATOM 1799 N N . LYS A 1 232 ? 30.491 -3.436 -18.684 1.00 89.56 232 LYS A N 1
ATOM 1800 C CA . LYS A 1 232 ? 29.329 -2.537 -18.657 1.00 89.56 232 LYS A CA 1
ATOM 1801 C C . LYS A 1 232 ? 28.021 -3.328 -18.589 1.00 89.56 232 LYS A C 1
ATOM 1803 O O . LYS A 1 232 ? 27.133 -2.933 -17.839 1.00 89.56 232 LYS A O 1
ATOM 1808 N N . ILE A 1 233 ? 27.929 -4.466 -19.283 1.00 91.81 233 ILE A N 1
ATOM 1809 C CA . ILE A 1 233 ? 26.787 -5.391 -19.185 1.00 91.81 233 ILE A CA 1
ATOM 1810 C C . ILE A 1 233 ? 26.591 -5.852 -17.740 1.00 91.81 233 ILE A C 1
ATOM 1812 O O . ILE A 1 233 ? 25.478 -5.771 -17.228 1.00 91.81 233 ILE A O 1
ATOM 1816 N N . ASN A 1 234 ? 27.656 -6.274 -17.055 1.00 88.88 234 ASN A N 1
ATOM 1817 C CA . ASN A 1 234 ? 27.563 -6.723 -15.663 1.00 88.88 234 ASN A CA 1
ATOM 1818 C C . ASN A 1 234 ? 27.104 -5.604 -14.715 1.00 88.88 234 ASN A C 1
ATOM 1820 O O . ASN A 1 234 ? 26.277 -5.842 -13.837 1.00 88.88 234 ASN A O 1
ATOM 1824 N N . THR A 1 235 ? 27.578 -4.369 -14.912 1.00 90.94 235 THR A N 1
ATOM 1825 C CA . THR A 1 235 ? 27.105 -3.213 -14.133 1.00 90.94 235 THR A CA 1
ATOM 1826 C C . THR A 1 235 ? 25.626 -2.922 -14.378 1.00 90.94 235 THR A C 1
ATOM 1828 O O . THR A 1 235 ? 24.886 -2.688 -13.425 1.00 90.94 235 THR A O 1
ATOM 1831 N N . ILE A 1 236 ? 25.184 -2.954 -15.638 1.00 93.94 236 ILE A N 1
ATOM 1832 C CA . ILE A 1 236 ? 23.775 -2.743 -15.983 1.00 93.94 236 ILE A CA 1
ATOM 1833 C C . ILE A 1 236 ? 22.907 -3.844 -15.368 1.00 93.94 236 ILE A C 1
ATOM 1835 O O . ILE A 1 236 ? 21.873 -3.537 -14.782 1.00 93.94 236 ILE A O 1
ATOM 1839 N N . ARG A 1 237 ? 23.333 -5.112 -15.448 1.00 94.62 237 ARG A N 1
ATOM 1840 C CA . ARG A 1 237 ? 22.619 -6.241 -14.831 1.00 94.62 237 ARG A CA 1
ATOM 1841 C C . ARG A 1 237 ? 22.393 -6.015 -13.342 1.00 94.62 237 ARG A C 1
ATOM 1843 O O . ARG A 1 237 ? 21.259 -6.126 -12.900 1.00 94.62 237 ARG A O 1
ATOM 1850 N N . LEU A 1 238 ? 23.427 -5.620 -12.599 1.00 90.38 238 LEU A N 1
ATOM 1851 C CA . LEU A 1 238 ? 23.298 -5.326 -11.170 1.00 90.38 238 LEU A CA 1
ATOM 1852 C C . LEU A 1 238 ? 22.304 -4.183 -10.901 1.00 90.38 238 LEU A C 1
ATOM 1854 O O . LEU A 1 238 ? 21.511 -4.253 -9.964 1.00 90.38 238 LEU A O 1
ATOM 1858 N N . GLY A 1 239 ? 22.323 -3.136 -11.728 1.00 92.19 239 GLY A N 1
ATOM 1859 C CA . GLY A 1 239 ? 21.360 -2.040 -11.624 1.00 92.19 239 GLY A CA 1
ATOM 1860 C C . GLY A 1 239 ? 19.921 -2.494 -11.887 1.00 92.19 239 GLY A C 1
ATOM 1861 O O . GLY A 1 239 ? 19.019 -2.140 -11.128 1.00 92.19 239 GLY A O 1
ATOM 1862 N N . LEU A 1 240 ? 19.711 -3.331 -12.905 1.00 94.88 240 LEU A N 1
ATOM 1863 C CA . LEU A 1 240 ? 18.407 -3.918 -13.212 1.00 94.88 240 LEU A CA 1
ATOM 1864 C C . LEU A 1 240 ? 17.931 -4.879 -12.115 1.00 94.88 240 LEU A C 1
ATOM 1866 O O . LEU A 1 240 ? 16.760 -4.834 -11.759 1.00 94.88 240 LEU A O 1
ATOM 1870 N N . GLU A 1 241 ? 18.814 -5.690 -11.525 1.00 93.38 241 GLU A N 1
ATOM 1871 C CA . GLU A 1 241 ? 18.472 -6.551 -10.382 1.00 93.38 241 GLU A CA 1
ATOM 1872 C C . GLU A 1 241 ? 17.945 -5.743 -9.195 1.00 93.38 241 GLU A C 1
ATOM 1874 O O . GLU A 1 241 ? 16.999 -6.167 -8.535 1.00 93.38 241 GLU A O 1
ATOM 1879 N N . GLN A 1 242 ? 18.524 -4.565 -8.945 1.00 92.06 242 GLN A N 1
ATOM 1880 C CA . GLN A 1 242 ? 18.071 -3.667 -7.884 1.00 92.06 242 GLN A CA 1
ATOM 1881 C C . GLN A 1 242 ? 16.740 -2.989 -8.220 1.00 92.06 242 GLN A C 1
ATOM 1883 O O . GLN A 1 242 ? 15.875 -2.902 -7.351 1.00 92.06 242 GLN A O 1
ATOM 1888 N N . GLN A 1 243 ? 16.557 -2.501 -9.455 1.00 91.75 243 GLN A N 1
ATOM 1889 C CA . GLN A 1 243 ? 15.297 -1.852 -9.850 1.00 91.75 243 GLN A CA 1
ATOM 1890 C C . GLN A 1 243 ? 14.130 -2.841 -9.937 1.00 91.75 243 GLN A C 1
ATOM 1892 O O . GLN A 1 243 ? 13.001 -2.473 -9.643 1.00 91.75 243 GLN A O 1
ATOM 1897 N N . LEU A 1 244 ? 14.402 -4.089 -10.315 1.00 94.31 244 LEU A N 1
ATOM 1898 C CA . LEU A 1 244 ? 13.405 -5.144 -10.506 1.00 94.31 244 LEU A CA 1
ATOM 1899 C C . LEU A 1 244 ? 13.363 -6.125 -9.323 1.00 94.31 244 LEU A C 1
ATOM 1901 O O . LEU A 1 244 ? 12.960 -7.284 -9.465 1.00 94.31 244 LEU A O 1
ATOM 1905 N N . ALA A 1 245 ? 13.839 -5.691 -8.154 1.00 92.88 245 ALA A N 1
ATOM 1906 C CA . ALA A 1 245 ? 13.812 -6.499 -6.941 1.00 92.88 245 ALA A CA 1
ATOM 1907 C C . ALA A 1 245 ? 12.373 -6.734 -6.458 1.00 92.88 245 ALA A C 1
ATOM 1909 O O . ALA A 1 245 ? 12.048 -7.840 -6.023 1.00 92.88 245 ALA A O 1
ATOM 1910 N N . ASP A 1 246 ? 11.524 -5.712 -6.572 1.00 93.25 246 ASP A N 1
ATOM 1911 C CA . ASP A 1 246 ? 10.118 -5.778 -6.198 1.00 93.25 246 ASP A CA 1
ATOM 1912 C C . ASP A 1 246 ? 9.292 -6.559 -7.246 1.00 93.25 246 ASP A C 1
ATOM 1914 O O . ASP A 1 246 ? 9.382 -6.276 -8.447 1.00 93.25 246 ASP A O 1
ATOM 1918 N N . PRO A 1 247 ? 8.486 -7.555 -6.834 1.00 92.69 247 PRO A N 1
ATOM 1919 C CA . PRO A 1 247 ? 7.630 -8.303 -7.748 1.00 92.69 247 PRO A CA 1
ATOM 1920 C C . PRO A 1 247 ? 6.633 -7.445 -8.536 1.00 92.69 247 PRO A C 1
ATOM 1922 O O . PRO A 1 247 ? 6.355 -7.765 -9.691 1.00 92.69 247 PRO A O 1
ATOM 1925 N N . ASN A 1 248 ? 6.113 -6.360 -7.955 1.00 93.25 248 ASN A N 1
ATOM 1926 C CA . ASN A 1 248 ? 5.168 -5.487 -8.653 1.00 93.25 248 ASN A CA 1
ATOM 1927 C C . ASN A 1 248 ? 5.879 -4.633 -9.712 1.00 93.25 248 ASN A C 1
ATOM 1929 O O . ASN A 1 248 ? 5.361 -4.497 -10.821 1.00 93.25 248 ASN A O 1
ATOM 1933 N N . SER A 1 249 ? 7.109 -4.174 -9.446 1.00 92.69 249 SER A N 1
ATOM 1934 C CA . SER A 1 249 ? 7.987 -3.594 -10.477 1.00 92.69 249 SER A CA 1
ATOM 1935 C C . SER A 1 249 ? 8.191 -4.541 -11.663 1.00 92.69 249 SER A C 1
ATOM 1937 O O . SER A 1 249 ? 8.068 -4.126 -12.814 1.00 92.69 249 SER A O 1
ATOM 1939 N N . LEU A 1 250 ? 8.457 -5.828 -11.402 1.00 92.12 250 LEU A N 1
ATOM 1940 C CA . LEU A 1 250 ? 8.604 -6.838 -12.456 1.00 92.12 250 LEU A CA 1
ATOM 1941 C C . LEU A 1 250 ? 7.332 -6.991 -13.288 1.00 92.12 250 LEU A C 1
ATOM 1943 O O . LEU A 1 250 ? 7.397 -6.885 -14.512 1.00 92.12 250 LEU A O 1
ATOM 1947 N N . LYS A 1 251 ? 6.187 -7.204 -12.628 1.00 91.69 251 LYS A N 1
ATOM 1948 C CA . LYS A 1 251 ? 4.886 -7.337 -13.298 1.00 91.69 251 LYS A CA 1
ATOM 1949 C C . LYS A 1 251 ? 4.545 -6.098 -14.122 1.00 91.69 251 LYS A C 1
ATOM 1951 O O . LYS A 1 251 ? 4.032 -6.237 -15.225 1.00 91.69 251 LYS A O 1
ATOM 1956 N N . SER A 1 252 ? 4.857 -4.902 -13.621 1.00 91.62 252 SER A N 1
ATOM 1957 C CA . SER A 1 252 ? 4.608 -3.655 -14.344 1.00 91.62 252 SER A CA 1
ATOM 1958 C C . SER A 1 252 ? 5.483 -3.500 -15.587 1.00 91.62 252 SER A C 1
ATOM 1960 O O . SER A 1 252 ? 5.018 -2.964 -16.583 1.00 91.62 252 SER A O 1
ATOM 1962 N N . ILE A 1 253 ? 6.734 -3.963 -15.557 1.00 90.00 253 ILE A N 1
AT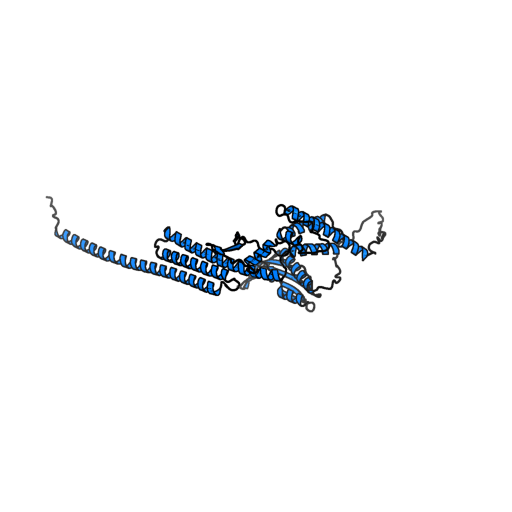OM 1963 C CA . ILE A 1 253 ? 7.654 -3.824 -16.695 1.00 90.00 253 ILE A CA 1
ATOM 1964 C C . ILE A 1 253 ? 7.326 -4.790 -17.830 1.00 90.00 253 ILE A C 1
ATOM 1966 O O . ILE A 1 253 ? 7.443 -4.409 -18.991 1.00 90.00 253 ILE A O 1
ATOM 1970 N N . ILE A 1 254 ? 6.924 -6.021 -17.511 1.00 89.75 254 ILE A N 1
ATOM 1971 C CA . ILE A 1 254 ? 6.585 -7.025 -18.533 1.00 89.75 254 ILE A CA 1
ATOM 1972 C C . ILE A 1 254 ? 5.165 -6.873 -19.085 1.00 89.75 254 ILE A C 1
ATOM 1974 O O . ILE A 1 254 ? 4.818 -7.533 -20.062 1.00 89.75 254 ILE A O 1
ATOM 1978 N N . SER A 1 255 ? 4.326 -6.061 -18.441 1.00 87.12 255 SER A N 1
ATOM 1979 C CA . SER A 1 255 ? 2.973 -5.791 -18.913 1.00 87.12 255 SER A CA 1
ATOM 1980 C C . SER A 1 255 ? 2.988 -4.831 -20.111 1.00 87.12 255 SER A C 1
ATOM 1982 O O . SER A 1 255 ? 4.012 -4.267 -20.496 1.00 87.12 255 SER A O 1
ATOM 1984 N N . ASN A 1 256 ? 1.805 -4.564 -20.664 1.00 77.00 256 ASN A N 1
ATOM 1985 C CA . ASN A 1 256 ? 1.623 -3.579 -21.731 1.00 77.00 256 ASN A CA 1
ATOM 1986 C C . ASN A 1 256 ? 1.676 -2.112 -21.246 1.00 77.00 256 ASN A C 1
ATOM 1988 O O . ASN A 1 256 ? 1.323 -1.212 -22.008 1.00 77.00 256 ASN A O 1
ATOM 1992 N N . ASP A 1 257 ? 2.091 -1.850 -20.001 1.00 78.69 257 ASP A N 1
ATOM 1993 C CA . ASP A 1 257 ? 2.175 -0.495 -19.435 1.00 78.69 257 ASP A CA 1
ATOM 1994 C C . ASP A 1 257 ? 3.192 0.391 -20.151 1.00 78.69 257 ASP A C 1
ATOM 1996 O O . ASP A 1 257 ? 3.012 1.608 -20.250 1.00 78.69 257 ASP A O 1
ATOM 2000 N N . PHE A 1 258 ? 4.274 -0.220 -20.631 1.00 80.88 258 PHE A N 1
ATOM 2001 C CA . PHE A 1 258 ? 5.397 0.480 -21.228 1.00 80.88 258 PHE A CA 1
ATOM 2002 C C . PHE A 1 258 ? 5.713 -0.132 -22.582 1.00 80.88 258 PHE A C 1
ATOM 2004 O O . PHE A 1 258 ? 6.196 -1.254 -22.686 1.00 80.88 258 PHE A O 1
ATOM 2011 N N . THR A 1 259 ? 5.475 0.637 -23.639 1.00 66.88 259 THR A N 1
ATOM 2012 C CA . THR A 1 259 ? 5.929 0.280 -24.980 1.00 66.88 259 THR A CA 1
ATOM 2013 C C . THR A 1 259 ? 7.198 1.065 -25.276 1.00 66.88 259 THR A C 1
ATOM 2015 O O . THR A 1 259 ? 7.211 2.296 -25.276 1.00 66.88 259 THR A O 1
ATOM 2018 N N . VAL A 1 260 ? 8.303 0.351 -25.477 1.00 62.09 260 VAL A N 1
ATOM 2019 C CA . VAL A 1 260 ? 9.589 0.944 -25.849 1.00 62.09 260 VAL A CA 1
ATOM 2020 C C . VAL A 1 260 ? 10.121 0.162 -27.038 1.00 62.09 260 VAL A C 1
ATOM 2022 O O . VAL A 1 260 ? 10.251 -1.059 -26.975 1.00 62.09 260 VAL A O 1
ATOM 2025 N N . ASN A 1 261 ? 10.429 0.860 -28.130 1.00 55.91 261 ASN A N 1
ATOM 2026 C CA . ASN A 1 261 ? 11.024 0.230 -29.305 1.00 55.91 261 ASN A CA 1
ATOM 2027 C C . ASN A 1 261 ? 12.316 -0.503 -28.908 1.00 55.91 261 ASN A C 1
ATOM 2029 O O . ASN A 1 261 ? 13.204 0.090 -28.299 1.00 55.91 261 ASN A O 1
ATOM 2033 N N . GLY A 1 262 ? 12.405 -1.790 -29.254 1.00 59.44 262 GLY A N 1
ATOM 2034 C CA . GLY A 1 262 ? 13.554 -2.642 -28.933 1.00 59.44 262 GLY A CA 1
ATOM 2035 C C . GLY A 1 262 ? 13.445 -3.427 -27.620 1.00 59.44 262 GLY A C 1
ATOM 2036 O O . GLY A 1 262 ? 14.356 -4.193 -27.315 1.00 59.44 262 GLY A O 1
ATOM 2037 N N . LEU A 1 263 ? 12.351 -3.285 -26.864 1.00 73.50 263 LEU A N 1
ATOM 2038 C CA . LEU A 1 263 ? 12.040 -4.131 -25.710 1.00 73.50 263 LEU A CA 1
ATOM 2039 C C . LEU A 1 263 ? 10.746 -4.900 -25.970 1.00 73.50 263 LEU A C 1
ATOM 2041 O O . LEU A 1 263 ? 9.677 -4.308 -26.089 1.00 73.50 263 LEU A O 1
ATOM 2045 N N . ASP A 1 264 ? 10.865 -6.222 -26.067 1.00 74.44 264 ASP A N 1
ATOM 2046 C CA . ASP A 1 264 ? 9.743 -7.137 -26.255 1.00 74.44 264 ASP A CA 1
ATOM 2047 C C . ASP A 1 264 ? 9.715 -8.155 -25.111 1.00 74.44 264 ASP A C 1
ATOM 2049 O O . ASP A 1 264 ? 10.623 -8.977 -24.961 1.00 74.44 264 ASP A O 1
ATOM 2053 N N . PHE A 1 265 ? 8.663 -8.076 -24.298 1.00 83.31 265 PHE A N 1
ATOM 2054 C CA . PHE A 1 265 ? 8.416 -8.977 -23.173 1.00 83.31 265 PHE A CA 1
ATOM 2055 C C . PHE A 1 265 ? 7.249 -9.936 -23.431 1.00 83.31 265 PHE A C 1
ATOM 2057 O O . PHE A 1 265 ? 6.870 -10.674 -22.529 1.00 83.31 265 PHE A O 1
ATOM 2064 N N . SER A 1 266 ? 6.704 -9.979 -24.653 1.00 76.38 266 SER A N 1
ATOM 2065 C CA . SER A 1 266 ? 5.520 -10.785 -25.001 1.00 76.38 266 SER A CA 1
ATOM 2066 C C . SER A 1 266 ? 5.669 -12.284 -24.714 1.00 76.38 266 SER A C 1
ATOM 2068 O O . SER A 1 266 ? 4.676 -12.974 -24.496 1.00 76.38 266 SER A O 1
ATOM 2070 N N . ASN A 1 267 ? 6.907 -12.785 -24.682 1.00 82.00 267 ASN A N 1
ATOM 2071 C CA . ASN A 1 267 ? 7.228 -14.185 -24.395 1.00 82.00 267 ASN A CA 1
ATOM 2072 C C . ASN A 1 267 ? 7.575 -14.456 -22.920 1.00 82.00 267 ASN A C 1
ATOM 2074 O O . ASN A 1 267 ? 7.915 -15.589 -22.582 1.00 82.00 267 ASN A O 1
ATOM 2078 N N . ILE A 1 268 ? 7.536 -13.443 -22.051 1.00 86.56 268 ILE A N 1
ATOM 2079 C CA . ILE A 1 268 ? 7.860 -13.577 -20.629 1.00 86.56 268 ILE A CA 1
ATOM 2080 C C . ILE A 1 268 ? 6.563 -13.589 -19.828 1.00 86.56 268 ILE A C 1
ATOM 2082 O O . ILE A 1 268 ? 5.788 -12.637 -19.851 1.00 86.56 268 ILE A O 1
ATOM 2086 N N . VAL A 1 269 ? 6.353 -14.667 -19.078 1.00 87.50 269 VAL A N 1
ATOM 2087 C CA . VAL A 1 269 ? 5.219 -14.814 -18.164 1.00 87.50 269 VAL A CA 1
ATOM 2088 C C . VAL A 1 269 ? 5.740 -14.718 -16.738 1.00 87.50 269 VAL A C 1
ATOM 2090 O O . VAL A 1 269 ? 6.756 -15.325 -16.408 1.00 87.50 269 VAL A O 1
ATOM 2093 N N . TYR A 1 270 ? 5.052 -13.947 -15.897 1.00 89.31 270 TYR A N 1
ATOM 2094 C CA . TYR A 1 270 ? 5.386 -13.872 -14.480 1.00 89.31 270 TYR A CA 1
ATOM 2095 C C . TYR A 1 270 ? 5.087 -15.202 -13.785 1.00 89.31 270 TYR A C 1
ATOM 2097 O O . TYR A 1 270 ? 3.931 -15.624 -13.742 1.00 89.31 270 TYR A O 1
ATOM 2105 N N . ASP A 1 271 ? 6.118 -15.821 -13.213 1.00 88.69 271 ASP A N 1
ATOM 2106 C CA . ASP A 1 271 ? 5.986 -17.015 -12.384 1.00 88.69 271 ASP A CA 1
ATOM 2107 C C . ASP A 1 271 ? 6.091 -16.638 -10.891 1.00 88.69 271 ASP A C 1
ATOM 2109 O O . ASP A 1 271 ? 7.165 -16.220 -10.442 1.00 88.69 271 ASP A O 1
ATOM 2113 N N . PRO A 1 272 ? 5.001 -16.752 -10.105 1.00 88.50 272 PRO A N 1
ATOM 2114 C CA . PRO A 1 272 ? 5.043 -16.489 -8.668 1.00 88.50 272 PRO A CA 1
ATOM 2115 C C . PRO A 1 272 ? 5.893 -17.506 -7.889 1.00 88.50 272 PRO A C 1
ATOM 2117 O O . PRO A 1 272 ? 6.408 -17.157 -6.828 1.00 88.50 272 PRO A O 1
ATOM 2120 N N . GLU A 1 273 ? 6.074 -18.726 -8.405 1.00 93.00 273 GLU A N 1
ATOM 2121 C CA . GLU A 1 273 ? 6.886 -19.774 -7.772 1.00 93.00 273 GLU A CA 1
ATOM 2122 C C . GLU A 1 273 ? 8.376 -19.645 -8.144 1.00 93.00 273 GLU A C 1
ATOM 2124 O O . GLU A 1 273 ? 9.246 -20.099 -7.399 1.00 93.00 273 GLU A O 1
ATOM 2129 N N . ASP A 1 274 ? 8.687 -18.967 -9.257 1.00 92.69 274 ASP A N 1
ATOM 2130 C CA . ASP A 1 274 ? 10.053 -18.655 -9.698 1.00 92.69 274 ASP A CA 1
ATOM 2131 C C . ASP A 1 274 ? 10.229 -17.178 -10.103 1.00 92.69 274 ASP A C 1
ATOM 2133 O O . ASP A 1 274 ? 10.519 -16.804 -11.249 1.00 92.69 274 ASP A O 1
ATOM 2137 N N . ILE A 1 275 ? 10.106 -16.297 -9.107 1.00 92.69 275 ILE A N 1
ATOM 2138 C CA . ILE A 1 275 ? 10.311 -14.850 -9.280 1.00 92.69 275 ILE A CA 1
ATOM 2139 C C . ILE A 1 275 ? 11.745 -14.550 -9.749 1.00 92.69 275 ILE A C 1
ATOM 2141 O O . ILE A 1 275 ? 11.968 -13.632 -10.542 1.00 92.69 275 ILE A O 1
ATOM 2145 N N . ALA A 1 276 ? 12.734 -15.312 -9.273 1.00 92.50 276 ALA A N 1
ATOM 2146 C CA . ALA A 1 276 ? 14.137 -15.109 -9.624 1.00 92.50 276 ALA A CA 1
ATOM 2147 C C . ALA A 1 276 ? 14.416 -15.471 -11.091 1.00 92.50 276 ALA A C 1
ATOM 2149 O O . ALA A 1 276 ? 15.093 -14.712 -11.792 1.00 92.50 276 ALA A O 1
ATOM 2150 N N . GLY A 1 277 ? 13.863 -16.586 -11.572 1.00 92.50 277 GLY A N 1
ATOM 2151 C CA . GLY A 1 277 ? 13.918 -16.990 -12.972 1.00 92.50 277 GLY A CA 1
ATOM 2152 C C . GLY A 1 277 ? 13.201 -15.998 -13.878 1.00 92.50 277 GLY A C 1
ATOM 2153 O O . GLY A 1 277 ? 13.791 -15.552 -14.865 1.00 92.50 277 GLY A O 1
ATOM 2154 N N . THR A 1 278 ? 11.998 -15.556 -13.495 1.00 92.00 278 THR A N 1
ATOM 2155 C CA . THR A 1 278 ? 11.266 -14.492 -14.203 1.00 92.00 278 THR A CA 1
ATOM 2156 C C . THR A 1 278 ? 12.120 -13.228 -14.313 1.00 92.00 278 THR A C 1
ATOM 2158 O O . THR A 1 278 ? 12.356 -12.722 -15.410 1.00 92.00 278 THR A O 1
ATOM 2161 N N . ARG A 1 279 ? 12.675 -12.742 -13.193 1.00 95.44 279 ARG A N 1
ATOM 2162 C CA . ARG A 1 279 ? 13.552 -11.560 -13.173 1.00 95.44 279 ARG A CA 1
ATOM 2163 C C . ARG A 1 279 ? 14.733 -11.725 -14.118 1.00 95.44 279 ARG A C 1
ATOM 2165 O O . ARG A 1 279 ? 15.044 -10.811 -14.878 1.00 95.44 279 ARG A O 1
ATOM 2172 N N . LYS A 1 280 ? 15.390 -12.886 -14.088 1.00 95.00 280 LYS A N 1
ATOM 2173 C CA . LYS A 1 280 ? 16.530 -13.172 -14.958 1.00 95.00 280 LYS A CA 1
ATOM 2174 C C . LYS A 1 280 ? 16.141 -13.082 -16.436 1.00 95.00 280 LYS A C 1
ATOM 2176 O O . LYS A 1 280 ? 16.883 -12.468 -17.197 1.00 95.00 280 LYS A O 1
ATOM 2181 N N . GLN A 1 281 ? 14.996 -13.640 -16.833 1.00 93.31 281 GLN A N 1
ATOM 2182 C CA . GLN A 1 281 ? 14.502 -13.559 -18.213 1.00 93.31 281 GLN A CA 1
ATOM 2183 C C . GLN A 1 281 ? 14.263 -12.107 -18.648 1.00 93.31 281 GLN A C 1
ATOM 2185 O O . GLN A 1 281 ? 14.704 -11.714 -19.726 1.00 93.31 281 GLN A O 1
ATOM 2190 N N . VAL A 1 282 ? 13.641 -11.292 -17.789 1.00 93.38 282 VAL A N 1
ATOM 2191 C CA . VAL A 1 282 ? 13.399 -9.863 -18.063 1.00 93.38 282 VAL A CA 1
ATOM 2192 C C . VAL A 1 282 ? 14.711 -9.106 -18.234 1.00 93.38 282 VAL A C 1
ATOM 2194 O O . VAL A 1 282 ? 14.885 -8.369 -19.203 1.00 93.38 282 VAL A O 1
ATOM 2197 N N . ILE A 1 283 ? 15.669 -9.315 -17.329 1.00 94.88 283 ILE A N 1
ATOM 2198 C CA . ILE A 1 283 ? 16.992 -8.684 -17.410 1.00 94.88 283 ILE A CA 1
ATOM 2199 C C . ILE A 1 283 ? 17.721 -9.120 -18.683 1.00 94.88 283 ILE A C 1
ATOM 2201 O O . ILE A 1 283 ? 18.305 -8.282 -19.366 1.00 94.88 283 ILE A O 1
ATOM 2205 N N . ASP A 1 284 ? 17.684 -10.410 -19.020 1.00 92.88 284 ASP A N 1
ATOM 2206 C CA . ASP A 1 284 ? 18.297 -10.939 -20.238 1.00 92.88 284 ASP A CA 1
ATOM 2207 C C . ASP A 1 284 ? 17.694 -10.274 -21.491 1.00 92.88 284 ASP A C 1
ATOM 2209 O O . ASP A 1 284 ? 18.452 -9.825 -22.355 1.00 92.88 284 ASP A O 1
ATOM 2213 N N . ALA A 1 285 ? 16.368 -10.117 -21.552 1.00 91.38 285 ALA A N 1
ATOM 2214 C CA . ALA A 1 285 ? 15.679 -9.423 -22.642 1.00 91.38 285 ALA A CA 1
ATOM 2215 C C . ALA A 1 285 ? 16.064 -7.935 -22.734 1.00 91.38 285 ALA A C 1
ATOM 2217 O O . ALA A 1 285 ? 16.399 -7.453 -23.818 1.00 91.38 285 ALA A O 1
ATOM 2218 N N . ILE A 1 286 ? 16.116 -7.219 -21.603 1.00 92.94 286 ILE A N 1
ATOM 2219 C CA . ILE A 1 286 ? 16.543 -5.809 -21.566 1.00 92.94 286 ILE A CA 1
ATOM 2220 C C . ILE A 1 286 ? 17.985 -5.656 -22.063 1.00 92.94 286 ILE A C 1
ATOM 2222 O O . ILE A 1 286 ? 18.279 -4.768 -22.861 1.00 92.94 286 ILE A O 1
ATOM 2226 N N . ILE A 1 287 ? 18.895 -6.536 -21.633 1.00 93.38 287 ILE A N 1
ATOM 2227 C CA . ILE A 1 287 ? 20.297 -6.504 -22.065 1.00 93.38 287 ILE A CA 1
ATOM 2228 C C . ILE A 1 287 ? 20.432 -6.771 -23.568 1.00 93.38 287 ILE A C 1
ATOM 2230 O O . ILE A 1 287 ? 21.277 -6.148 -24.214 1.00 93.38 287 ILE A O 1
ATOM 2234 N N . VAL A 1 288 ? 19.629 -7.674 -24.139 1.00 90.88 288 VAL A N 1
ATOM 2235 C CA . VAL A 1 288 ? 19.592 -7.884 -25.597 1.00 90.88 288 VAL A CA 1
ATOM 2236 C C . VAL A 1 288 ? 19.144 -6.604 -26.304 1.00 90.88 288 VAL A C 1
ATOM 2238 O O . VAL A 1 288 ? 19.871 -6.127 -27.174 1.00 90.88 288 VAL A O 1
ATOM 2241 N N . GLY A 1 289 ? 18.046 -5.985 -25.858 1.00 89.56 289 GLY A N 1
ATOM 2242 C CA . GLY A 1 289 ? 17.576 -4.712 -26.413 1.00 89.56 289 GLY A CA 1
ATOM 2243 C C . GLY A 1 289 ? 18.637 -3.609 -26.340 1.00 89.56 289 GLY A C 1
ATOM 2244 O O . GLY A 1 289 ? 18.910 -2.925 -27.322 1.00 89.56 289 GLY A O 1
ATOM 2245 N N . TYR A 1 290 ? 19.340 -3.490 -25.214 1.00 92.25 290 TYR A N 1
ATOM 2246 C CA . TYR A 1 290 ? 20.439 -2.534 -25.048 1.00 92.25 290 TYR A CA 1
ATOM 2247 C C . TYR A 1 290 ? 21.620 -2.775 -25.985 1.00 92.25 290 TYR A C 1
ATOM 2249 O O . TYR A 1 290 ? 22.215 -1.816 -26.481 1.00 92.25 290 TYR A O 1
ATOM 2257 N N . LYS A 1 291 ? 21.975 -4.041 -26.241 1.00 91.56 291 LYS A N 1
ATOM 2258 C CA . LYS A 1 291 ? 23.014 -4.379 -27.223 1.00 91.56 291 LYS A CA 1
ATOM 2259 C C . LYS A 1 291 ? 22.621 -3.902 -28.616 1.00 91.56 291 LYS A C 1
ATOM 2261 O O . LYS A 1 291 ? 23.480 -3.393 -29.334 1.00 91.56 291 LYS A O 1
ATOM 2266 N N . ASP A 1 292 ? 21.357 -4.049 -28.988 1.00 90.25 292 ASP A N 1
ATOM 2267 C CA . ASP A 1 292 ? 20.874 -3.648 -30.306 1.00 90.25 292 ASP A CA 1
ATOM 2268 C C . ASP A 1 292 ? 20.780 -2.123 -30.438 1.00 90.25 292 ASP A C 1
ATOM 2270 O O . ASP A 1 292 ? 21.298 -1.570 -31.408 1.00 90.25 292 ASP A O 1
ATOM 2274 N N . VAL A 1 293 ? 20.280 -1.431 -29.410 1.00 89.88 293 VAL A N 1
ATOM 2275 C CA . VAL A 1 293 ? 20.255 0.041 -29.340 1.00 89.88 293 VAL A CA 1
ATOM 2276 C C . VAL A 1 293 ? 21.663 0.644 -29.442 1.00 89.88 293 VAL A C 1
ATOM 2278 O O . VAL A 1 293 ? 21.881 1.613 -30.169 1.00 89.88 293 VAL A O 1
ATOM 2281 N N . ALA A 1 294 ? 22.659 0.063 -28.768 1.00 91.81 294 ALA A N 1
ATOM 2282 C CA . ALA A 1 294 ? 24.037 0.542 -28.867 1.00 91.81 294 ALA A CA 1
ATOM 2283 C C . ALA A 1 294 ? 24.651 0.319 -30.256 1.00 91.81 294 ALA A C 1
ATOM 2285 O O . ALA A 1 294 ? 25.335 1.200 -30.783 1.00 91.81 294 ALA A O 1
ATOM 2286 N N . LYS A 1 295 ? 24.388 -0.837 -30.886 1.00 91.56 295 LYS A N 1
ATOM 2287 C CA . LYS A 1 295 ? 24.812 -1.096 -32.274 1.00 91.56 295 LYS A CA 1
ATOM 2288 C C . LYS A 1 295 ? 24.179 -0.100 -33.241 1.00 91.56 295 LYS A C 1
ATOM 2290 O O . LYS A 1 295 ? 24.867 0.387 -34.140 1.00 91.56 295 LYS A O 1
ATOM 2295 N N . GLU A 1 296 ? 22.901 0.221 -33.053 1.00 90.12 296 GLU A N 1
ATOM 2296 C CA . GLU A 1 296 ? 22.206 1.240 -33.837 1.00 90.12 296 GLU A CA 1
ATOM 2297 C C . GLU A 1 296 ? 22.858 2.616 -33.651 1.00 90.12 296 GLU A C 1
ATOM 2299 O O . GLU A 1 296 ? 23.188 3.277 -34.637 1.00 90.12 296 GLU A O 1
ATOM 2304 N N . GLY A 1 297 ? 23.167 2.999 -32.409 1.00 91.06 297 GLY A N 1
ATOM 2305 C CA . GLY A 1 297 ? 23.881 4.237 -32.089 1.00 91.06 297 GLY A CA 1
ATOM 2306 C C . GLY A 1 297 ? 25.253 4.350 -32.766 1.00 91.06 297 GLY A C 1
ATOM 2307 O O . GLY A 1 297 ? 25.612 5.408 -33.291 1.00 91.06 297 GLY A O 1
ATOM 2308 N N . VAL A 1 298 ? 26.016 3.252 -32.817 1.00 93.06 298 VAL A N 1
ATOM 2309 C CA . VAL A 1 298 ? 27.295 3.161 -33.548 1.00 93.06 298 VAL A CA 1
ATOM 2310 C C . VAL A 1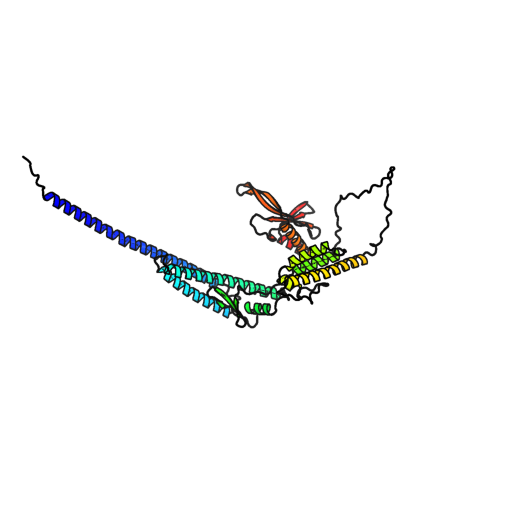 298 ? 27.086 3.300 -35.059 1.00 93.06 298 VAL A C 1
ATOM 2312 O O . VAL A 1 298 ? 27.841 4.010 -35.731 1.00 93.06 298 VAL A O 1
ATOM 2315 N N . ALA A 1 299 ? 26.096 2.601 -35.620 1.00 91.62 299 ALA A N 1
ATOM 2316 C CA . ALA A 1 299 ? 25.803 2.629 -37.051 1.00 91.62 299 ALA A CA 1
ATOM 2317 C C . ALA A 1 299 ? 25.363 4.028 -37.507 1.00 91.62 299 ALA A C 1
ATOM 2319 O O . ALA A 1 299 ? 25.868 4.542 -38.507 1.00 91.62 299 ALA A O 1
ATOM 2320 N N . GLU A 1 300 ? 24.489 4.669 -36.735 1.00 92.62 300 GLU A N 1
ATOM 2321 C CA . GLU A 1 300 ? 24.007 6.025 -36.978 1.00 92.62 300 GLU A CA 1
ATOM 2322 C C . GLU A 1 300 ? 25.148 7.047 -36.915 1.00 92.62 300 GLU A C 1
ATOM 2324 O O . GLU A 1 300 ? 25.273 7.900 -37.799 1.00 92.62 300 GLU A O 1
ATOM 2329 N N . TYR A 1 301 ? 26.042 6.923 -35.928 1.00 93.00 301 TYR A N 1
ATOM 2330 C CA . TYR A 1 301 ? 27.236 7.762 -35.838 1.00 93.00 301 TYR A CA 1
ATOM 2331 C C . TYR A 1 301 ? 28.144 7.604 -37.058 1.00 93.00 301 TYR A C 1
ATOM 2333 O O . TYR A 1 301 ? 28.561 8.600 -37.649 1.00 93.00 301 TYR A O 1
ATOM 2341 N N . LYS A 1 302 ? 28.415 6.363 -37.488 1.00 91.19 302 LYS A N 1
ATOM 2342 C CA . LYS A 1 302 ? 29.225 6.079 -38.687 1.00 91.19 302 LYS A CA 1
ATOM 2343 C C . LYS A 1 302 ? 28.587 6.650 -39.955 1.00 91.19 302 LYS A C 1
ATOM 2345 O O . LYS A 1 302 ? 29.298 7.181 -40.805 1.00 91.19 302 LYS A O 1
ATOM 2350 N N . ARG A 1 303 ? 27.258 6.567 -40.077 1.00 91.38 303 ARG A N 1
ATOM 2351 C CA . ARG A 1 303 ? 26.494 7.115 -41.208 1.00 91.38 303 ARG A CA 1
ATOM 2352 C C . ARG A 1 303 ? 26.572 8.641 -41.263 1.00 91.38 303 ARG A C 1
ATOM 2354 O O . ARG A 1 303 ? 26.728 9.195 -42.348 1.00 91.38 303 ARG A O 1
ATOM 2361 N N . LYS A 1 304 ? 26.474 9.312 -40.111 1.00 91.00 304 LYS A N 1
ATOM 2362 C CA . LYS A 1 304 ? 26.576 10.778 -40.000 1.00 91.00 304 LYS A CA 1
ATOM 2363 C C . LYS A 1 304 ? 28.012 11.292 -40.114 1.00 91.00 304 LYS A C 1
ATOM 2365 O O . LYS A 1 304 ? 28.210 12.402 -40.594 1.00 91.00 304 LYS A O 1
ATOM 2370 N N . ASN A 1 305 ? 29.001 10.475 -39.747 1.00 87.94 305 ASN A N 1
ATOM 2371 C CA . ASN A 1 305 ? 30.423 10.824 -39.753 1.00 87.94 305 ASN A CA 1
ATOM 2372 C C . ASN A 1 305 ? 31.256 9.892 -40.660 1.00 87.94 305 ASN A C 1
ATOM 2374 O O . ASN A 1 305 ? 32.188 9.234 -40.184 1.00 87.94 305 ASN A O 1
ATOM 2378 N N . PRO A 1 306 ? 31.000 9.854 -41.984 1.00 67.88 306 PRO A N 1
ATOM 2379 C CA . PRO A 1 306 ? 31.694 8.952 -42.910 1.00 67.88 306 PRO A CA 1
ATOM 2380 C C . PRO A 1 306 ? 33.212 9.217 -43.011 1.00 67.88 306 PRO A C 1
ATOM 2382 O O . PRO A 1 306 ? 33.957 8.376 -43.512 1.00 67.88 306 PRO A O 1
ATOM 2385 N N . GLY A 1 307 ? 33.692 10.365 -42.512 1.00 58.81 307 GLY A N 1
ATOM 2386 C CA . GLY A 1 307 ? 35.111 10.736 -42.455 1.00 58.81 307 GLY A CA 1
ATOM 2387 C C . GLY A 1 307 ? 35.909 10.140 -41.287 1.00 58.81 307 GLY A C 1
ATOM 2388 O O . GLY A 1 307 ? 37.136 10.155 -41.344 1.00 58.81 307 GLY A O 1
ATOM 2389 N N . ALA A 1 308 ? 35.261 9.562 -40.267 1.00 56.44 308 ALA A N 1
ATOM 2390 C CA . ALA A 1 308 ? 35.942 8.998 -39.090 1.00 56.44 308 ALA A CA 1
ATOM 2391 C C . ALA A 1 308 ? 36.751 7.717 -39.391 1.00 56.44 308 ALA A C 1
ATOM 2393 O O . ALA A 1 308 ? 37.450 7.198 -38.526 1.00 56.44 308 ALA A O 1
ATOM 2394 N N . ARG A 1 309 ? 36.680 7.212 -40.632 1.00 47.75 309 ARG A N 1
ATOM 2395 C CA . ARG A 1 309 ? 37.455 6.066 -41.125 1.00 47.75 309 ARG A CA 1
ATOM 2396 C C . ARG A 1 309 ? 38.627 6.451 -42.029 1.00 47.75 309 ARG A C 1
ATOM 2398 O O . ARG A 1 309 ? 39.129 5.604 -42.761 1.00 47.75 309 ARG A O 1
ATOM 2405 N N . LYS A 1 310 ? 39.090 7.702 -41.992 1.00 42.59 310 LYS A N 1
ATOM 2406 C CA . LYS A 1 310 ? 40.460 7.988 -42.422 1.00 42.59 310 LYS A CA 1
ATOM 2407 C C . LYS A 1 310 ? 41.366 7.797 -41.215 1.00 42.59 310 LYS A C 1
ATOM 2409 O O . LYS A 1 310 ? 41.665 8.749 -40.501 1.00 42.59 310 LYS A O 1
ATOM 2414 N N . GLU A 1 311 ? 41.810 6.557 -41.010 1.00 41.50 311 GLU A N 1
ATOM 2415 C CA . GLU A 1 311 ? 43.163 6.354 -40.500 1.00 41.50 311 GLU A CA 1
ATOM 2416 C C . GLU A 1 311 ? 44.069 7.203 -41.389 1.00 41.50 311 GLU A C 1
ATOM 2418 O O . GLU A 1 311 ? 44.317 6.885 -42.550 1.00 41.50 311 GLU A O 1
ATOM 2423 N N . ASN A 1 312 ? 44.460 8.362 -40.880 1.00 32.69 312 ASN A N 1
ATOM 2424 C CA . ASN A 1 312 ? 45.575 9.092 -41.429 1.00 32.69 312 ASN A CA 1
ATOM 2425 C C . ASN A 1 312 ? 46.794 8.329 -40.898 1.00 32.69 312 ASN A C 1
ATOM 2427 O O . ASN A 1 312 ? 46.991 8.335 -39.678 1.00 32.69 312 ASN A O 1
ATOM 2431 N N . PRO A 1 313 ? 47.595 7.639 -41.730 1.00 37.78 313 PRO A N 1
ATOM 2432 C CA . PRO A 1 313 ? 48.886 7.156 -41.283 1.00 37.78 313 PRO A CA 1
ATOM 2433 C C . PRO A 1 313 ? 49.752 8.402 -41.115 1.00 37.78 313 PRO A C 1
ATOM 2435 O O . PRO A 1 313 ? 50.442 8.824 -42.036 1.00 37.78 313 PRO A O 1
ATOM 2438 N N . ASN A 1 314 ? 49.642 9.064 -39.965 1.00 34.62 314 ASN A N 1
ATOM 2439 C CA . ASN A 1 314 ? 50.534 10.157 -39.640 1.00 34.62 314 ASN A CA 1
ATOM 2440 C C . ASN A 1 314 ? 51.897 9.507 -39.353 1.00 34.62 314 ASN A C 1
ATOM 2442 O O . ASN A 1 314 ? 51.987 8.724 -38.401 1.00 34.62 314 ASN A O 1
ATOM 2446 N N . PRO A 1 315 ? 52.945 9.741 -40.163 1.00 38.28 315 PRO A N 1
ATOM 2447 C CA . PRO A 1 315 ? 54.268 9.234 -39.851 1.00 38.28 315 PRO A CA 1
ATOM 2448 C C . PRO A 1 315 ? 54.696 9.935 -38.564 1.00 38.28 315 PRO A C 1
ATOM 2450 O O . PRO A 1 315 ? 54.796 11.160 -38.524 1.00 38.28 315 PRO A O 1
ATOM 2453 N N . GLY A 1 316 ? 54.871 9.170 -37.489 1.00 36.53 316 GLY A N 1
ATOM 2454 C CA . GLY A 1 316 ? 55.311 9.712 -36.213 1.00 36.53 316 GLY A CA 1
ATOM 2455 C C . GLY A 1 316 ? 56.598 10.517 -36.385 1.00 36.53 316 GLY A C 1
ATOM 2456 O O . GLY A 1 316 ? 57.551 10.053 -37.012 1.00 36.53 316 GLY A O 1
ATOM 2457 N N . ASN A 1 317 ? 56.629 11.716 -35.804 1.00 41.06 317 ASN A N 1
ATOM 2458 C CA . ASN A 1 317 ? 57.867 12.453 -35.585 1.00 41.06 317 ASN A CA 1
ATOM 2459 C C . ASN A 1 317 ? 58.752 11.637 -34.633 1.00 41.06 317 ASN A C 1
ATOM 2461 O O . ASN A 1 317 ? 58.629 11.726 -33.414 1.00 41.06 317 ASN A O 1
ATOM 2465 N N . VAL A 1 318 ? 59.639 10.827 -35.205 1.00 41.94 318 VAL A N 1
ATOM 2466 C CA . VAL A 1 318 ? 60.754 10.200 -34.500 1.00 41.94 318 VAL A CA 1
ATOM 2467 C C . VAL A 1 318 ? 61.874 11.233 -34.422 1.00 41.94 318 VAL A C 1
ATOM 2469 O O . VAL A 1 318 ? 62.536 11.505 -35.423 1.00 41.94 318 VAL A O 1
ATOM 2472 N N . VAL A 1 319 ? 62.114 11.804 -33.243 1.00 45.88 319 VAL A N 1
ATOM 2473 C CA . VAL A 1 319 ? 63.371 12.516 -32.982 1.00 45.88 319 VAL A CA 1
ATOM 2474 C C . VAL A 1 319 ? 64.390 11.476 -32.524 1.00 45.88 319 VAL A C 1
ATOM 2476 O O . VAL A 1 319 ? 64.235 10.866 -31.470 1.00 45.88 319 VAL A O 1
ATOM 2479 N N . LYS A 1 320 ? 65.415 11.230 -33.346 1.00 39.66 320 LYS A N 1
ATOM 2480 C CA . LYS A 1 320 ? 66.568 10.403 -32.970 1.00 39.66 320 LYS A CA 1
ATOM 2481 C C . LYS A 1 320 ? 67.526 11.244 -32.132 1.00 39.66 320 LYS A C 1
ATOM 2483 O O . LYS A 1 320 ? 68.034 12.249 -32.625 1.00 39.66 320 LYS A O 1
ATOM 2488 N N . ASN A 1 321 ? 67.818 10.803 -30.913 1.00 52.00 321 ASN A N 1
ATOM 2489 C CA . ASN A 1 321 ? 68.956 11.324 -30.162 1.00 52.00 321 ASN A CA 1
ATOM 2490 C C . ASN A 1 321 ? 70.261 10.747 -30.736 1.00 52.00 321 ASN A C 1
ATOM 2492 O O . ASN A 1 321 ? 70.277 9.659 -31.319 1.00 52.00 321 ASN A O 1
ATOM 2496 N N . ALA A 1 322 ? 71.360 11.488 -30.587 1.00 50.25 322 ALA A N 1
ATOM 2497 C CA . ALA A 1 322 ? 72.659 11.164 -31.184 1.00 50.25 322 ALA A CA 1
ATOM 2498 C C . ALA A 1 322 ? 73.320 9.877 -30.640 1.00 50.25 322 ALA A C 1
ATOM 2500 O O . ALA A 1 322 ? 74.339 9.450 -31.175 1.00 50.25 322 ALA A O 1
ATOM 2501 N N . ASP A 1 323 ? 72.746 9.242 -29.616 1.00 48.28 323 ASP A N 1
ATOM 2502 C CA . ASP A 1 323 ? 73.224 7.990 -29.015 1.00 48.28 323 ASP A CA 1
ATOM 2503 C C . ASP A 1 323 ? 72.420 6.745 -29.444 1.00 48.28 323 ASP A C 1
ATOM 2505 O O . ASP A 1 323 ? 72.679 5.640 -28.973 1.00 48.28 323 ASP A O 1
ATOM 2509 N N . GLY A 1 324 ? 71.454 6.899 -30.356 1.00 45.34 324 GLY A N 1
ATOM 2510 C CA . GLY A 1 324 ? 70.666 5.786 -30.885 1.00 45.34 324 GLY A CA 1
ATOM 2511 C C . GLY A 1 324 ? 69.557 5.277 -29.959 1.00 45.34 324 GLY A C 1
ATOM 2512 O O . GLY A 1 324 ? 68.892 4.301 -30.313 1.00 45.34 324 GLY A O 1
ATOM 2513 N N . THR A 1 325 ? 69.297 5.928 -28.822 1.00 41.97 325 THR A N 1
ATOM 2514 C CA . THR A 1 325 ? 68.148 5.583 -27.975 1.00 41.97 325 THR A CA 1
ATOM 2515 C C . THR A 1 325 ? 66.857 6.249 -28.464 1.00 41.97 325 THR A C 1
ATOM 2517 O O . THR A 1 325 ? 66.834 7.416 -28.861 1.00 41.97 325 THR A O 1
ATOM 2520 N N . GLN A 1 326 ? 65.762 5.480 -28.466 1.00 38.16 326 GLN A N 1
ATOM 2521 C CA . GLN A 1 326 ? 64.411 5.971 -28.746 1.00 38.16 326 GLN A CA 1
ATOM 2522 C C . GLN A 1 326 ? 63.713 6.269 -27.418 1.00 38.16 326 GLN A C 1
ATOM 2524 O O . GLN A 1 326 ? 63.514 5.360 -26.612 1.00 38.16 326 GLN A O 1
ATOM 2529 N N . THR A 1 327 ? 63.317 7.518 -27.187 1.00 33.38 327 THR A N 1
ATOM 2530 C CA . THR A 1 327 ? 62.444 7.885 -26.067 1.00 33.38 327 THR A CA 1
ATOM 2531 C C . THR A 1 327 ? 61.042 8.196 -26.579 1.00 33.38 327 THR A C 1
ATOM 2533 O O . THR A 1 327 ? 60.857 8.984 -27.503 1.00 33.38 327 THR A O 1
ATOM 2536 N N . TYR A 1 328 ? 60.038 7.569 -25.964 1.00 35.50 328 TYR A N 1
ATOM 2537 C CA . TYR A 1 328 ? 58.633 7.904 -26.173 1.00 35.50 328 TYR A CA 1
ATOM 2538 C C . TYR A 1 328 ? 58.262 9.048 -25.230 1.00 35.50 328 TYR A C 1
ATOM 2540 O O . TYR A 1 328 ? 58.201 8.858 -24.015 1.00 35.50 328 TYR A O 1
ATOM 2548 N N . THR A 1 329 ? 57.993 10.235 -25.763 1.00 31.20 329 THR A N 1
ATOM 2549 C CA . THR A 1 329 ? 57.317 11.290 -25.004 1.00 31.20 329 THR A CA 1
ATOM 2550 C C . THR A 1 329 ? 55.815 11.016 -25.017 1.00 31.20 329 THR A C 1
ATOM 2552 O O . THR A 1 329 ? 55.136 11.230 -26.019 1.00 31.20 329 THR A O 1
ATOM 2555 N N . SER A 1 330 ? 55.282 10.521 -23.895 1.00 31.27 330 SER A N 1
ATOM 2556 C CA . SER A 1 330 ? 53.840 10.591 -23.636 1.00 31.27 330 SER A CA 1
ATOM 2557 C C . SER A 1 330 ? 53.439 12.066 -23.567 1.00 31.27 330 SER A C 1
ATOM 2559 O O . SER A 1 330 ? 54.107 12.819 -22.855 1.00 31.27 330 SER A O 1
ATOM 2561 N N . PRO A 1 331 ? 52.355 12.501 -24.231 1.00 32.97 331 PRO A N 1
ATOM 2562 C CA . PRO A 1 331 ? 51.749 13.782 -23.921 1.00 32.97 331 PRO A CA 1
ATOM 2563 C C . PRO A 1 331 ? 51.318 13.760 -22.457 1.00 32.97 331 PRO A C 1
ATOM 2565 O O . PRO A 1 331 ? 50.666 12.819 -21.992 1.00 32.97 331 PRO A O 1
ATOM 2568 N N . ASP A 1 332 ? 51.761 14.776 -21.738 1.00 29.27 332 ASP A N 1
ATOM 2569 C CA . ASP A 1 332 ? 51.453 15.019 -20.343 1.00 29.27 332 ASP A CA 1
ATOM 2570 C C . ASP A 1 332 ? 49.931 15.173 -20.166 1.00 29.27 332 ASP A C 1
ATOM 2572 O O . ASP A 1 332 ? 49.277 15.939 -20.879 1.00 29.27 332 ASP A O 1
ATOM 2576 N N . LYS A 1 333 ? 49.345 14.407 -19.240 1.00 41.34 333 LYS A N 1
ATOM 2577 C CA . LYS A 1 333 ? 47.929 14.521 -18.867 1.00 41.34 333 LYS A CA 1
ATOM 2578 C C . LYS A 1 333 ? 47.784 15.654 -17.854 1.00 41.34 333 LYS A C 1
ATOM 2580 O O . LYS A 1 333 ? 47.655 15.396 -16.661 1.00 41.34 333 LYS A O 1
ATOM 2585 N N . THR A 1 334 ? 47.755 16.898 -18.320 1.00 29.08 334 THR A N 1
ATOM 2586 C CA . THR A 1 334 ? 47.343 18.047 -17.499 1.00 29.08 334 THR A CA 1
ATOM 2587 C C . THR A 1 334 ? 46.511 19.036 -18.329 1.00 29.08 334 THR A C 1
ATOM 2589 O O . THR A 1 334 ? 47.028 19.766 -19.164 1.00 29.08 334 THR A O 1
ATOM 2592 N N . GLY A 1 335 ? 45.188 19.066 -18.116 1.00 26.52 335 GLY A N 1
ATOM 2593 C CA . GLY A 1 335 ? 44.293 20.088 -18.691 1.00 26.52 335 GLY A CA 1
ATOM 2594 C C . GLY A 1 335 ? 42.871 19.584 -18.976 1.00 26.52 335 GLY A C 1
ATOM 2595 O O . GLY A 1 335 ? 42.723 18.433 -19.375 1.00 26.52 335 GLY A O 1
ATOM 2596 N N . PRO A 1 336 ? 41.819 20.385 -18.714 1.00 29.31 336 PRO A N 1
ATOM 2597 C CA . PRO A 1 336 ? 40.483 19.891 -18.389 1.00 29.31 336 PRO A CA 1
ATOM 2598 C C . PRO A 1 336 ? 39.683 19.439 -19.616 1.00 29.31 336 PRO A C 1
ATOM 2600 O O . PRO A 1 336 ? 39.767 20.032 -20.688 1.00 29.31 336 PRO A O 1
ATOM 2603 N N . LEU A 1 337 ? 38.842 18.421 -19.409 1.00 28.23 337 LEU A N 1
ATOM 2604 C CA . LEU A 1 337 ? 37.768 18.022 -20.317 1.00 28.23 337 LEU A CA 1
ATOM 2605 C C . LEU A 1 337 ? 36.757 19.173 -20.443 1.00 28.23 337 LEU A C 1
ATOM 2607 O O . LEU A 1 337 ? 35.798 19.264 -19.678 1.00 28.23 337 LEU A O 1
ATOM 2611 N N . ALA A 1 338 ? 36.995 20.068 -21.397 1.00 28.45 338 ALA A N 1
ATOM 2612 C CA . ALA A 1 338 ? 35.972 20.935 -21.954 1.00 28.45 338 ALA A CA 1
ATOM 2613 C C . ALA A 1 338 ? 35.182 20.101 -22.971 1.00 28.45 338 ALA A C 1
ATOM 2615 O O . ALA A 1 338 ? 35.628 19.887 -24.094 1.00 28.45 338 ALA A O 1
ATOM 2616 N N . GLY A 1 339 ? 34.056 19.546 -22.527 1.00 29.56 339 GLY A N 1
ATOM 2617 C CA . GLY A 1 339 ? 33.046 18.997 -23.422 1.00 29.56 339 GLY A CA 1
ATOM 2618 C C . GLY A 1 339 ? 32.174 20.138 -23.923 1.00 29.56 339 GLY A C 1
ATOM 2619 O O . GLY A 1 339 ? 31.527 20.809 -23.117 1.00 29.56 339 GLY A O 1
ATOM 2620 N N . ASP A 1 340 ? 32.208 20.357 -25.233 1.00 27.19 340 ASP A N 1
ATOM 2621 C CA . ASP A 1 340 ? 31.360 21.299 -25.949 1.00 27.19 340 ASP A CA 1
ATOM 2622 C C . ASP A 1 340 ? 29.878 21.047 -25.647 1.00 27.19 340 ASP A C 1
ATOM 2624 O O . ASP A 1 340 ? 29.366 19.927 -25.719 1.00 27.19 340 ASP A O 1
ATOM 2628 N N . VAL A 1 341 ? 29.196 22.130 -25.281 1.00 31.92 341 VAL A N 1
ATOM 2629 C CA . VAL A 1 341 ? 27.750 22.187 -25.091 1.00 31.92 341 VAL A CA 1
ATOM 2630 C C . VAL A 1 341 ? 27.144 22.497 -26.451 1.00 31.92 341 VAL A C 1
ATOM 2632 O O . VAL A 1 341 ? 26.971 23.666 -26.786 1.00 31.92 341 VAL A O 1
ATOM 2635 N N . ASP A 1 342 ? 26.818 21.462 -27.223 1.00 29.41 342 ASP A N 1
ATOM 2636 C CA . ASP A 1 342 ? 25.949 21.621 -28.386 1.00 29.41 342 ASP A CA 1
ATOM 2637 C C . ASP A 1 342 ? 24.491 21.301 -28.037 1.00 29.41 342 ASP A C 1
ATOM 2639 O O . ASP A 1 342 ? 24.138 20.332 -27.360 1.00 29.41 342 ASP A O 1
ATOM 2643 N N . SER A 1 343 ? 23.648 22.226 -28.472 1.00 35.09 343 SER A N 1
ATOM 2644 C CA . SER A 1 343 ? 22.254 22.433 -28.122 1.00 35.09 343 SER A CA 1
ATOM 2645 C C . SER A 1 343 ? 21.320 21.327 -28.616 1.00 35.09 343 SER A C 1
ATOM 2647 O O . SER A 1 343 ? 21.136 21.163 -29.821 1.00 35.09 343 SER A O 1
ATOM 2649 N N . TYR A 1 344 ? 20.613 20.677 -27.690 1.00 30.61 344 TYR A N 1
ATOM 2650 C CA . TYR A 1 344 ? 19.322 20.044 -27.966 1.00 30.61 344 TYR A CA 1
ATOM 2651 C C . TYR A 1 344 ? 18.207 20.943 -27.431 1.00 30.61 344 TYR A C 1
ATOM 2653 O O . TYR A 1 344 ? 17.960 21.040 -26.230 1.00 30.61 344 TYR A O 1
ATOM 2661 N N . THR A 1 345 ? 17.539 21.642 -28.340 1.00 35.66 345 THR A N 1
ATOM 2662 C CA . THR A 1 345 ? 16.217 22.220 -28.109 1.00 35.66 345 THR A CA 1
ATOM 2663 C C . THR A 1 345 ? 15.182 21.218 -28.605 1.00 35.66 345 THR A C 1
ATOM 2665 O O . THR A 1 345 ? 15.180 20.927 -29.795 1.00 35.66 345 THR A O 1
ATOM 2668 N N . ASP A 1 346 ? 14.330 20.686 -27.724 1.00 38.06 346 ASP A N 1
ATOM 2669 C CA . ASP A 1 346 ? 12.917 21.101 -27.618 1.00 38.06 346 ASP A CA 1
ATOM 2670 C C . ASP A 1 346 ? 12.079 20.102 -26.780 1.00 38.06 346 ASP A C 1
ATOM 2672 O O . ASP A 1 346 ? 11.403 19.236 -27.320 1.00 38.06 346 ASP A O 1
ATOM 2676 N N . ASN A 1 347 ? 12.154 20.202 -25.442 1.00 38.41 347 ASN A N 1
ATOM 2677 C CA . ASN A 1 347 ? 11.034 19.990 -24.503 1.00 38.41 347 ASN A CA 1
ATOM 2678 C C . ASN A 1 347 ? 11.409 20.557 -23.112 1.00 38.41 347 ASN A C 1
ATOM 2680 O O . ASN A 1 347 ? 11.745 19.843 -22.168 1.00 38.41 347 ASN A O 1
ATOM 2684 N N . LYS A 1 348 ? 11.470 21.889 -23.000 1.00 54.91 348 LYS A N 1
ATOM 2685 C CA . LYS A 1 348 ? 12.289 22.555 -21.966 1.00 54.91 348 LYS A CA 1
ATOM 2686 C C . LYS A 1 348 ? 11.780 22.417 -20.523 1.00 54.91 348 LYS A C 1
ATOM 2688 O O . LYS A 1 348 ? 12.588 22.460 -19.603 1.00 54.91 348 LYS A O 1
ATOM 2693 N N . GLN A 1 349 ? 10.483 22.211 -20.288 1.00 49.34 349 GLN A N 1
ATOM 2694 C CA . GLN A 1 349 ? 9.937 22.267 -18.922 1.00 49.34 349 GLN A CA 1
ATOM 2695 C C . GLN A 1 349 ? 10.172 20.975 -18.114 1.00 49.34 349 GLN A C 1
ATOM 2697 O O . GLN A 1 349 ? 10.479 21.038 -16.921 1.00 49.34 349 GLN A O 1
ATOM 2702 N N . GLY A 1 350 ? 10.072 19.806 -18.761 1.00 53.34 350 GLY A N 1
ATOM 2703 C CA . GLY A 1 350 ? 10.329 18.504 -18.130 1.00 53.34 350 GLY A CA 1
ATOM 2704 C C . GLY A 1 350 ? 11.811 18.271 -17.824 1.00 53.34 350 GLY A C 1
ATOM 2705 O O . GLY A 1 350 ? 12.152 17.712 -16.780 1.00 53.34 350 GLY A O 1
ATOM 2706 N N . ASP A 1 351 ? 12.693 18.782 -18.683 1.00 62.50 351 ASP A N 1
ATOM 2707 C CA . ASP A 1 351 ? 14.142 18.618 -18.553 1.00 62.50 351 ASP A CA 1
ATOM 2708 C C . ASP A 1 351 ? 14.731 19.410 -17.377 1.00 62.50 351 ASP A C 1
ATOM 2710 O O . ASP A 1 351 ? 15.623 18.916 -16.683 1.00 62.50 351 ASP A O 1
ATOM 2714 N N . TYR A 1 352 ? 14.224 20.617 -17.093 1.00 68.06 352 TYR A N 1
ATOM 2715 C CA . TYR A 1 352 ? 14.711 21.409 -15.957 1.00 68.06 352 TYR A CA 1
ATOM 2716 C C . TYR A 1 352 ? 14.299 20.808 -14.612 1.00 68.06 352 TYR A C 1
ATOM 2718 O O . TYR A 1 352 ? 15.143 20.677 -13.726 1.00 68.06 352 TYR A O 1
ATOM 2726 N N . ALA A 1 353 ? 13.041 20.376 -14.476 1.00 66.56 353 ALA A N 1
ATOM 2727 C CA . ALA A 1 353 ? 12.564 19.669 -13.287 1.00 66.56 353 ALA A CA 1
ATOM 2728 C C . ALA A 1 353 ? 13.381 18.392 -13.025 1.00 66.56 353 ALA A C 1
ATOM 2730 O O . ALA A 1 353 ? 13.795 18.124 -11.898 1.00 66.56 353 ALA A O 1
ATOM 2731 N N . MET A 1 354 ? 13.695 17.647 -14.088 1.00 63.97 354 MET A N 1
ATOM 2732 C CA . MET A 1 354 ? 14.488 16.427 -13.994 1.00 63.97 354 MET A CA 1
ATOM 2733 C C . MET A 1 354 ? 15.932 16.683 -13.545 1.00 63.97 354 MET A C 1
ATOM 2735 O O . MET A 1 354 ? 16.448 15.940 -12.711 1.00 63.97 354 MET A O 1
ATOM 2739 N N . ARG A 1 355 ? 16.580 17.735 -14.057 1.00 71.06 355 ARG A N 1
ATOM 2740 C CA . ARG A 1 355 ? 17.942 18.122 -13.646 1.00 71.06 355 ARG A CA 1
ATOM 2741 C C . ARG A 1 355 ? 17.995 18.580 -12.187 1.00 71.06 355 ARG A C 1
ATOM 2743 O O . ARG A 1 355 ? 18.937 18.229 -11.476 1.00 71.06 355 ARG A O 1
ATOM 2750 N N . ILE A 1 356 ? 16.971 19.307 -11.733 1.00 71.50 356 ILE A N 1
ATOM 2751 C CA . ILE A 1 356 ? 16.807 19.719 -10.331 1.00 71.50 356 ILE A CA 1
ATOM 2752 C C . ILE A 1 356 ? 16.701 18.479 -9.429 1.00 71.50 356 ILE A C 1
ATOM 2754 O O . ILE A 1 356 ? 17.423 18.376 -8.436 1.00 71.50 356 ILE A O 1
ATOM 2758 N N . ASP A 1 357 ? 15.870 17.503 -9.804 1.00 70.00 357 ASP A N 1
ATOM 2759 C CA . ASP A 1 357 ? 15.691 16.263 -9.041 1.00 70.00 357 ASP A CA 1
ATOM 2760 C C . ASP A 1 357 ? 16.943 15.371 -9.027 1.00 70.00 357 ASP A C 1
ATOM 2762 O O . ASP A 1 357 ? 17.342 14.894 -7.969 1.00 70.00 357 ASP A O 1
ATOM 2766 N N . GLN A 1 358 ? 17.625 15.188 -10.160 1.00 71.88 358 GLN A N 1
ATOM 2767 C CA . GLN A 1 358 ? 18.870 14.404 -10.215 1.00 71.88 358 GLN A CA 1
ATOM 2768 C C . GLN A 1 358 ? 19.978 15.021 -9.358 1.00 71.88 358 GLN A C 1
ATOM 2770 O O . GLN A 1 358 ? 20.715 14.315 -8.667 1.00 71.88 358 GLN A O 1
ATOM 2775 N N . SER A 1 359 ? 20.092 16.348 -9.389 1.00 71.06 359 SER A N 1
ATOM 2776 C CA . SER A 1 359 ? 21.063 17.063 -8.572 1.00 71.06 359 SER A CA 1
ATOM 2777 C C . SER A 1 359 ? 20.727 16.981 -7.077 1.00 71.06 359 SER A C 1
ATOM 2779 O O . SER A 1 359 ? 21.623 16.777 -6.253 1.00 71.06 359 SER A O 1
ATOM 2781 N N . THR A 1 360 ? 19.433 17.047 -6.742 1.00 67.94 360 THR A N 1
ATOM 2782 C CA . THR A 1 360 ? 18.900 16.832 -5.388 1.00 67.94 360 THR A CA 1
ATOM 2783 C C . THR A 1 360 ? 19.285 15.465 -4.842 1.00 67.94 360 THR A C 1
ATOM 2785 O O . THR A 1 360 ? 19.877 15.358 -3.767 1.00 67.94 360 THR A O 1
ATOM 2788 N N . ASP A 1 361 ? 18.974 14.415 -5.597 1.00 68.62 361 ASP A N 1
ATOM 2789 C CA . ASP A 1 361 ? 19.172 13.037 -5.160 1.00 68.62 361 ASP A CA 1
ATOM 2790 C C . ASP A 1 361 ? 20.672 12.718 -5.038 1.00 68.62 361 ASP A C 1
ATOM 2792 O O . ASP A 1 361 ? 21.102 12.070 -4.081 1.00 68.62 361 ASP A O 1
ATOM 2796 N N . TYR A 1 362 ? 21.504 13.258 -5.938 1.00 71.69 362 TYR A N 1
ATOM 2797 C CA . TYR A 1 362 ? 22.960 13.161 -5.823 1.00 71.69 362 TYR A CA 1
ATOM 2798 C C . TYR A 1 362 ? 23.488 13.825 -4.545 1.00 71.69 362 TYR A C 1
ATOM 2800 O O . TYR A 1 362 ? 24.332 13.246 -3.859 1.00 71.69 362 TYR A O 1
ATOM 2808 N N . ALA A 1 363 ? 22.997 15.018 -4.199 1.00 67.81 363 ALA A N 1
ATOM 2809 C CA . ALA A 1 363 ? 23.435 15.731 -3.004 1.00 67.81 363 ALA A CA 1
ATOM 2810 C C . ALA A 1 363 ? 23.082 14.974 -1.719 1.00 67.81 363 ALA A C 1
ATOM 2812 O O . ALA A 1 363 ? 23.912 14.886 -0.815 1.00 67.81 363 ALA A O 1
ATOM 2813 N N . ILE A 1 364 ? 21.867 14.415 -1.658 1.00 69.56 364 ILE A N 1
ATOM 2814 C CA . ILE A 1 364 ? 21.373 13.623 -0.525 1.00 69.56 364 ILE A CA 1
ATOM 2815 C C . ILE A 1 364 ? 22.237 12.371 -0.333 1.00 69.56 364 ILE A C 1
ATOM 2817 O O . ILE A 1 364 ? 22.638 12.067 0.790 1.00 69.56 364 ILE A O 1
ATOM 2821 N N . ASN A 1 365 ? 22.584 11.690 -1.426 1.00 69.94 365 ASN A N 1
ATOM 2822 C CA . ASN A 1 365 ? 23.376 10.460 -1.386 1.00 69.94 365 ASN A CA 1
ATOM 2823 C C . ASN A 1 365 ? 24.874 10.689 -1.106 1.00 69.94 365 ASN A C 1
ATOM 2825 O O . ASN A 1 365 ? 25.563 9.751 -0.717 1.00 69.94 365 ASN A O 1
ATOM 2829 N N . ASN A 1 366 ? 25.386 11.916 -1.268 1.00 68.88 366 ASN A N 1
ATOM 2830 C CA . ASN A 1 366 ? 26.808 12.254 -1.091 1.00 68.88 366 ASN A CA 1
ATOM 2831 C C . ASN A 1 366 ? 27.069 13.238 0.065 1.00 68.88 366 ASN A C 1
ATOM 2833 O O . ASN A 1 366 ? 28.074 13.958 0.065 1.00 68.88 366 ASN A O 1
ATOM 2837 N N . MET A 1 367 ? 26.172 13.299 1.053 1.00 74.88 367 MET A N 1
ATOM 2838 C CA . MET A 1 367 ? 26.348 14.188 2.200 1.00 74.88 367 MET A CA 1
ATOM 2839 C C . MET A 1 367 ? 27.546 13.798 3.067 1.00 74.88 367 MET A C 1
ATOM 2841 O O . MET A 1 367 ? 27.796 12.626 3.340 1.00 74.88 367 MET A O 1
ATOM 2845 N N . LYS A 1 368 ? 28.245 14.814 3.570 1.00 78.69 368 LYS A N 1
ATOM 2846 C CA . LYS A 1 368 ? 29.324 14.685 4.549 1.00 78.69 368 LYS A CA 1
ATOM 2847 C C . LYS A 1 368 ? 28.922 15.362 5.850 1.00 78.69 368 LYS A C 1
ATOM 2849 O O . LYS A 1 368 ? 28.232 16.383 5.846 1.00 78.69 368 LYS A O 1
ATOM 2854 N N . GLU A 1 369 ? 29.361 14.794 6.963 1.00 78.56 369 GLU A N 1
ATOM 2855 C CA . GLU A 1 369 ? 29.235 15.443 8.263 1.00 78.56 369 GLU A CA 1
ATOM 2856 C C . GLU A 1 369 ? 30.227 16.599 8.350 1.00 78.56 369 GLU A C 1
ATOM 2858 O O . GLU A 1 369 ? 31.415 16.457 8.058 1.00 78.56 369 GLU A O 1
ATOM 2863 N N . VAL A 1 370 ? 29.713 17.767 8.716 1.00 77.38 370 VAL A N 1
ATOM 2864 C CA . VAL A 1 370 ? 30.483 18.991 8.896 1.00 77.38 370 VAL A CA 1
ATOM 2865 C C . VAL A 1 370 ? 30.137 19.548 10.266 1.00 77.38 370 VAL A C 1
ATOM 2867 O O . VAL A 1 370 ? 28.969 19.779 10.576 1.00 77.38 370 VAL A O 1
ATOM 2870 N N . THR A 1 371 ? 31.151 19.783 11.093 1.00 78.50 371 THR A N 1
ATOM 2871 C CA . THR A 1 371 ? 30.981 20.520 12.345 1.00 78.50 371 THR A CA 1
ATOM 2872 C C . THR A 1 371 ? 31.039 22.012 12.048 1.00 78.50 371 THR A C 1
ATOM 2874 O O . THR A 1 371 ? 32.042 22.510 11.540 1.00 78.50 371 THR A O 1
ATOM 2877 N N . GLU A 1 372 ? 29.975 22.735 12.374 1.00 78.62 372 GLU A N 1
ATOM 2878 C CA . GLU A 1 372 ? 29.898 24.186 12.230 1.00 78.62 372 GLU A CA 1
ATOM 2879 C C . GLU A 1 372 ? 29.642 24.855 13.581 1.00 78.62 372 GLU A C 1
ATOM 2881 O O . GLU A 1 372 ? 29.034 24.276 14.481 1.00 78.62 372 GLU A O 1
ATOM 2886 N N . THR A 1 373 ? 30.119 26.087 13.727 1.00 82.00 373 THR A N 1
ATOM 2887 C CA . THR A 1 373 ? 29.861 26.909 14.910 1.00 82.00 373 THR A CA 1
ATOM 2888 C C . THR A 1 373 ? 28.655 27.798 14.637 1.00 82.00 373 THR A C 1
ATOM 2890 O O . THR A 1 373 ? 28.675 28.592 13.697 1.00 82.00 373 THR A O 1
ATOM 2893 N N . VAL A 1 374 ? 27.615 27.683 15.458 1.00 78.94 374 VAL A N 1
ATOM 2894 C CA . VAL A 1 374 ? 26.427 28.543 15.419 1.00 78.94 374 VAL A CA 1
ATOM 2895 C C . VAL A 1 374 ? 26.268 29.304 16.726 1.00 78.94 374 VAL A C 1
ATOM 2897 O O . VAL A 1 374 ? 26.735 28.865 17.773 1.00 78.94 374 VAL A O 1
ATOM 2900 N N . LYS A 1 375 ? 25.592 30.451 16.682 1.00 78.12 375 LYS A N 1
ATOM 2901 C CA . LYS A 1 375 ? 25.254 31.206 17.890 1.00 78.12 375 LYS A CA 1
ATOM 2902 C C . LYS A 1 375 ? 24.057 30.556 18.585 1.00 78.12 375 LYS A C 1
ATOM 2904 O O . LYS A 1 375 ? 22.996 30.416 17.981 1.00 78.12 375 LYS A O 1
ATOM 2909 N N . GLY A 1 376 ? 24.240 30.147 19.836 1.00 75.06 376 GLY A N 1
ATOM 2910 C CA . GLY A 1 376 ? 23.182 29.637 20.698 1.00 75.06 376 GLY A CA 1
ATOM 2911 C C . GLY A 1 376 ? 22.210 30.738 21.147 1.00 75.06 376 GLY A C 1
ATOM 2912 O O . GLY A 1 376 ? 22.467 31.924 20.921 1.00 75.06 376 GLY A O 1
ATOM 2913 N N . PRO A 1 377 ? 21.105 30.373 21.824 1.00 60.12 377 PRO A N 1
ATOM 2914 C CA . PRO A 1 377 ? 20.108 31.327 22.323 1.00 60.12 377 PRO A CA 1
ATOM 2915 C C . PRO A 1 377 ? 20.674 32.375 23.296 1.00 60.12 377 PRO A C 1
ATOM 2917 O O . PRO A 1 377 ? 20.086 33.436 23.472 1.00 60.12 377 PRO A O 1
ATOM 2920 N N . ASP A 1 378 ? 21.818 32.081 23.918 1.00 80.31 378 ASP A N 1
ATOM 2921 C CA . ASP A 1 378 ? 22.558 32.954 24.833 1.00 80.31 378 ASP A CA 1
ATOM 2922 C C . ASP A 1 378 ? 23.672 33.769 24.138 1.00 80.31 378 ASP A C 1
ATOM 2924 O O . ASP A 1 378 ? 24.466 34.433 24.804 1.00 80.31 378 ASP A O 1
ATOM 2928 N N . GLY A 1 379 ? 23.758 33.712 22.803 1.00 79.88 379 GLY A N 1
ATOM 2929 C CA . GLY A 1 379 ? 24.768 34.405 21.999 1.00 79.88 379 GLY A CA 1
ATOM 2930 C C . GLY A 1 379 ? 26.159 33.760 22.017 1.00 79.88 379 GLY A C 1
ATOM 2931 O O . GLY A 1 379 ? 27.090 34.304 21.411 1.00 79.88 379 GLY A O 1
ATOM 2932 N N . LYS A 1 380 ? 26.332 32.609 22.679 1.00 79.75 380 LYS A N 1
ATOM 2933 C CA . LYS A 1 380 ? 27.608 31.883 22.701 1.00 79.75 380 LYS A CA 1
ATOM 2934 C C . LYS A 1 380 ? 27.759 30.968 21.497 1.00 79.75 380 LYS A C 1
ATOM 2936 O O . LYS A 1 380 ? 26.785 30.528 20.898 1.00 79.75 380 LYS A O 1
ATOM 2941 N N . ASP A 1 381 ? 29.005 30.682 21.152 1.00 82.69 381 ASP A N 1
ATOM 2942 C CA . ASP A 1 381 ? 29.343 29.756 20.079 1.00 82.69 381 ASP A CA 1
ATOM 2943 C C . ASP A 1 381 ? 29.082 28.310 20.511 1.00 82.69 381 ASP A C 1
ATOM 2945 O O . ASP A 1 381 ? 29.689 27.803 21.454 1.00 82.69 381 ASP A O 1
ATOM 2949 N N . VAL A 1 382 ? 28.183 27.642 19.796 1.00 81.44 382 VAL A N 1
ATOM 2950 C CA . VAL A 1 382 ? 27.839 26.232 19.958 1.00 81.44 382 VAL A CA 1
ATOM 2951 C C . VAL A 1 382 ? 28.301 25.493 18.712 1.00 81.44 382 VAL A C 1
ATOM 2953 O O . VAL A 1 382 ? 27.943 25.854 17.592 1.00 81.44 382 VAL A O 1
ATOM 2956 N N . LYS A 1 383 ? 29.109 24.447 18.892 1.00 80.75 383 LYS A N 1
ATOM 2957 C CA . LYS A 1 383 ? 29.462 23.544 17.795 1.00 80.75 383 LYS A CA 1
ATOM 2958 C C . LYS A 1 383 ? 28.312 22.576 17.569 1.00 80.75 383 LYS A C 1
ATOM 2960 O O . LYS A 1 383 ? 27.921 21.872 18.495 1.00 80.75 383 LYS A O 1
ATOM 2965 N N . GLN A 1 384 ? 27.810 22.523 16.346 1.00 77.75 384 GLN A N 1
ATOM 2966 C CA . GLN A 1 384 ? 26.822 21.544 15.922 1.00 77.75 384 GLN A CA 1
ATOM 2967 C C . GLN A 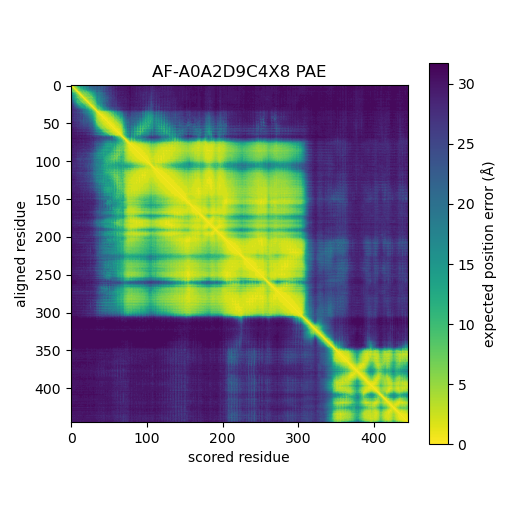1 384 ? 27.359 20.739 14.743 1.00 77.75 384 GLN A C 1
ATOM 2969 O O . GLN A 1 384 ? 28.021 21.282 13.857 1.00 77.75 384 GLN A O 1
ATOM 2974 N N . THR A 1 385 ? 27.071 19.442 14.727 1.00 73.50 385 THR A N 1
ATOM 2975 C CA . THR A 1 385 ? 27.348 18.586 13.574 1.00 73.50 385 THR A CA 1
ATOM 2976 C C . THR A 1 385 ? 26.128 18.603 12.665 1.00 73.50 385 THR A C 1
ATOM 2978 O O . THR A 1 385 ? 25.013 18.312 13.091 1.00 73.50 385 THR A O 1
ATOM 2981 N N . VAL A 1 386 ? 26.327 18.979 11.406 1.00 75.69 386 VAL A N 1
ATOM 2982 C CA . VAL A 1 386 ? 25.283 18.974 10.377 1.00 75.69 386 VAL A CA 1
ATOM 2983 C C . VAL A 1 386 ? 25.717 18.102 9.212 1.00 75.69 386 VAL A C 1
ATOM 2985 O O . VAL A 1 386 ? 26.903 18.020 8.891 1.00 75.69 386 VAL A O 1
ATOM 2988 N N . LYS A 1 387 ? 24.758 17.471 8.536 1.00 75.50 387 LYS A N 1
ATOM 2989 C CA . LYS A 1 387 ? 25.029 16.795 7.263 1.00 75.50 387 LYS A CA 1
ATOM 2990 C C . LYS A 1 387 ? 24.854 17.801 6.135 1.00 75.50 387 LYS A C 1
ATOM 2992 O O . LYS A 1 387 ? 23.787 18.408 6.010 1.00 75.50 387 LYS A O 1
ATOM 2997 N N . ARG A 1 388 ? 25.911 18.001 5.343 1.00 76.06 388 ARG A N 1
ATOM 2998 C CA . ARG A 1 388 ? 25.904 18.869 4.160 1.00 76.06 388 ARG A CA 1
ATOM 2999 C C . ARG A 1 388 ? 26.164 18.071 2.895 1.00 76.06 388 ARG A C 1
ATOM 3001 O O . ARG A 1 388 ? 27.102 17.282 2.847 1.00 76.06 388 ARG A O 1
ATOM 3008 N N . GLY A 1 389 ? 25.364 18.321 1.867 1.00 76.44 389 GLY A N 1
ATOM 3009 C CA . GLY A 1 389 ? 25.529 17.743 0.532 1.00 76.44 389 GLY A CA 1
ATOM 3010 C C . GLY A 1 389 ? 25.622 18.840 -0.510 1.00 76.44 389 GLY A C 1
ATOM 3011 O O . GLY A 1 389 ? 24.911 19.837 -0.412 1.00 76.44 389 GLY A O 1
ATOM 3012 N N . ILE A 1 390 ? 26.495 18.661 -1.497 1.00 77.00 390 ILE A N 1
ATOM 3013 C CA . ILE A 1 390 ? 26.558 19.525 -2.678 1.00 77.00 390 ILE A CA 1
ATOM 3014 C C . ILE A 1 390 ? 26.070 18.683 -3.850 1.00 77.00 390 ILE A C 1
ATOM 3016 O O . ILE A 1 390 ? 26.630 17.616 -4.115 1.00 77.00 390 ILE A O 1
ATOM 3020 N N . GLY A 1 391 ? 25.002 19.125 -4.508 1.00 70.62 391 GLY A N 1
ATOM 3021 C CA . GLY A 1 391 ? 24.498 18.438 -5.693 1.00 70.62 391 GLY A CA 1
ATOM 3022 C C . GLY A 1 391 ? 25.275 18.807 -6.947 1.00 70.62 391 GLY A C 1
ATOM 3023 O O . GLY A 1 391 ? 26.108 19.713 -6.948 1.00 70.62 391 GLY A O 1
ATOM 3024 N N . MET A 1 392 ? 25.008 18.089 -8.034 1.00 72.25 392 MET A N 1
ATOM 3025 C CA . MET A 1 392 ? 25.644 18.359 -9.323 1.00 72.25 392 MET A CA 1
ATOM 3026 C C . MET A 1 392 ? 25.212 19.734 -9.852 1.00 72.25 392 MET A C 1
ATOM 3028 O O . MET A 1 392 ? 24.007 19.970 -9.969 1.00 72.25 392 MET A O 1
ATOM 3032 N N . PRO A 1 393 ? 26.139 20.643 -10.195 1.00 75.19 393 PRO A N 1
ATOM 3033 C CA . PRO A 1 393 ? 25.760 21.901 -10.813 1.00 75.19 393 PRO A CA 1
ATOM 3034 C C . PRO A 1 393 ? 24.968 21.658 -12.099 1.00 75.19 393 PRO A C 1
ATOM 3036 O O . PRO A 1 393 ? 25.310 20.779 -12.889 1.00 75.19 393 PRO A O 1
ATOM 3039 N N . PHE A 1 394 ? 23.919 22.440 -12.319 1.00 73.75 394 PHE A N 1
ATOM 3040 C CA . PHE A 1 394 ? 23.098 22.353 -13.525 1.00 73.75 394 PHE A CA 1
ATOM 3041 C C . PHE A 1 394 ? 22.754 23.746 -14.038 1.00 73.75 394 PHE A C 1
ATOM 3043 O O . PHE A 1 394 ? 22.852 24.733 -13.313 1.00 73.75 394 PHE A O 1
ATOM 3050 N N . GLU A 1 395 ? 22.367 23.837 -15.306 1.00 75.25 395 GLU A N 1
ATOM 3051 C CA . GLU A 1 395 ? 22.124 25.114 -15.968 1.00 75.25 395 GLU A CA 1
ATOM 3052 C C . GLU A 1 395 ? 20.677 25.226 -16.451 1.00 75.25 395 GLU A C 1
ATOM 3054 O O . GLU A 1 395 ? 20.160 24.317 -17.110 1.00 75.25 395 GLU A O 1
ATOM 3059 N N . ILE A 1 396 ? 20.038 26.355 -16.134 1.00 73.31 396 ILE A N 1
ATOM 3060 C CA . ILE A 1 396 ? 18.728 26.751 -16.661 1.00 73.31 396 ILE A CA 1
ATOM 3061 C C . ILE A 1 396 ? 18.906 28.100 -17.355 1.00 73.31 396 ILE A C 1
ATOM 3063 O O . ILE A 1 396 ? 19.298 29.074 -16.718 1.00 73.31 396 ILE A O 1
ATOM 3067 N N . LYS A 1 397 ? 18.620 28.164 -18.663 1.00 75.88 397 LYS A N 1
ATOM 3068 C CA . LYS A 1 397 ? 18.741 29.387 -19.484 1.00 75.88 397 LYS A CA 1
ATOM 3069 C C . LYS A 1 397 ? 20.080 30.136 -19.329 1.00 75.88 397 LYS A C 1
ATOM 3071 O O . LYS A 1 397 ? 20.084 31.355 -19.186 1.00 75.88 397 LYS A O 1
ATOM 3076 N N . GLY A 1 398 ? 21.217 29.439 -19.339 1.00 70.50 398 GLY A N 1
ATOM 3077 C CA . GLY A 1 398 ? 22.522 30.101 -19.190 1.00 70.50 398 GLY A CA 1
ATOM 3078 C C . GLY A 1 398 ? 22.933 30.391 -17.743 1.00 70.50 398 GLY A C 1
ATOM 3079 O O . GLY A 1 398 ? 24.043 30.862 -17.510 1.00 70.50 398 GLY A O 1
ATOM 3080 N N . ILE A 1 399 ? 22.061 30.131 -16.761 1.00 70.56 399 ILE A N 1
ATOM 3081 C CA . ILE A 1 399 ? 22.330 30.389 -15.343 1.00 70.56 399 ILE A CA 1
ATOM 3082 C C . ILE A 1 399 ? 22.692 29.073 -14.664 1.00 70.56 399 ILE A C 1
ATOM 3084 O O . ILE A 1 399 ? 21.895 28.133 -14.656 1.00 70.56 399 ILE A O 1
ATOM 3088 N N . LYS A 1 400 ? 23.898 29.011 -14.091 1.00 75.88 400 LYS A N 1
ATOM 3089 C CA . LYS A 1 400 ? 24.404 27.842 -13.363 1.00 75.88 400 LYS A CA 1
ATOM 3090 C C . LYS A 1 400 ? 23.944 27.866 -11.911 1.00 75.88 400 LYS A C 1
ATOM 3092 O O . LYS A 1 400 ? 24.199 28.826 -11.189 1.00 75.88 400 LYS A O 1
ATOM 3097 N N . PHE A 1 401 ? 23.333 26.774 -11.482 1.00 77.88 401 PHE A N 1
ATOM 3098 C CA . PHE A 1 401 ? 22.842 26.548 -10.132 1.00 77.88 401 PHE A CA 1
ATOM 3099 C C . PHE A 1 401 ? 23.650 25.447 -9.468 1.00 77.88 401 PHE A C 1
ATOM 3101 O O . PHE A 1 401 ? 23.894 24.405 -10.075 1.00 77.88 401 PHE A O 1
ATOM 3108 N N . THR A 1 402 ? 24.010 25.661 -8.207 1.00 78.50 402 THR A N 1
ATOM 3109 C CA . THR A 1 402 ? 24.614 24.634 -7.358 1.00 78.50 402 THR A CA 1
ATOM 3110 C C . THR A 1 402 ? 23.704 24.421 -6.154 1.00 78.50 402 THR A C 1
ATOM 3112 O O . THR A 1 402 ? 23.569 25.332 -5.332 1.00 78.50 402 THR A O 1
ATOM 3115 N N . PRO A 1 403 ? 23.053 23.257 -6.025 1.00 75.44 403 PRO A N 1
ATOM 3116 C CA . PRO A 1 403 ? 22.253 22.986 -4.849 1.00 75.44 403 PRO A CA 1
ATOM 3117 C C . PRO A 1 403 ? 23.121 22.592 -3.664 1.00 75.44 403 PRO A C 1
ATOM 3119 O O . PRO A 1 403 ? 24.089 21.833 -3.774 1.00 75.44 403 PRO A O 1
ATOM 3122 N N . ILE A 1 404 ? 22.720 23.104 -2.513 1.00 75.69 404 ILE A N 1
ATOM 3123 C CA . ILE A 1 404 ? 23.345 22.919 -1.221 1.00 75.69 404 ILE A CA 1
ATOM 3124 C C . ILE A 1 404 ? 22.270 22.379 -0.280 1.00 75.69 404 ILE A C 1
ATOM 3126 O O . ILE A 1 404 ? 21.202 22.962 -0.104 1.00 75.69 404 ILE A O 1
ATOM 3130 N N . TYR A 1 405 ? 22.566 21.244 0.341 1.00 75.31 405 TYR A N 1
ATOM 3131 C CA . TYR A 1 405 ? 21.700 20.608 1.325 1.00 75.31 405 TYR A CA 1
ATOM 3132 C C . TYR A 1 405 ? 22.274 20.794 2.709 1.00 75.31 405 TYR A C 1
ATOM 3134 O O . TYR A 1 405 ? 23.479 20.638 2.919 1.00 75.31 405 TYR A O 1
ATOM 3142 N N . LYS A 1 406 ? 21.386 21.067 3.662 1.00 72.06 406 LYS A N 1
ATOM 3143 C CA . LYS A 1 406 ? 21.720 21.134 5.076 1.00 72.06 406 LYS A CA 1
ATOM 3144 C C . LYS A 1 406 ? 20.637 20.435 5.887 1.00 72.06 406 LYS A C 1
ATOM 3146 O O . LYS A 1 406 ? 19.510 20.915 5.967 1.00 72.06 406 LYS A O 1
ATOM 3151 N N . ALA A 1 407 ? 20.986 19.320 6.518 1.00 65.62 407 ALA A N 1
ATOM 3152 C CA . ALA A 1 407 ? 20.108 18.640 7.463 1.00 65.62 407 ALA A CA 1
ATOM 3153 C C . ALA A 1 407 ? 20.673 18.719 8.882 1.00 65.62 407 ALA A C 1
ATOM 3155 O O . ALA A 1 407 ? 21.851 18.438 9.119 1.00 65.62 407 ALA A O 1
ATOM 3156 N N . MET A 1 408 ? 19.806 19.109 9.819 1.00 58.66 408 MET A N 1
ATOM 3157 C CA . MET A 1 408 ? 20.075 19.018 11.253 1.00 58.66 408 MET A CA 1
ATOM 3158 C C . MET A 1 408 ? 19.846 17.583 11.727 1.00 58.66 408 MET A C 1
ATOM 3160 O O . MET A 1 408 ? 18.962 16.887 11.221 1.00 58.66 408 MET A O 1
ATOM 3164 N N . GLU A 1 409 ? 20.651 17.156 12.692 1.00 53.81 409 GLU A N 1
ATOM 3165 C CA . GLU A 1 409 ? 20.608 15.816 13.270 1.00 53.81 409 GLU A CA 1
ATOM 3166 C C . GLU A 1 409 ? 19.185 15.458 13.752 1.00 53.81 409 GLU A C 1
ATOM 3168 O O . GLU A 1 409 ? 18.519 16.253 14.416 1.00 53.81 409 GLU A O 1
ATOM 3173 N N . GLY A 1 410 ? 18.682 14.283 13.353 1.00 50.62 410 GLY A N 1
ATOM 3174 C CA . GLY A 1 410 ? 17.369 13.770 13.770 1.00 50.62 410 GLY A CA 1
ATOM 3175 C C . GLY A 1 410 ? 16.148 14.202 12.941 1.00 50.62 410 GLY A C 1
ATOM 3176 O O . GLY A 1 410 ? 15.035 13.801 13.274 1.00 50.62 410 GLY A O 1
ATOM 3177 N N . LYS A 1 411 ? 16.305 14.980 11.858 1.00 56.16 411 LYS A N 1
ATOM 3178 C CA . LYS A 1 411 ? 15.202 15.275 10.921 1.00 56.16 411 LYS A CA 1
ATOM 3179 C C . LYS A 1 411 ? 15.264 14.387 9.678 1.00 56.16 411 LYS A C 1
ATOM 3181 O O . LYS A 1 411 ? 16.314 14.277 9.048 1.00 56.16 411 LYS A O 1
ATOM 3186 N N . ASN A 1 412 ? 14.122 13.807 9.295 1.00 53.94 412 ASN A N 1
ATOM 3187 C CA . ASN A 1 412 ? 13.981 13.115 8.012 1.00 53.94 412 ASN A CA 1
ATOM 3188 C C . ASN A 1 412 ? 14.232 14.106 6.869 1.00 53.94 412 ASN A C 1
ATOM 3190 O O . ASN A 1 412 ? 13.624 15.178 6.817 1.00 53.94 412 ASN A O 1
ATOM 3194 N N . LEU A 1 413 ? 15.146 13.747 5.971 1.00 60.00 413 LEU A N 1
ATOM 3195 C CA . LEU A 1 413 ? 15.475 14.548 4.799 1.00 60.00 413 LEU A CA 1
ATOM 3196 C C . LEU A 1 413 ? 14.301 14.547 3.820 1.00 60.00 413 LEU A C 1
ATOM 3198 O O . LEU A 1 413 ? 13.771 13.496 3.471 1.00 60.00 413 LEU A O 1
ATOM 3202 N N . ASN A 1 414 ? 13.920 15.733 3.357 1.00 66.06 414 ASN A N 1
ATOM 3203 C CA . ASN A 1 414 ? 12.957 15.918 2.280 1.00 66.06 414 ASN A CA 1
ATOM 3204 C C . ASN A 1 414 ? 13.507 16.976 1.314 1.00 66.06 414 ASN A C 1
ATOM 3206 O O . ASN A 1 414 ? 14.199 17.907 1.733 1.00 66.06 414 ASN A O 1
ATOM 3210 N N . LYS A 1 415 ? 13.176 16.838 0.028 1.00 64.56 415 LYS A N 1
ATOM 3211 C CA . LYS A 1 415 ? 13.528 17.753 -1.064 1.00 64.56 415 LYS A CA 1
ATOM 3212 C C . LYS A 1 415 ? 13.187 19.214 -0.752 1.00 64.56 415 LYS A C 1
ATOM 3214 O O . LYS A 1 415 ? 13.905 20.107 -1.184 1.00 64.56 415 LYS A O 1
ATOM 3219 N N . SER A 1 416 ? 12.172 19.460 0.078 1.00 65.81 416 SER A N 1
ATOM 3220 C CA . SER A 1 416 ? 11.780 20.800 0.538 1.00 65.81 416 SER A CA 1
ATOM 3221 C C . SER A 1 416 ? 12.846 21.544 1.361 1.00 65.81 416 SER A C 1
ATOM 3223 O O . SER A 1 416 ? 12.701 22.740 1.586 1.00 65.81 416 SER A O 1
ATOM 3225 N N . LEU A 1 417 ? 13.892 20.859 1.841 1.00 67.81 417 LEU A N 1
ATOM 3226 C CA . LEU A 1 417 ? 14.999 21.443 2.616 1.00 67.81 417 LEU A CA 1
ATOM 3227 C C . LEU A 1 417 ? 16.214 21.824 1.751 1.00 67.81 417 LEU A C 1
ATOM 3229 O O . LEU A 1 417 ? 17.258 22.195 2.284 1.00 67.81 417 LEU A O 1
ATOM 3233 N N . ALA A 1 418 ? 16.097 21.694 0.430 1.00 67.75 418 ALA A N 1
ATOM 3234 C CA . ALA A 1 418 ? 17.132 22.070 -0.521 1.00 67.75 418 ALA A CA 1
ATOM 3235 C C . ALA A 1 418 ? 17.223 23.589 -0.697 1.00 67.75 418 ALA A C 1
ATOM 3237 O O . ALA A 1 418 ? 16.209 24.247 -0.951 1.00 67.75 418 ALA A O 1
ATOM 3238 N N . GLU A 1 419 ? 18.444 24.117 -0.662 1.00 79.19 419 GLU A N 1
ATOM 3239 C CA . GLU A 1 419 ? 18.753 25.490 -1.050 1.00 79.19 419 GLU A CA 1
ATOM 3240 C C . GLU A 1 419 ? 19.543 25.482 -2.363 1.00 79.19 419 GLU A C 1
ATOM 3242 O O . GLU A 1 419 ? 20.540 24.784 -2.508 1.00 79.19 419 GLU A O 1
ATOM 3247 N N . TYR A 1 420 ? 19.099 26.252 -3.348 1.00 77.69 420 TYR A N 1
ATOM 3248 C CA . TYR A 1 420 ? 19.724 26.379 -4.660 1.00 77.69 420 TYR A CA 1
ATOM 3249 C C . TYR A 1 420 ? 20.402 27.728 -4.746 1.00 77.69 420 TYR A C 1
ATOM 3251 O O . TYR A 1 420 ? 19.722 28.749 -4.832 1.00 77.69 420 TYR A O 1
ATOM 3259 N N . THR A 1 421 ? 21.731 27.741 -4.739 1.00 77.75 421 THR A N 1
ATOM 3260 C CA . THR A 1 421 ? 22.492 28.982 -4.856 1.00 77.75 421 THR A CA 1
ATOM 3261 C C . THR A 1 421 ? 22.966 29.165 -6.290 1.00 77.75 421 THR A C 1
ATOM 3263 O O . THR A 1 421 ? 23.525 28.247 -6.899 1.00 77.75 421 THR A O 1
ATOM 3266 N N . PHE A 1 422 ? 22.768 30.364 -6.828 1.00 81.50 422 PHE A N 1
ATOM 3267 C CA . PHE A 1 422 ? 23.419 30.804 -8.056 1.00 81.50 422 PHE A CA 1
ATOM 3268 C C . PHE A 1 422 ? 24.108 32.147 -7.834 1.00 81.50 422 PHE A C 1
ATOM 3270 O O . PHE A 1 422 ? 23.705 32.936 -6.980 1.00 81.50 422 PHE A O 1
ATOM 3277 N N . VAL A 1 423 ? 25.159 32.392 -8.611 1.00 73.56 423 VAL A N 1
ATOM 3278 C CA . VAL A 1 423 ? 25.889 33.660 -8.604 1.00 73.56 423 VAL A CA 1
ATOM 3279 C C . VAL A 1 423 ? 25.283 34.546 -9.681 1.00 73.56 423 VAL A C 1
ATOM 3281 O O . VAL A 1 423 ? 25.280 34.182 -10.859 1.00 73.56 423 VAL A O 1
ATOM 3284 N N . HIS A 1 424 ? 24.749 35.698 -9.290 1.00 68.50 424 HIS A N 1
ATOM 3285 C CA . HIS A 1 424 ? 24.134 36.618 -10.230 1.00 68.50 424 HIS A CA 1
ATOM 3286 C C . HIS A 1 424 ? 25.208 37.236 -11.149 1.00 68.50 424 HIS A C 1
ATOM 3288 O O . HIS A 1 424 ? 26.184 37.815 -10.664 1.00 68.50 424 HIS A O 1
ATOM 3294 N N . PRO A 1 425 ? 25.059 37.143 -12.483 1.00 55.44 425 PRO A N 1
ATOM 3295 C CA . PRO A 1 425 ? 26.146 37.439 -13.419 1.00 55.44 425 PRO A CA 1
ATOM 3296 C C . PRO A 1 425 ? 26.539 38.922 -13.473 1.00 55.44 425 PRO A C 1
ATOM 3298 O O . PRO A 1 425 ? 27.654 39.234 -13.876 1.00 55.44 425 PRO A O 1
ATOM 3301 N N . ALA A 1 426 ? 25.651 39.840 -13.073 1.00 61.38 426 ALA A N 1
ATOM 3302 C CA . ALA A 1 426 ? 25.914 41.279 -13.170 1.00 61.38 426 ALA A CA 1
ATOM 3303 C C . ALA A 1 426 ? 26.641 41.874 -11.952 1.00 61.38 426 ALA A C 1
ATOM 3305 O O . ALA A 1 426 ? 27.291 42.906 -12.079 1.00 61.38 426 ALA A O 1
ATOM 3306 N N . ASN A 1 427 ? 26.507 41.266 -10.772 1.00 70.88 427 ASN A N 1
ATOM 3307 C CA . ASN A 1 427 ? 27.021 41.820 -9.512 1.00 70.88 427 ASN A CA 1
ATOM 3308 C C . ASN A 1 427 ? 27.752 40.787 -8.637 1.00 70.88 427 ASN A C 1
ATOM 3310 O O . ASN A 1 427 ? 28.287 41.155 -7.596 1.00 70.88 427 ASN A O 1
ATOM 3314 N N . GLY A 1 428 ? 27.809 39.515 -9.049 1.00 68.50 428 GLY A N 1
ATOM 3315 C CA . GLY A 1 428 ? 28.523 38.459 -8.331 1.00 68.50 428 GLY A CA 1
ATOM 3316 C C . GLY A 1 428 ? 27.868 38.032 -7.016 1.00 68.50 428 GLY A C 1
ATOM 3317 O O . GLY A 1 428 ? 28.477 37.288 -6.251 1.00 68.50 428 GLY A O 1
ATOM 3318 N N . GLU A 1 429 ? 26.649 38.495 -6.729 1.00 74.69 429 GLU A N 1
ATOM 3319 C CA . GLU A 1 429 ? 25.955 38.165 -5.486 1.00 74.69 429 GLU A CA 1
ATOM 3320 C C . GLU A 1 429 ? 25.385 36.746 -5.525 1.00 74.69 429 GLU A C 1
ATOM 3322 O O . GLU A 1 429 ? 24.830 36.305 -6.534 1.00 74.69 429 GLU A O 1
ATOM 3327 N N . ASN A 1 430 ? 25.492 36.038 -4.400 1.00 76.69 430 ASN A N 1
ATOM 3328 C CA . ASN A 1 430 ? 24.839 34.749 -4.218 1.00 76.69 430 ASN A CA 1
ATOM 3329 C C . ASN A 1 430 ? 23.353 34.968 -3.951 1.00 76.69 430 ASN A C 1
ATOM 3331 O O . ASN A 1 430 ? 22.980 35.593 -2.959 1.00 76.69 430 ASN A O 1
ATOM 3335 N N . VAL A 1 431 ? 22.510 34.398 -4.800 1.00 79.94 431 VAL A N 1
ATOM 3336 C CA . VAL A 1 431 ? 21.063 34.379 -4.608 1.00 79.94 431 VAL A CA 1
ATOM 3337 C C . VAL A 1 431 ? 20.638 32.937 -4.365 1.00 79.94 431 VAL A C 1
ATOM 3339 O O . VAL A 1 431 ? 21.022 32.032 -5.110 1.00 79.94 431 VAL A O 1
ATOM 3342 N N . THR A 1 432 ? 19.854 32.729 -3.308 1.00 82.81 432 THR A N 1
ATOM 3343 C CA . THR A 1 432 ? 19.409 31.403 -2.872 1.00 82.81 432 THR A CA 1
ATOM 3344 C C . THR A 1 432 ? 17.907 31.241 -3.082 1.00 82.81 432 THR A C 1
ATOM 3346 O O . THR A 1 432 ? 17.122 32.089 -2.662 1.00 82.81 432 THR A O 1
ATOM 3349 N N . PHE A 1 433 ? 17.510 30.125 -3.689 1.00 80.38 433 PHE A N 1
ATOM 3350 C CA . PHE A 1 433 ? 16.120 29.694 -3.823 1.00 80.38 433 PHE A CA 1
ATOM 3351 C C . PHE A 1 433 ? 15.864 28.443 -2.990 1.00 80.38 433 PHE A C 1
ATOM 3353 O O . PHE A 1 433 ? 16.712 27.557 -2.931 1.00 80.38 433 PHE A O 1
ATOM 3360 N N . ASN A 1 434 ? 14.680 28.316 -2.398 1.00 84.31 434 ASN A N 1
ATOM 3361 C CA . ASN A 1 434 ? 14.223 27.010 -1.918 1.00 84.31 434 ASN A CA 1
ATOM 3362 C C . ASN A 1 434 ? 13.738 26.131 -3.090 1.00 84.31 434 ASN A C 1
ATOM 3364 O O . ASN A 1 434 ? 13.561 26.618 -4.209 1.00 84.31 434 ASN A O 1
ATOM 3368 N N . TYR A 1 435 ? 13.512 24.837 -2.840 1.00 77.50 435 TYR A N 1
ATOM 3369 C CA . TYR A 1 435 ? 13.067 23.883 -3.868 1.00 77.50 435 TYR A CA 1
ATOM 3370 C C . TYR A 1 435 ? 11.831 24.357 -4.644 1.00 77.50 435 TYR A C 1
ATOM 3372 O O . TYR A 1 435 ? 11.837 24.346 -5.872 1.00 77.50 435 TYR A O 1
ATOM 3380 N N . ASP A 1 436 ? 10.799 24.851 -3.960 1.00 76.56 436 ASP A N 1
ATOM 3381 C CA . ASP A 1 436 ? 9.564 25.285 -4.618 1.00 76.56 436 ASP A CA 1
ATOM 3382 C C . ASP A 1 436 ? 9.771 26.540 -5.473 1.00 76.56 436 ASP A C 1
ATOM 3384 O O . ASP A 1 436 ? 9.255 26.627 -6.588 1.00 76.56 436 ASP A O 1
ATOM 3388 N N . GLN A 1 437 ? 10.558 27.503 -4.988 1.00 81.38 437 GLN A N 1
ATOM 3389 C CA . GLN A 1 437 ? 10.954 28.693 -5.742 1.00 81.38 437 GLN A CA 1
ATOM 3390 C C . GLN A 1 437 ? 11.776 28.314 -6.972 1.00 81.38 437 GLN A C 1
ATOM 3392 O O . GLN A 1 437 ? 11.559 28.871 -8.047 1.00 81.38 437 GLN A O 1
ATOM 3397 N N . MET A 1 438 ? 12.668 27.334 -6.834 1.00 80.75 438 MET A N 1
ATOM 3398 C CA . MET A 1 438 ? 13.482 26.833 -7.932 1.00 80.75 438 MET A CA 1
ATOM 3399 C C . MET A 1 438 ? 12.631 26.105 -8.977 1.00 80.75 438 MET A C 1
ATOM 3401 O O . MET A 1 438 ? 12.778 26.339 -10.174 1.00 80.75 438 MET A O 1
ATOM 3405 N N . MET A 1 439 ? 11.668 25.294 -8.541 1.00 76.31 439 MET A N 1
ATOM 3406 C CA . MET A 1 439 ? 10.713 24.632 -9.430 1.00 76.31 439 MET A CA 1
ATOM 3407 C C . MET A 1 439 ? 9.790 25.638 -10.124 1.00 76.31 439 MET A C 1
ATOM 3409 O O . MET A 1 439 ? 9.464 25.470 -11.297 1.00 76.31 439 MET A O 1
ATOM 3413 N N . GLN A 1 440 ? 9.382 26.713 -9.448 1.00 76.31 440 GLN A N 1
ATOM 3414 C CA . GLN A 1 440 ? 8.634 27.805 -10.077 1.00 76.31 440 GLN A CA 1
ATOM 3415 C C . GLN A 1 440 ? 9.484 28.587 -11.081 1.00 76.31 440 GLN A C 1
ATOM 3417 O O . GLN A 1 440 ? 8.984 28.940 -12.149 1.00 76.31 440 GLN A O 1
ATOM 3422 N N . PHE A 1 441 ? 10.757 28.835 -10.770 1.00 76.25 441 PHE A N 1
ATOM 3423 C CA . PHE A 1 441 ? 11.707 29.451 -11.692 1.00 76.25 441 PHE A CA 1
ATOM 3424 C C . PHE A 1 441 ? 11.883 28.588 -12.945 1.00 76.25 441 PHE A C 1
ATOM 3426 O O . PHE A 1 441 ? 11.707 29.084 -14.053 1.00 76.25 441 PHE A O 1
ATOM 3433 N N . ALA A 1 442 ? 12.105 27.285 -12.771 1.00 69.44 442 ALA A N 1
ATOM 3434 C CA . ALA A 1 442 ? 12.210 26.313 -13.855 1.00 69.44 442 ALA A CA 1
ATOM 3435 C C . ALA A 1 442 ? 10.928 26.188 -14.688 1.00 69.44 442 ALA A C 1
ATOM 3437 O O . ALA A 1 442 ? 11.007 25.961 -15.885 1.00 69.44 442 ALA A O 1
ATOM 3438 N N . LYS A 1 443 ? 9.746 26.362 -14.081 1.00 71.62 443 LYS A N 1
ATOM 3439 C CA . LYS A 1 443 ? 8.463 26.365 -14.803 1.00 71.62 443 LYS A CA 1
ATOM 3440 C C . LYS A 1 443 ? 8.250 27.618 -15.651 1.00 71.62 443 LYS A C 1
ATOM 3442 O O . LYS A 1 443 ? 7.511 27.545 -16.627 1.00 71.62 443 LYS A O 1
ATOM 3447 N N . ARG A 1 444 ? 8.810 28.757 -15.232 1.00 68.31 444 ARG A N 1
ATOM 3448 C CA . ARG A 1 444 ? 8.743 30.046 -15.949 1.00 68.31 444 ARG A CA 1
ATOM 3449 C C . ARG A 1 444 ? 9.871 30.200 -16.973 1.00 68.31 444 ARG A C 1
ATOM 3451 O O . ARG A 1 444 ? 9.784 31.058 -17.853 1.00 68.31 444 ARG A O 1
ATOM 3458 N N . ALA A 1 445 ? 10.940 29.425 -16.813 1.00 60.88 445 ALA A N 1
ATOM 3459 C CA . ALA A 1 445 ? 12.005 29.269 -17.785 1.00 60.88 445 ALA A CA 1
ATOM 3460 C C . ALA A 1 445 ? 11.502 28.409 -18.954 1.00 60.88 445 ALA A C 1
ATOM 3462 O O . ALA A 1 445 ? 11.667 28.865 -20.110 1.00 60.88 445 ALA A O 1
#

Secondary structure (DSSP, 8-state):
--PPPPPPTHHHHHHHHHHHHHHHHHHHHHTHHHHHHHHHHHHHHHHHHHHHHHHHHHHHHHHHHHHHHTS--TTS-HHHHHHHHHHHHHHHHHHHHHHHHHHH---TTSHHHHHHHHHHHHHHHHHHHHHHHHHHHHHHHH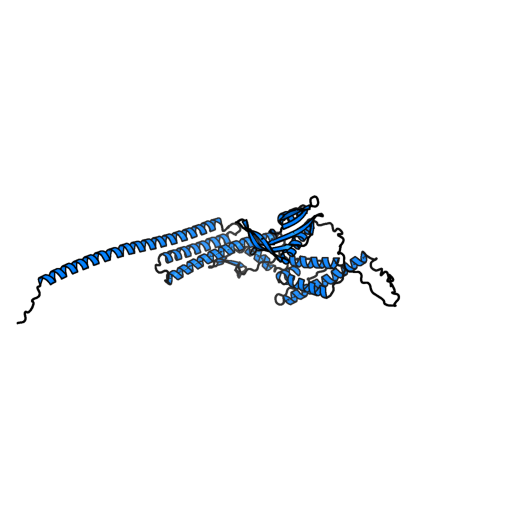HHHHHHHTT-B-TTS-HHHHHHHHHHTT-SSSPPPEEE-TTS-EEEEETTEEEETTT--PPPBP-HHHHHHHHHHHHHHHHTTSPPPHHHHHHHHHHHHHHT-SHHHHHHHHSTT---TT---TT----SS-HHHHHHHHHHHHHHHHHHHHHHHHHHHHHH-GGGG------------TTS-----PPP--S----------S-HHHHHHHHHHHHHHHHHHT-EEEEEEEE-TTS-EEEEEEEEEEPPPEEETTEEEEEEEEEETTPPP-GGGEEEEEE-TTT--EEEEEHHHHHHHHHH-

Sequence (445 aa):
MAKKQQANPASAVIGAYQTQNRARDFGANLKLLDASTQRAQAVTIKNEKEAKVAAKTAEINTWMSKLKSDLPLTGLDKQSQTAMKNWLFGKKQEYAYASSQIANIQDQTSPEYMMYSDQLNEINTAISNLSGQVKGYKKNKLEFADMNEKDMWSAGNDPASNAQAQTIYGLSDSPTPFTISQDGNLGFNIDGNNISFNDYDPPFMKDYKAAKYVTTEANTLFTSHTELSEQKINTIRLGLEQQLADPNSLKSIISNDFTVNGLDFSNIVYDPEDIAGTRKQVIDAIIVGYKDVAKEGVAEYKRKNPGARKENPNPGNVVKNADGTQTYTSPDKTGPLAGDVDSYTDNKQGDYAMRIDQSTDYAINNMKEVTETVKGPDGKDVKQTVKRGIGMPFEIKGIKFTPIYKAMEGKNLNKSLAEYTFVHPANGENVTFNYDQMMQFAKRA

Radius of gyration: 41.39 Å; Cα contacts (8 Å, |Δi|>4): 446; chains: 1; bounding box: 99×62×163 Å

pLDDT: mean 72.75, std 18.8, range [26.52, 95.75]

Solvent-accessible surface area (backbone atoms only — not comparable to full-atom values): 25717 Å² total; per-residue (Å²): 141,82,87,84,86,80,84,70,73,73,65,62,57,59,56,51,55,58,51,54,52,53,53,51,56,53,57,58,61,60,60,58,61,48,60,55,49,52,49,50,52,53,49,51,54,49,50,52,41,53,48,50,51,49,51,51,52,48,49,47,52,49,52,52,49,39,51,74,68,69,52,69,63,75,93,56,55,73,64,33,48,47,48,52,54,54,52,54,52,52,53,50,51,55,46,54,51,34,51,57,53,44,65,73,52,83,58,82,82,37,72,69,34,47,53,32,51,49,53,48,50,52,52,52,48,10,54,51,40,31,54,54,49,55,53,49,52,52,52,52,39,51,52,50,53,54,35,58,76,64,69,40,60,21,64,45,45,59,69,65,41,52,55,48,50,30,20,64,58,56,72,40,100,73,47,39,55,51,48,72,48,95,62,19,47,48,28,33,64,55,98,87,43,77,44,41,63,90,76,57,78,73,68,52,59,50,40,62,67,50,52,46,52,54,54,51,51,40,53,52,33,25,72,62,48,44,73,80,47,73,70,56,48,53,53,50,50,56,51,48,53,63,55,43,61,46,69,63,39,42,37,18,61,51,22,85,68,60,88,48,96,67,59,78,39,90,88,61,69,88,37,90,91,41,52,68,60,37,46,49,53,54,51,52,44,50,53,51,26,41,49,52,40,6,47,48,20,31,51,53,48,45,68,77,41,71,69,78,75,63,80,69,86,69,79,74,90,76,73,77,48,99,83,76,58,83,76,85,80,74,82,79,94,78,81,80,89,80,74,83,88,76,87,84,86,89,66,70,58,64,54,46,55,49,52,54,48,54,18,50,54,48,10,67,76,60,48,43,82,43,80,44,78,42,72,42,99,85,70,45,82,38,80,44,67,29,41,38,15,66,22,60,69,45,71,58,96,90,43,59,34,38,38,42,37,65,43,58,81,96,57,85,87,55,73,80,56,32,35,36,36,29,63,40,90,92,78,67,46,79,47,76,31,46,39,69,57,45,52,50,49,39,68,74,102